Protein AF-A0A1H6X786-F1 (afdb_monomer_lite)

InterPro domains:
  IPR000014 PAS domain [PS50112] (255-327)
  IPR000014 PAS domain [SM00091] (257-325)
  IPR000014 PAS domain [TIGR00229] (253-382)
  IPR000014 PAS domain [cd00130] (269-372)
  IPR000700 PAS-associated, C-terminal [PS50113] (331-384)
  IPR001610 PAC motif [SM00086] (332-375)
  IPR003661 Signal transduction histidine kinase, dimerisation/phosphoacceptor domain [PF00512] (409-474)
  IPR003661 Signal transduction histidine kinase, dimerisation/phosphoacceptor domain [SM00388] (409-474)
  IPR003661 Signal transduction histidine kinase, dimerisation/phosphoacceptor domain [cd00082] (407-470)
  IPR005467 Histidine kinase domain [PS50109] (416-505)
  IPR006189 CHASE domain [PF03924] (2-168)
  IPR006189 CHASE domain [PS50839] (1-146)
  IPR006189 CHASE domain [SM01079] (3-171)
  IPR013655 PAS fold 3 [PF08447] (282-369)
  IPR035965 PAS domain superfamily [SSF55785] (262-378)
  IPR036097 Signal transduction histidine kinase, dimerisation/phosphoacceptor domain superfamily [SSF47384] (392-475)
  IPR042240 CHASE domain superfamily [G3DSA:3.30.450.350] (1-186)

Sequence (505 aa):
MPRIAAAEREEFERHQRLSGYAGFTIREYDGQGEPRLASTRAEYFPLMFIASQNGIDRLSGIDVASNPANLSALRQARLSGHNVWSPHQPLGERSDRHPHAWNLFVPIYDHDLDTATATLDARRQALRGYAVGVFHLDEMFAALNQRAALQGIAYRIASPAPDQAAVLFDNRPTSAALGQPAWSTSIDGLDGEQLSIETWPLPETTAGRSPSALIYLLAGVVVTFLVVALILIAAAQTVRAKRNELERRQELQESEARLQRVIDASQFGYWDRDLITNEVIFSPRWLQMLGYGPDELPNRHDTWNRLIHPEDQPRVLACMEEHLSGRSPVYRAEHRLRARNGEWRWILTSGHVSGYDAQGKPTQISGIHADIHEQKQAEADLLASQQELQRLNARLEQTLLEAEQANQAKSSFLATMSHEIRTPMNGVIGMLEVLAQTPLKPQQQDMVGLIRESALSLLGIIEDILDFSKIEAGKLELEEVEMCCAELLEHVCSMLDHLADRADI

pLDDT: mean 83.59, std 9.7, range [46.62, 96.12]

Secondary structure (DSSP, 8-state):
-B-EEGGGHHHHHHHHHHTT-TT---EEE-TTS-EEEPP--SEE-B--EEEETTEEEEP--BBGGGSHHHHHHHHHHHHHSS-EEEE----S-GGG--TTEEEEEEEEE-TT--TTT--HHHHHHSEEEEEEEEEEHHHHTHHHHHHHHHHTEEEEEEE--SSS-EEEEE---TT----S-SEEEEEE-TTS-EEEEEEEE-GGGSTT--HHHHHHHHHHHHHHHHHHHHHHHHHHHHHHHHHHHHHHHHHHHHHHHHHHHHHHHHT-EEEEEETTT-BEEEPHHHHHHTTPPTTSS-SBHHHHHHHB-TTTHHHHHHHHHHHHTTSSSSEEEEEEEE-TTS-EEEEEEEEEEEEE-TTS-EEEEEEEEEE-HHHHHHHHHHHHHHHHHHHHHHHHHHHHHHHHHHHHHHHHHHHHHHHHHHHHHHHHHHHHHHHHTS---HHHHHHHHHHHHHHHHHHHHHHHHHHHHHHHTT--PPPP----HHHHHHHHHHHHHHHHHHHT-

Organism: NCBI:txid915471

Foldseek 3Di:
DFKAFLVCQVVVQVVVCVVPQVPAAAWAADPVQDTDHDDRDGIFAFQQWDQDPVGIDGDRTYTLCNDVQSVVQLLCCLQQVDKGKTADDDNHDPPPPDPLKIKIKHWDFDPPDDSVPDHSVRSVVRTGHTDIDIDRVCVVCVVVVVVCVVQQKWKWKWWDDPPDIHTSDGPDPPPDPFDAFPDKDWDQDPPRTTIIMTMGGHPCNPPPNPPVVVVVVVVVVVVVVVVVVVVVVVVVVVVVVVVVVVVVVVVVVVVVVVVVVVCVVVLKWKKKAFPVVQFIDIHQSVCVVLPHHVPPFHRGPVRQLVQWDPVQNVVLVVLVVCQQVVVDQKRWDWTWGQGPVRDTWTKIKIKHQPDADPVRGGGMMMTIIDGCRVVVVVVVVVVVVVVVVVVVVVVVVVVVVVVVVVLVVVLVVLVVVLVVLVVVLVVLLVVLVVVCPDPDDPVVNVVSVVVNVVSVVVNVVSVVVNVVSCVVVVNDDDDDDDDDPVVVVVVVVVVVVVVCVVVVD

Radius of gyration: 83.52 Å; chains: 1; bounding box: 127×64×228 Å

Structure (mmCIF, N/CA/C/O backbone):
data_AF-A0A1H6X786-F1
#
_entry.id   AF-A0A1H6X786-F1
#
loop_
_atom_site.group_PDB
_atom_site.id
_atom_site.type_symbol
_atom_site.label_atom_id
_atom_site.label_alt_id
_atom_site.label_comp_id
_atom_site.label_asym_id
_atom_site.label_entity_id
_atom_site.label_seq_id
_atom_site.pdbx_PDB_ins_code
_atom_site.Cartn_x
_atom_site.Cartn_y
_atom_site.Cartn_z
_atom_site.occupancy
_atom_site.B_iso_or_equiv
_atom_site.auth_seq_id
_atom_site.auth_comp_id
_atom_site.auth_asym_id
_atom_site.auth_atom_id
_atom_site.pdbx_PDB_model_num
ATOM 1 N N . MET A 1 1 ? 60.252 16.322 -92.674 1.00 85.50 1 MET A N 1
ATOM 2 C CA . MET A 1 1 ? 61.462 17.142 -92.447 1.00 85.50 1 MET A CA 1
ATOM 3 C C . MET A 1 1 ? 62.628 16.529 -93.206 1.00 85.50 1 MET A C 1
ATOM 5 O O . MET A 1 1 ? 63.037 15.438 -92.832 1.00 85.50 1 MET A O 1
ATOM 9 N N . PRO A 1 2 ? 63.131 17.143 -94.286 1.00 87.56 2 PRO A N 1
ATOM 10 C CA . PRO A 1 2 ? 64.296 16.625 -95.002 1.00 87.56 2 PRO A CA 1
ATOM 11 C C . PRO A 1 2 ? 65.590 16.844 -94.204 1.00 87.56 2 PRO A C 1
ATOM 13 O O . PRO A 1 2 ? 65.675 17.775 -93.404 1.00 87.56 2 PRO A O 1
ATOM 16 N N . ARG A 1 3 ? 66.594 15.993 -94.431 1.00 88.94 3 ARG A N 1
ATOM 17 C CA . ARG A 1 3 ? 67.971 16.199 -93.964 1.00 88.94 3 ARG A CA 1
ATOM 18 C C . ARG A 1 3 ? 68.702 17.082 -94.971 1.00 88.94 3 ARG A C 1
ATOM 20 O O . ARG A 1 3 ? 68.823 16.686 -96.123 1.00 88.94 3 ARG A O 1
ATOM 27 N N . ILE A 1 4 ? 69.201 18.236 -94.537 1.00 87.75 4 ILE A N 1
ATOM 28 C CA . ILE A 1 4 ? 69.953 19.168 -95.390 1.00 87.75 4 ILE A CA 1
ATOM 29 C C . ILE A 1 4 ? 71.366 19.322 -94.833 1.00 87.75 4 ILE A C 1
ATOM 31 O O . ILE A 1 4 ? 71.528 19.733 -93.680 1.00 87.75 4 ILE A O 1
ATOM 35 N N . ALA A 1 5 ? 72.396 18.999 -95.617 1.00 87.00 5 ALA A N 1
ATOM 36 C CA . ALA A 1 5 ? 73.776 19.210 -95.188 1.00 87.00 5 ALA A CA 1
ATOM 37 C C . ALA A 1 5 ? 74.133 20.706 -95.193 1.00 87.00 5 ALA A C 1
ATOM 39 O O . ALA A 1 5 ? 73.574 21.495 -95.954 1.00 87.00 5 ALA A O 1
ATOM 40 N N . ALA A 1 6 ? 75.114 21.112 -94.381 1.00 85.75 6 ALA A N 1
ATOM 41 C CA . ALA A 1 6 ? 75.545 22.511 -94.311 1.00 85.75 6 ALA A CA 1
ATOM 42 C C . ALA A 1 6 ? 75.932 23.113 -95.673 1.00 85.75 6 ALA A C 1
ATOM 44 O O . ALA A 1 6 ? 75.611 24.268 -95.943 1.00 85.75 6 ALA A O 1
ATOM 45 N N . ALA A 1 7 ? 76.576 22.313 -96.528 1.00 85.69 7 ALA A N 1
ATOM 46 C CA . ALA A 1 7 ? 76.981 22.707 -97.876 1.00 85.69 7 ALA A CA 1
ATOM 47 C C . ALA A 1 7 ? 75.792 22.915 -98.836 1.00 85.69 7 ALA A C 1
ATOM 49 O O . ALA A 1 7 ? 75.899 23.681 -99.786 1.00 85.69 7 ALA A O 1
ATOM 50 N N . GLU A 1 8 ? 74.654 22.268 -98.574 1.00 86.88 8 GLU A N 1
ATOM 51 C CA . GLU A 1 8 ? 73.462 22.275 -99.435 1.00 86.88 8 GLU A CA 1
ATOM 52 C C . GLU A 1 8 ? 72.447 23.354 -99.019 1.00 86.88 8 GLU A C 1
ATOM 54 O O . GLU A 1 8 ? 71.457 23.591 -99.713 1.00 86.88 8 GLU A O 1
ATOM 59 N N . ARG A 1 9 ? 72.679 24.036 -97.887 1.00 85.56 9 ARG A N 1
ATOM 60 C CA . ARG A 1 9 ? 71.740 25.001 -97.293 1.00 85.56 9 ARG A CA 1
ATOM 61 C C . ARG A 1 9 ? 71.350 26.126 -98.253 1.00 85.56 9 ARG A C 1
ATOM 63 O O . ARG A 1 9 ? 70.164 26.408 -98.399 1.00 85.56 9 ARG A O 1
ATOM 70 N N . GLU A 1 10 ? 72.320 26.787 -98.884 1.00 84.06 10 GLU A N 1
ATOM 71 C CA . GLU A 1 10 ? 72.042 27.940 -99.754 1.00 84.06 10 GLU A CA 1
ATOM 72 C C . GLU A 1 10 ? 71.259 27.551 -101.011 1.00 84.06 10 GLU A C 1
ATOM 74 O O . GLU A 1 10 ? 70.360 28.279 -101.439 1.00 84.06 10 GLU A O 1
ATOM 79 N N . GLU A 1 11 ? 71.589 26.400 -101.601 1.00 86.88 11 GLU A N 1
ATOM 80 C CA . GLU A 1 11 ? 70.885 25.866 -102.764 1.00 86.88 11 GLU A CA 1
ATOM 81 C C . GLU A 1 11 ? 69.456 25.464 -102.398 1.00 86.88 11 GLU A C 1
ATOM 83 O O . GLU A 1 11 ? 68.513 25.845 -103.097 1.00 86.88 11 GLU A O 1
ATOM 88 N N . PHE A 1 12 ? 69.279 24.792 -101.258 1.00 86.00 12 PHE A N 1
ATOM 89 C CA . PHE A 1 12 ? 67.968 24.411 -100.751 1.00 86.00 12 PHE A CA 1
ATOM 90 C C . PHE A 1 12 ? 67.085 25.633 -100.461 1.00 86.00 12 PHE A C 1
ATOM 92 O O . PHE A 1 12 ? 65.955 25.701 -100.944 1.00 86.00 12 PHE A O 1
ATOM 99 N N . GLU A 1 13 ? 67.590 26.638 -99.735 1.00 85.81 13 GLU A N 1
ATOM 100 C CA . GLU A 1 13 ? 66.837 27.869 -99.460 1.00 85.81 13 GLU A CA 1
ATOM 101 C C . GLU A 1 13 ? 66.447 28.599 -100.758 1.00 85.81 13 GLU A C 1
ATOM 103 O O . GLU A 1 13 ? 65.321 29.086 -100.883 1.00 85.81 13 GLU A O 1
ATOM 108 N N . ARG A 1 14 ? 67.341 28.641 -101.757 1.00 84.25 14 ARG A N 1
ATOM 109 C CA . ARG A 1 14 ? 67.056 29.227 -103.077 1.00 84.25 14 ARG A CA 1
ATOM 110 C C . ARG A 1 14 ? 65.974 28.445 -103.821 1.00 84.25 14 ARG A C 1
ATOM 112 O O . ARG A 1 14 ? 65.062 29.059 -104.373 1.00 84.25 14 ARG A O 1
ATOM 119 N N . HIS A 1 15 ? 66.042 27.115 -103.808 1.00 85.69 15 HIS A N 1
ATOM 120 C CA . HIS A 1 15 ? 65.047 26.248 -104.437 1.00 85.69 15 HIS A CA 1
ATOM 121 C C . HIS A 1 15 ? 63.659 26.423 -103.805 1.00 85.69 15 HIS A C 1
ATOM 123 O O . HIS A 1 15 ? 62.664 26.541 -104.522 1.00 85.69 15 HIS A O 1
ATOM 129 N N . GLN A 1 16 ? 63.581 26.533 -102.475 1.00 85.06 16 GLN A N 1
ATOM 130 C CA . GLN A 1 16 ? 62.315 26.797 -101.784 1.00 85.06 16 GLN A CA 1
ATOM 131 C C . GLN A 1 16 ? 61.755 28.190 -102.107 1.00 85.06 16 GLN A C 1
ATOM 133 O O . GLN A 1 16 ? 60.553 28.326 -102.340 1.00 85.06 16 GLN A O 1
ATOM 138 N N . ARG A 1 17 ? 62.612 29.219 -102.219 1.00 82.56 17 ARG A N 1
ATOM 139 C CA . ARG A 1 17 ? 62.181 30.561 -102.657 1.00 82.56 17 ARG A CA 1
ATOM 140 C C . ARG A 1 17 ? 61.585 30.551 -104.064 1.00 82.56 17 ARG A C 1
ATOM 142 O O . ARG A 1 17 ? 60.558 31.186 -104.286 1.00 82.56 17 ARG A O 1
ATOM 149 N N . LEU A 1 18 ? 62.194 29.806 -104.988 1.00 80.88 18 LEU A N 1
ATOM 150 C CA . LEU A 1 18 ? 61.691 29.637 -106.358 1.00 80.88 18 LEU A CA 1
ATOM 151 C C . LEU A 1 18 ? 60.398 28.810 -106.417 1.00 80.88 18 LEU A C 1
ATOM 153 O O . LEU A 1 18 ? 59.567 29.037 -107.289 1.00 80.88 18 LEU A O 1
ATOM 157 N N . SER A 1 19 ? 60.199 27.902 -105.461 1.00 76.38 19 SER A N 1
ATOM 158 C CA . SER A 1 19 ? 59.023 27.025 -105.365 1.00 76.38 19 SER A CA 1
ATOM 159 C C . SER A 1 19 ? 57.798 27.688 -104.710 1.00 76.38 19 SER A C 1
ATOM 161 O O . SER A 1 19 ? 56.837 26.997 -104.373 1.00 76.38 19 SER A O 1
ATOM 163 N N . GLY A 1 20 ? 57.815 29.018 -104.535 1.00 71.50 20 GLY A N 1
ATOM 164 C CA . GLY A 1 20 ? 56.665 29.807 -104.074 1.00 71.50 20 GLY A CA 1
ATOM 165 C C . GLY A 1 20 ? 56.788 30.426 -102.677 1.00 71.50 20 GLY A C 1
ATOM 166 O O . GLY A 1 20 ? 55.832 31.051 -102.225 1.00 71.50 20 GLY A O 1
ATOM 167 N N . TYR A 1 21 ? 57.938 30.309 -101.998 1.00 74.19 21 TYR A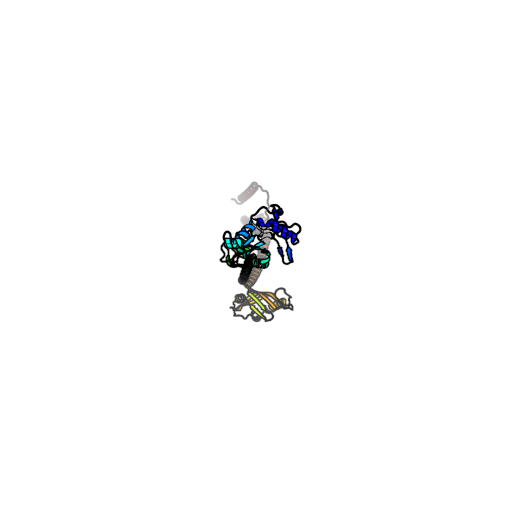 N 1
ATOM 168 C CA . TYR A 1 21 ? 58.147 30.847 -100.641 1.00 74.19 21 TYR A CA 1
ATOM 169 C C . TYR A 1 21 ? 59.085 32.054 -100.631 1.00 74.19 21 TYR A C 1
ATOM 171 O O . TYR A 1 21 ? 60.259 31.956 -100.259 1.00 74.19 21 TYR A O 1
ATOM 179 N N . ALA A 1 22 ? 58.566 33.215 -101.032 1.00 66.38 22 ALA A N 1
ATOM 180 C CA . ALA A 1 22 ? 59.312 34.469 -100.990 1.00 66.38 22 ALA A CA 1
ATOM 181 C C . ALA A 1 22 ? 59.773 34.769 -99.546 1.00 66.38 22 ALA A C 1
ATOM 183 O O . ALA A 1 22 ? 58.971 35.123 -98.687 1.00 66.38 22 ALA A O 1
ATOM 184 N N . GLY A 1 23 ? 61.071 34.589 -99.269 1.00 74.44 23 GLY A N 1
ATOM 185 C CA . GLY A 1 23 ? 61.671 34.821 -97.947 1.00 74.44 23 GLY A CA 1
ATOM 186 C C . GLY A 1 23 ? 61.974 33.576 -97.098 1.00 74.44 23 GLY A C 1
ATOM 187 O O . GLY A 1 23 ? 62.312 33.738 -95.924 1.00 74.44 23 GLY A O 1
ATOM 188 N N . PHE A 1 24 ? 61.901 32.359 -97.660 1.00 82.31 24 PHE A N 1
ATOM 189 C CA . PHE A 1 24 ? 62.303 31.137 -96.947 1.00 82.31 24 PHE A CA 1
ATOM 190 C C . PHE A 1 24 ? 63.775 31.198 -96.508 1.00 82.31 24 PHE A C 1
ATOM 192 O O . PHE A 1 24 ? 64.679 31.436 -97.323 1.00 82.31 24 PHE A O 1
ATOM 199 N N . THR A 1 25 ? 64.006 30.969 -95.218 1.00 83.31 25 THR A N 1
ATOM 200 C CA . THR A 1 25 ? 65.327 30.824 -94.599 1.00 83.31 25 THR A CA 1
ATOM 201 C C . THR A 1 25 ? 65.240 29.773 -93.504 1.00 83.31 25 THR A C 1
ATOM 203 O O . THR A 1 25 ? 64.220 29.687 -92.824 1.00 83.31 25 THR A O 1
ATOM 206 N N . ILE A 1 26 ? 66.304 28.992 -93.302 1.00 85.75 26 ILE A N 1
ATOM 207 C CA . ILE A 1 26 ? 66.345 28.066 -92.169 1.00 85.75 26 ILE A CA 1
ATOM 208 C C . ILE A 1 26 ? 66.540 28.880 -90.884 1.00 85.75 26 ILE A C 1
ATOM 210 O O . ILE A 1 26 ? 67.518 29.628 -90.741 1.00 85.75 26 ILE A O 1
ATOM 214 N N . ARG A 1 27 ? 65.583 28.755 -89.962 1.00 85.06 27 ARG A N 1
ATOM 215 C CA . ARG A 1 27 ? 65.494 29.553 -88.730 1.00 85.06 27 ARG A CA 1
ATOM 216 C C . ARG A 1 27 ? 65.534 28.667 -87.492 1.00 85.06 27 ARG A C 1
ATOM 218 O O . ARG A 1 27 ? 65.127 27.515 -87.537 1.00 85.06 27 ARG A O 1
ATOM 225 N N . GLU A 1 28 ? 65.994 29.220 -86.383 1.00 84.12 28 GLU A N 1
ATOM 226 C CA . GLU A 1 28 ? 65.905 28.624 -85.052 1.00 84.12 28 GLU A CA 1
ATOM 227 C C . GLU A 1 28 ? 65.277 29.626 -84.086 1.00 84.12 28 GLU A C 1
ATOM 229 O O . GLU A 1 28 ? 65.363 30.828 -84.313 1.00 84.12 28 GLU A O 1
ATOM 234 N N . TYR A 1 29 ? 64.677 29.157 -82.999 1.00 76.56 29 TYR A N 1
ATOM 235 C CA . TYR A 1 29 ? 64.185 30.051 -81.953 1.00 76.56 29 TYR A CA 1
ATOM 236 C C . TYR A 1 29 ? 65.307 30.448 -80.994 1.00 76.56 29 TYR A C 1
ATOM 238 O O . TYR A 1 29 ? 66.165 29.629 -80.654 1.00 76.56 29 TYR A O 1
ATOM 246 N N . ASP A 1 30 ? 65.312 31.708 -80.565 1.00 70.88 30 ASP A N 1
ATOM 247 C CA . ASP A 1 30 ? 66.161 32.154 -79.467 1.00 70.88 30 ASP A CA 1
ATOM 248 C C . ASP A 1 30 ? 65.585 31.748 -78.095 1.00 70.88 30 ASP A C 1
ATOM 250 O O . ASP A 1 30 ? 64.488 31.197 -77.986 1.00 70.88 30 ASP A O 1
ATOM 254 N N . GLY A 1 31 ? 66.330 32.009 -77.015 1.00 63.84 31 GLY A N 1
ATOM 255 C CA . GLY A 1 31 ? 65.888 31.697 -75.649 1.00 63.84 31 GLY A CA 1
ATOM 256 C C . GLY A 1 31 ? 64.645 32.473 -75.182 1.00 63.84 31 GLY A C 1
ATOM 257 O O . GLY A 1 31 ? 64.145 32.192 -74.094 1.00 63.84 31 GLY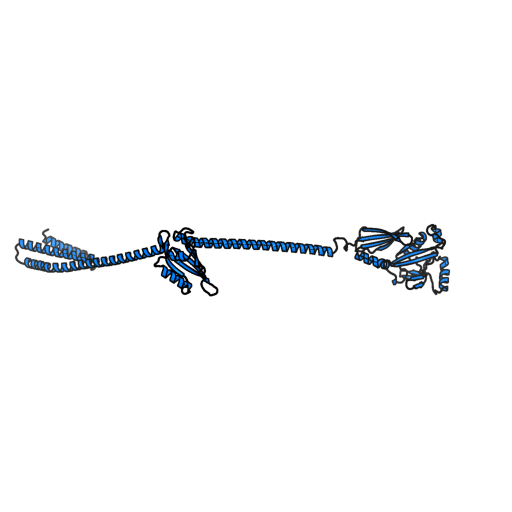 A O 1
ATOM 258 N N . GLN A 1 32 ? 64.157 33.436 -75.973 1.00 61.75 32 GLN A N 1
ATOM 259 C CA . GLN A 1 32 ? 62.944 34.219 -75.727 1.00 61.75 32 GLN A CA 1
ATOM 260 C C . GLN A 1 32 ? 61.762 33.770 -76.607 1.00 61.75 32 GLN A C 1
ATOM 262 O O . GLN A 1 32 ? 60.641 34.217 -76.371 1.00 61.75 32 GLN A O 1
ATOM 267 N N . GLY A 1 33 ? 61.972 32.826 -77.533 1.00 66.31 33 GLY A N 1
ATOM 268 C CA . GLY A 1 33 ? 60.929 32.272 -78.396 1.00 66.31 33 GLY A CA 1
ATOM 269 C C . GLY A 1 33 ? 60.714 33.039 -79.701 1.00 66.31 33 GLY A C 1
ATOM 270 O O . GLY A 1 33 ? 59.715 32.793 -80.372 1.00 66.31 33 GLY A O 1
ATOM 271 N N . GLU A 1 34 ? 61.647 33.910 -80.098 1.00 73.88 34 GLU A N 1
ATOM 272 C CA . GLU A 1 34 ? 61.598 34.635 -81.374 1.00 73.88 34 GLU A CA 1
ATOM 273 C C . GLU A 1 34 ? 62.447 33.934 -82.454 1.00 73.88 34 GLU A C 1
ATOM 275 O O . GLU A 1 34 ? 63.528 33.405 -82.158 1.00 73.88 34 GLU A O 1
ATOM 280 N N . PRO A 1 35 ? 61.989 33.879 -83.721 1.00 75.19 35 PRO A N 1
ATOM 281 C CA . PRO A 1 35 ? 62.705 33.188 -84.785 1.00 75.19 35 PRO A CA 1
ATOM 282 C C . PRO A 1 35 ? 63.912 34.009 -85.263 1.00 75.19 35 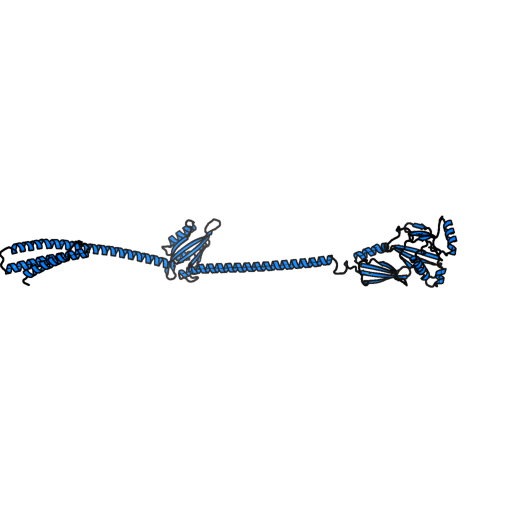PRO A C 1
ATOM 284 O O . PRO A 1 35 ? 63.771 35.079 -85.854 1.00 75.19 35 PRO A O 1
ATOM 287 N N . ARG A 1 36 ? 65.116 33.462 -85.099 1.00 83.12 36 ARG A N 1
ATOM 288 C CA . ARG A 1 36 ? 66.376 33.986 -85.643 1.00 83.12 36 ARG A CA 1
ATOM 289 C C . ARG A 1 36 ? 66.936 33.070 -86.731 1.00 83.12 36 ARG A C 1
ATOM 291 O O . ARG A 1 36 ? 66.487 31.943 -86.915 1.00 83.12 36 ARG A O 1
ATOM 298 N N . LEU A 1 37 ? 67.938 33.534 -87.474 1.00 83.06 37 LEU A N 1
ATOM 299 C CA . LEU A 1 37 ? 68.641 32.681 -88.439 1.00 83.06 37 LEU A CA 1
ATOM 300 C C . LEU A 1 37 ? 69.327 31.507 -87.726 1.00 83.06 37 LEU A C 1
ATOM 302 O O . LEU A 1 37 ? 69.972 31.702 -86.697 1.00 83.06 37 LEU A O 1
ATOM 306 N N . ALA A 1 38 ? 69.204 30.302 -88.292 1.00 81.75 38 ALA A N 1
ATOM 307 C CA . ALA A 1 38 ? 69.804 29.103 -87.715 1.00 81.75 38 ALA A CA 1
ATOM 308 C C . ALA A 1 38 ? 71.334 29.210 -87.637 1.00 81.75 38 ALA A C 1
ATOM 310 O O . ALA A 1 38 ? 71.991 29.549 -88.633 1.00 81.75 38 ALA A O 1
ATOM 311 N N . SER A 1 39 ? 71.876 28.894 -86.456 1.00 82.94 39 SER A N 1
ATOM 312 C CA . SER A 1 39 ? 73.313 28.827 -86.179 1.00 82.94 39 SER A CA 1
ATOM 313 C C . SER A 1 39 ? 74.011 27.785 -87.061 1.00 82.94 39 SER A C 1
ATOM 315 O O . SER A 1 39 ? 73.386 26.833 -87.527 1.00 82.94 39 SER A O 1
ATOM 317 N N . THR A 1 40 ? 75.312 27.954 -87.315 1.00 82.50 40 THR A N 1
ATOM 318 C CA . THR A 1 40 ? 76.062 27.049 -88.198 1.00 82.50 40 THR A CA 1
ATOM 319 C C . THR A 1 40 ? 76.144 25.639 -87.603 1.00 82.50 40 THR A C 1
ATOM 321 O O . THR A 1 40 ? 76.845 25.416 -86.616 1.00 82.50 40 THR A O 1
ATOM 324 N N . ARG A 1 41 ? 75.448 24.676 -88.220 1.00 83.06 41 ARG A N 1
ATOM 325 C CA . ARG A 1 41 ? 75.464 23.241 -87.881 1.00 83.06 41 ARG A CA 1
ATOM 326 C C . ARG A 1 41 ? 75.837 22.393 -89.094 1.00 83.06 41 ARG A C 1
ATOM 328 O O . ARG A 1 41 ? 75.705 22.847 -90.226 1.00 83.06 41 ARG A O 1
ATOM 335 N N . ALA A 1 42 ? 76.284 21.159 -88.845 1.00 84.62 42 ALA A N 1
ATOM 336 C CA . ALA A 1 42 ? 76.639 20.194 -89.892 1.00 84.62 42 ALA A CA 1
ATOM 337 C C . ALA A 1 42 ? 75.428 19.737 -90.727 1.00 84.62 42 ALA A C 1
ATOM 339 O O . ALA A 1 42 ? 75.557 19.507 -91.927 1.00 84.62 42 ALA A O 1
ATOM 340 N N . GLU A 1 43 ? 74.261 19.622 -90.092 1.00 87.94 43 GLU A N 1
ATOM 341 C CA . GLU A 1 43 ? 73.005 19.185 -90.704 1.00 87.94 43 GLU A CA 1
ATOM 342 C C . GLU A 1 43 ? 71.853 20.027 -90.143 1.00 87.94 43 GLU A C 1
ATOM 344 O O . GLU A 1 43 ? 71.867 20.377 -88.958 1.00 87.94 43 GLU A O 1
ATOM 349 N N . TYR A 1 44 ? 70.864 20.318 -90.986 1.00 88.12 44 TYR A N 1
ATOM 350 C CA . TYR A 1 44 ? 69.633 21.023 -90.636 1.00 88.12 44 TYR A CA 1
ATOM 351 C C . TYR A 1 44 ? 68.422 20.152 -90.967 1.00 88.12 44 TYR A C 1
ATOM 353 O O . TYR A 1 44 ? 68.417 19.435 -91.972 1.00 88.12 44 TYR A O 1
ATOM 361 N N . PHE A 1 45 ? 67.379 20.255 -90.146 1.00 88.56 45 PHE A N 1
ATOM 362 C CA . PHE A 1 45 ? 66.122 19.530 -90.304 1.00 88.56 45 PHE A CA 1
ATOM 363 C C . PHE A 1 45 ? 64.947 20.514 -90.320 1.00 88.56 45 PHE A C 1
ATOM 365 O O . PHE A 1 45 ? 64.186 20.594 -89.349 1.00 88.56 45 PHE A O 1
ATOM 372 N N . PRO A 1 46 ? 64.789 21.287 -91.414 1.00 87.06 46 PRO A N 1
ATOM 373 C CA . PRO A 1 46 ? 63.720 22.263 -91.516 1.00 87.06 46 PRO A CA 1
ATOM 374 C C . PRO A 1 46 ? 62.350 21.576 -91.573 1.00 87.06 46 PRO A C 1
ATOM 376 O O . PRO A 1 46 ? 62.114 20.608 -92.308 1.00 87.06 46 PRO A O 1
ATOM 379 N N . LEU A 1 47 ? 61.415 22.106 -90.797 1.00 83.12 47 LEU A N 1
ATOM 380 C CA . LEU A 1 47 ? 60.014 21.733 -90.839 1.00 83.12 47 LEU A CA 1
ATOM 381 C C . LEU A 1 47 ? 59.366 22.348 -92.084 1.00 83.12 47 LEU A C 1
ATOM 383 O O . LEU A 1 47 ? 59.180 23.560 -92.171 1.00 83.12 47 LEU A O 1
ATOM 387 N N . MET A 1 48 ? 59.060 21.494 -93.061 1.00 79.62 48 MET A N 1
ATOM 388 C CA . MET A 1 48 ? 58.509 21.912 -94.356 1.00 79.62 48 MET A CA 1
ATOM 389 C C . MET A 1 48 ? 56.983 21.975 -94.346 1.00 79.62 48 MET A C 1
ATOM 391 O O . MET A 1 48 ? 56.385 22.894 -94.899 1.00 79.62 48 MET A O 1
ATOM 395 N N . PHE A 1 49 ? 56.350 20.990 -93.713 1.00 76.56 49 PHE A N 1
ATOM 396 C CA . PHE A 1 49 ? 54.907 20.790 -93.729 1.00 76.56 49 PHE A CA 1
ATOM 397 C C . PHE A 1 49 ? 54.465 20.267 -92.363 1.00 76.56 49 PHE A C 1
ATOM 399 O O . PHE A 1 49 ? 55.122 19.374 -91.822 1.00 76.56 49 PHE A O 1
ATOM 406 N N . ILE A 1 50 ? 53.359 20.788 -91.840 1.00 74.44 50 ILE A N 1
ATOM 407 C CA . ILE A 1 50 ? 52.561 20.153 -90.793 1.00 74.44 50 ILE A CA 1
ATOM 408 C C . ILE A 1 50 ? 51.246 19.726 -91.434 1.00 74.44 50 ILE A C 1
ATOM 410 O O . ILE A 1 50 ? 50.565 20.522 -92.073 1.00 74.44 50 ILE A O 1
ATOM 414 N N . ALA A 1 51 ? 50.887 18.460 -91.263 1.00 75.56 51 ALA A N 1
ATOM 415 C CA . ALA A 1 51 ? 49.548 17.985 -91.568 1.00 75.56 51 ALA A CA 1
ATOM 416 C C . ALA A 1 51 ? 48.730 17.994 -90.273 1.00 75.56 51 ALA A C 1
ATOM 418 O O 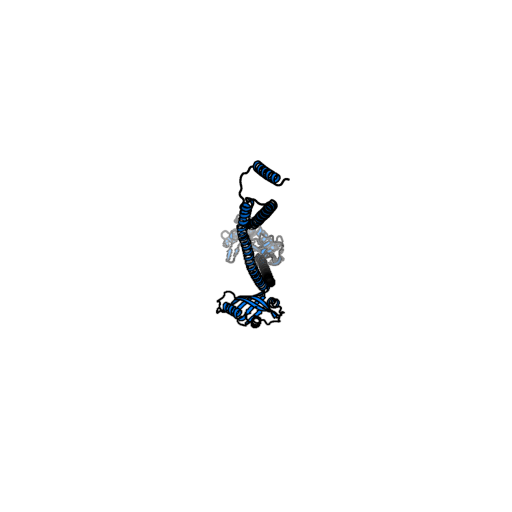. ALA A 1 51 ? 49.149 17.404 -89.278 1.00 75.56 51 ALA A O 1
ATOM 419 N N . SER A 1 52 ? 47.578 18.659 -90.289 1.00 72.81 52 SER A N 1
ATOM 420 C CA . SER A 1 52 ? 46.589 18.639 -89.212 1.00 72.81 52 SER A CA 1
ATOM 421 C C . SER A 1 52 ? 45.258 18.083 -89.732 1.00 72.81 52 SER A C 1
ATOM 423 O O . SER A 1 52 ? 45.090 17.860 -90.933 1.00 72.81 52 SER A O 1
ATOM 425 N N . GLN A 1 53 ? 44.280 17.878 -88.844 1.00 67.00 53 GLN A N 1
ATOM 426 C CA . GLN A 1 53 ? 42.930 17.457 -89.250 1.00 67.00 53 GLN A CA 1
ATOM 427 C C . GLN A 1 53 ? 42.236 18.479 -90.174 1.00 67.00 53 GLN A C 1
ATOM 429 O O . GLN A 1 53 ? 41.343 18.107 -90.930 1.00 67.00 53 GLN A O 1
ATOM 434 N N . ASN A 1 54 ? 42.669 19.745 -90.149 1.00 68.38 54 ASN A N 1
ATOM 435 C CA . ASN A 1 54 ? 42.056 20.849 -90.892 1.00 68.38 54 ASN A CA 1
ATOM 436 C C . ASN A 1 54 ? 42.759 21.160 -92.227 1.00 68.38 54 ASN A C 1
ATOM 438 O O . ASN A 1 54 ? 42.309 22.040 -92.959 1.00 68.38 54 ASN A O 1
ATOM 442 N N . GLY A 1 55 ? 43.844 20.451 -92.561 1.00 73.31 55 GLY A N 1
ATOM 443 C CA . GLY A 1 55 ? 44.603 20.658 -93.795 1.00 73.31 55 GLY A CA 1
ATOM 444 C C . GLY A 1 55 ? 46.112 20.485 -93.618 1.00 73.31 55 GLY A C 1
ATOM 445 O O . GLY A 1 55 ? 46.601 20.132 -92.546 1.00 73.31 55 GLY A O 1
ATOM 446 N N . ILE A 1 56 ? 46.860 20.719 -94.698 1.00 74.25 56 ILE A N 1
ATOM 447 C CA . ILE A 1 56 ? 48.327 20.708 -94.686 1.00 74.25 56 ILE A CA 1
ATOM 448 C C . ILE A 1 56 ? 48.818 22.153 -94.694 1.00 74.25 56 ILE A C 1
ATOM 450 O O . ILE A 1 56 ? 48.760 22.821 -95.729 1.00 74.25 56 ILE A O 1
ATOM 454 N N . ASP A 1 57 ? 49.355 22.598 -93.564 1.00 71.38 57 ASP A N 1
ATOM 455 C CA . ASP A 1 57 ? 49.996 23.898 -93.428 1.00 71.38 57 ASP A CA 1
ATOM 456 C C . ASP A 1 57 ? 51.474 23.773 -93.790 1.00 71.38 57 ASP A C 1
ATOM 458 O O . ASP A 1 57 ? 52.225 22.948 -93.261 1.00 71.38 57 ASP A O 1
ATOM 462 N N . ARG A 1 58 ? 51.920 24.589 -94.742 1.00 66.56 58 ARG A N 1
ATOM 463 C CA . ARG A 1 58 ? 53.325 24.620 -95.154 1.00 66.56 58 ARG A CA 1
ATOM 464 C C . ARG A 1 58 ? 54.063 25.679 -94.331 1.00 66.56 58 ARG A C 1
ATOM 466 O O . ARG A 1 58 ? 53.646 26.833 -94.316 1.00 66.56 58 ARG A O 1
ATOM 473 N N . LEU A 1 59 ? 55.142 25.294 -93.648 1.00 66.94 59 LEU A N 1
ATOM 474 C CA . LEU A 1 59 ? 55.852 26.146 -92.680 1.00 66.94 59 LEU A CA 1
ATOM 475 C C . LEU A 1 59 ? 57.165 26.715 -93.223 1.00 66.94 59 LEU A C 1
ATOM 477 O O . LEU A 1 59 ? 57.768 26.199 -94.159 1.00 66.94 59 LEU A O 1
ATOM 481 N N . SER A 1 60 ? 57.613 27.803 -92.593 1.00 64.19 60 SER A N 1
ATOM 482 C CA . SER A 1 60 ? 58.662 28.710 -93.084 1.00 64.19 60 SER A CA 1
ATOM 483 C C . SER A 1 60 ? 60.115 28.221 -92.889 1.00 64.19 60 SER A C 1
ATOM 485 O O . SER A 1 60 ? 61.046 28.994 -93.096 1.00 64.19 60 SER A O 1
ATOM 487 N N . GLY A 1 61 ? 60.342 26.952 -92.511 1.00 73.56 61 GLY A N 1
ATOM 488 C CA . GLY A 1 61 ? 61.697 26.377 -92.414 1.00 73.56 61 GLY A CA 1
ATOM 489 C C . GLY A 1 61 ? 62.349 26.407 -91.026 1.00 73.56 61 GLY A C 1
ATOM 490 O O . GLY A 1 61 ? 63.566 26.553 -90.918 1.00 73.56 61 GLY A O 1
ATOM 491 N N . ILE A 1 62 ? 61.561 26.258 -89.958 1.00 84.19 62 ILE A N 1
ATOM 492 C CA . ILE A 1 62 ? 62.070 26.131 -88.581 1.00 84.19 62 ILE A CA 1
ATOM 493 C C . ILE A 1 62 ? 62.891 24.840 -88.448 1.00 84.19 62 ILE A C 1
ATOM 495 O O . ILE A 1 62 ? 62.388 23.757 -88.743 1.00 84.19 62 ILE A O 1
ATOM 499 N N . ASP A 1 63 ? 64.138 24.943 -87.995 1.00 86.19 63 ASP A N 1
ATOM 500 C CA . ASP A 1 63 ? 65.020 23.802 -87.760 1.00 86.19 63 ASP A CA 1
ATOM 501 C C . ASP A 1 63 ? 64.705 23.131 -86.422 1.00 86.19 63 ASP A C 1
ATOM 503 O O . ASP A 1 63 ? 65.028 23.643 -85.353 1.00 86.19 63 ASP A O 1
ATOM 507 N N . VAL A 1 64 ? 64.117 21.939 -86.475 1.00 82.62 64 VAL A N 1
ATOM 508 C CA . VAL A 1 64 ? 63.728 21.181 -85.275 1.00 82.62 64 VAL A CA 1
ATOM 509 C C . VAL A 1 64 ? 64.941 20.727 -84.462 1.00 82.62 64 VAL A C 1
ATOM 511 O O . VAL A 1 64 ? 64.843 20.558 -83.244 1.00 82.62 64 VAL A O 1
ATOM 514 N N . ALA A 1 65 ? 66.104 20.594 -85.107 1.00 84.12 65 ALA A N 1
ATOM 515 C CA . ALA A 1 65 ? 67.366 20.278 -84.446 1.00 84.12 65 ALA A CA 1
ATOM 516 C C . ALA A 1 65 ? 67.953 21.445 -83.637 1.00 84.12 65 ALA A C 1
ATOM 518 O O . ALA A 1 65 ? 68.971 21.258 -82.966 1.00 84.12 65 ALA A O 1
ATOM 519 N N . SER A 1 66 ? 67.328 22.630 -83.644 1.00 80.81 66 SER A N 1
ATOM 520 C CA . SER A 1 66 ? 67.728 23.710 -82.739 1.00 80.81 66 SER A CA 1
ATOM 521 C C . SER A 1 66 ? 67.448 23.413 -81.280 1.00 80.81 66 SER A C 1
ATOM 523 O O . SER A 1 66 ? 68.103 23.970 -80.401 1.00 80.81 66 SER A O 1
ATOM 525 N N . ASN A 1 67 ? 66.489 22.533 -81.017 1.00 79.88 67 ASN A N 1
ATOM 526 C CA . ASN A 1 67 ? 66.185 22.082 -79.680 1.00 79.88 67 ASN A CA 1
ATOM 527 C C . ASN A 1 67 ? 67.101 20.904 -79.296 1.00 79.88 67 ASN A C 1
ATOM 529 O O . ASN A 1 67 ? 67.081 19.885 -79.990 1.00 79.88 67 ASN A O 1
ATOM 533 N N . PRO A 1 68 ? 67.866 20.984 -78.190 1.00 80.38 68 PRO A N 1
ATOM 534 C CA . PRO A 1 68 ? 68.748 19.898 -77.767 1.00 80.38 68 PRO A CA 1
ATOM 535 C C . PRO A 1 68 ? 68.034 18.557 -77.540 1.00 80.38 68 PRO A C 1
ATOM 537 O O . PRO A 1 68 ? 68.600 17.514 -77.865 1.00 80.38 68 PRO A O 1
ATOM 540 N N . ALA A 1 69 ? 66.795 18.566 -77.028 1.00 77.31 69 ALA A N 1
ATOM 541 C CA . ALA A 1 69 ? 66.019 17.348 -76.788 1.00 77.31 69 ALA A CA 1
ATOM 542 C C . ALA A 1 69 ? 65.594 16.686 -78.107 1.00 77.31 69 ALA A C 1
ATOM 544 O O . ALA A 1 69 ? 65.824 15.491 -78.300 1.00 77.31 69 ALA A O 1
ATOM 545 N N . ASN A 1 70 ? 65.078 17.477 -79.054 1.00 82.62 70 ASN A N 1
ATOM 546 C CA . ASN A 1 70 ? 64.738 16.975 -80.386 1.00 82.62 70 ASN A CA 1
ATOM 547 C C . ASN A 1 70 ? 65.991 16.520 -81.148 1.00 82.62 70 ASN A C 1
ATOM 549 O O . ASN A 1 70 ? 65.958 15.494 -81.814 1.00 82.62 70 ASN A O 1
ATOM 553 N N . LEU A 1 71 ? 67.119 17.232 -81.036 1.00 84.00 71 LEU A N 1
ATOM 554 C CA . LEU A 1 71 ? 68.379 16.840 -81.674 1.00 84.00 71 LEU A CA 1
ATOM 555 C C . LEU A 1 71 ? 68.887 15.489 -81.154 1.00 84.00 71 LEU A C 1
ATOM 557 O O . LEU A 1 71 ? 69.327 14.655 -81.949 1.00 84.00 71 LEU A O 1
ATOM 561 N N . SER A 1 72 ? 68.826 15.260 -79.841 1.00 83.44 72 SER A N 1
ATOM 562 C CA . SER A 1 72 ? 69.153 13.956 -79.256 1.00 83.44 72 SER A CA 1
ATOM 563 C C . SER A 1 72 ? 68.202 12.866 -79.747 1.00 83.44 72 SER A C 1
ATOM 565 O O . SER A 1 72 ? 68.677 11.812 -80.168 1.00 83.44 72 SER A O 1
ATOM 567 N N . ALA A 1 73 ? 66.893 13.135 -79.798 1.00 82.00 73 ALA A N 1
ATOM 568 C CA . ALA A 1 73 ? 65.901 12.181 -80.295 1.00 82.00 73 ALA A CA 1
ATOM 569 C C . ALA A 1 73 ? 66.107 11.834 -81.780 1.00 82.00 73 ALA A C 1
ATOM 571 O O . ALA A 1 73 ? 66.128 10.662 -82.141 1.00 82.00 73 ALA A O 1
ATOM 572 N N . LEU A 1 74 ? 66.364 12.831 -82.634 1.00 84.88 74 LEU A N 1
ATOM 573 C CA . LEU A 1 74 ? 66.697 12.639 -84.049 1.00 84.88 74 LEU A CA 1
ATOM 574 C C . LEU A 1 74 ? 67.961 11.781 -84.205 1.00 84.88 74 LEU A C 1
ATOM 576 O O . LEU A 1 74 ? 67.987 10.829 -84.981 1.00 84.88 74 LEU A O 1
ATOM 580 N N . ARG A 1 75 ? 69.017 12.065 -83.429 1.00 85.56 75 ARG A N 1
ATOM 581 C CA . ARG A 1 75 ? 70.245 11.251 -83.442 1.00 85.56 75 ARG A CA 1
ATOM 582 C C . ARG A 1 75 ? 69.976 9.814 -83.011 1.00 85.56 75 ARG A C 1
ATOM 584 O O . ARG A 1 75 ? 70.503 8.902 -83.643 1.00 85.56 75 ARG A O 1
ATOM 591 N N . GLN A 1 76 ? 69.173 9.614 -81.973 1.00 82.00 76 GLN A N 1
ATOM 592 C CA . GLN A 1 76 ? 68.817 8.288 -81.485 1.00 82.00 76 GLN A CA 1
ATOM 593 C C . GLN A 1 76 ? 67.981 7.519 -82.514 1.00 82.00 76 GLN A C 1
ATOM 595 O O . GLN A 1 76 ? 68.301 6.366 -82.795 1.00 82.00 76 GLN A O 1
ATOM 600 N N . ALA A 1 77 ? 66.993 8.160 -83.141 1.00 82.62 77 ALA A N 1
ATOM 601 C CA . ALA A 1 77 ? 66.174 7.569 -84.200 1.00 82.62 77 ALA A CA 1
ATOM 602 C C . ALA A 1 77 ? 67.033 7.154 -85.404 1.00 82.62 77 ALA A C 1
ATOM 604 O O . ALA A 1 77 ? 66.909 6.045 -85.921 1.00 82.62 77 ALA A O 1
ATOM 605 N N . ARG A 1 78 ? 68.006 7.992 -85.791 1.00 84.62 78 ARG A N 1
ATOM 606 C CA . ARG A 1 78 ? 68.972 7.664 -86.853 1.00 84.62 78 ARG A CA 1
ATOM 607 C C . ARG A 1 78 ? 69.845 6.456 -86.538 1.00 84.62 78 ARG A C 1
ATOM 609 O O . ARG A 1 78 ? 70.142 5.658 -87.418 1.00 84.62 78 ARG A O 1
ATOM 616 N N . LEU A 1 79 ? 70.370 6.385 -85.316 1.00 80.62 79 LEU A N 1
ATOM 617 C CA . LEU A 1 79 ? 71.324 5.339 -84.939 1.00 80.62 79 LEU A CA 1
ATOM 618 C C . LEU A 1 79 ? 70.608 4.006 -84.712 1.00 80.62 79 LEU A C 1
ATOM 620 O O . LEU A 1 79 ? 71.074 2.970 -85.186 1.00 80.62 79 LEU A O 1
ATOM 624 N N . SER A 1 80 ? 69.474 4.046 -84.013 1.00 76.94 80 SER A N 1
ATOM 625 C CA . SER A 1 80 ? 68.683 2.859 -83.688 1.00 76.94 80 SER A CA 1
ATOM 626 C C . SER A 1 80 ? 67.972 2.279 -84.909 1.00 76.94 80 SER A C 1
ATOM 628 O O . SER A 1 80 ? 67.875 1.064 -85.012 1.00 76.94 80 SER A O 1
ATOM 630 N N . GLY A 1 81 ? 67.540 3.120 -85.854 1.00 75.81 81 GLY A N 1
ATOM 631 C CA . GLY A 1 81 ? 66.661 2.693 -86.943 1.00 75.81 81 GLY A CA 1
ATOM 632 C C . GLY A 1 81 ? 65.191 2.585 -86.530 1.00 75.81 81 GLY A C 1
ATOM 633 O O . GLY A 1 81 ? 64.370 2.285 -87.388 1.00 75.81 81 GLY A O 1
ATOM 634 N N . HIS A 1 82 ? 64.873 2.866 -85.264 1.00 79.25 82 HIS A N 1
ATOM 635 C CA . HIS A 1 82 ? 63.532 2.797 -84.693 1.00 79.25 82 HIS A CA 1
ATOM 636 C C . HIS A 1 82 ? 62.934 4.190 -84.496 1.00 79.25 82 HIS A C 1
ATOM 638 O O . HIS A 1 82 ? 63.635 5.211 -84.505 1.00 79.25 82 HIS A O 1
ATOM 644 N N . ASN A 1 83 ? 61.622 4.216 -84.284 1.00 82.94 83 ASN A N 1
ATOM 645 C CA . ASN A 1 83 ? 60.918 5.420 -83.870 1.00 82.94 83 ASN A CA 1
ATOM 646 C C . ASN A 1 83 ? 61.379 5.846 -82.470 1.00 82.94 83 ASN A C 1
ATOM 648 O O . ASN A 1 83 ? 61.699 5.004 -81.638 1.00 82.94 83 ASN A O 1
ATOM 652 N N . VAL A 1 84 ? 61.435 7.152 -82.205 1.00 80.19 84 VAL A N 1
ATOM 653 C CA . VAL A 1 84 ? 61.848 7.671 -80.890 1.00 80.19 84 VAL A CA 1
ATOM 654 C C . VAL A 1 84 ? 60.858 8.709 -80.398 1.00 80.19 84 VAL A C 1
ATOM 656 O O . VAL A 1 84 ? 60.567 9.688 -81.092 1.00 80.19 84 VAL A O 1
ATOM 659 N N . TRP A 1 85 ? 60.387 8.511 -79.170 1.00 79.31 85 TRP A N 1
ATOM 660 C CA . TRP A 1 85 ? 59.559 9.463 -78.442 1.00 79.31 85 TRP A CA 1
ATOM 661 C C . TRP A 1 85 ? 60.409 10.538 -77.765 1.00 79.31 85 TRP A C 1
ATOM 663 O O . TRP A 1 85 ? 61.410 10.251 -77.110 1.00 79.31 85 TRP A O 1
ATOM 673 N N . SER A 1 86 ? 59.984 11.791 -77.875 1.00 79.88 86 SER A N 1
ATOM 674 C CA . SER A 1 86 ? 60.567 12.916 -77.145 1.00 79.88 86 SER A CA 1
ATOM 675 C C . SER A 1 86 ? 59.459 13.815 -76.605 1.00 79.88 86 SER A C 1
ATOM 677 O O . SER A 1 86 ? 58.449 13.980 -77.294 1.00 79.88 86 SER A O 1
ATOM 679 N N . PRO A 1 87 ? 59.610 14.423 -75.417 1.00 76.12 87 PRO A N 1
ATOM 680 C CA . PRO A 1 87 ? 58.657 15.418 -74.944 1.00 76.12 87 PRO A CA 1
ATOM 681 C C . PRO A 1 87 ? 58.479 16.515 -75.995 1.00 76.12 87 PRO A C 1
ATOM 683 O O . PRO A 1 87 ? 59.466 17.051 -76.509 1.00 76.12 87 PRO A O 1
ATOM 686 N N . HIS A 1 88 ? 57.233 16.850 -76.330 1.00 77.75 88 HIS A N 1
ATOM 687 C CA . HIS A 1 88 ? 56.966 17.915 -77.285 1.00 77.75 88 HIS A CA 1
ATOM 688 C C . HIS A 1 88 ? 57.417 19.239 -76.676 1.00 77.75 88 HIS A C 1
ATOM 690 O O . HIS A 1 88 ? 56.812 19.761 -75.740 1.00 77.75 88 HIS A O 1
ATOM 696 N N . GLN A 1 89 ? 58.515 19.773 -77.202 1.00 70.44 89 GLN A N 1
ATOM 697 C CA . GLN A 1 89 ? 58.893 21.149 -76.951 1.00 70.44 89 GLN A CA 1
ATOM 698 C C . GLN A 1 89 ? 58.448 21.980 -78.145 1.00 70.44 89 GLN A C 1
ATOM 700 O O . GLN A 1 89 ? 58.941 21.748 -79.255 1.00 70.44 89 GLN A O 1
ATOM 705 N N . PRO A 1 90 ? 57.528 22.924 -77.928 1.00 64.88 90 PRO A N 1
ATOM 706 C CA . PRO A 1 90 ? 57.009 23.729 -79.006 1.00 64.88 90 PRO A CA 1
ATOM 707 C C . PRO A 1 90 ? 58.107 24.586 -79.610 1.00 64.88 90 PRO A C 1
ATOM 709 O O . PRO A 1 90 ? 58.938 25.174 -78.910 1.00 64.88 90 PRO A O 1
ATOM 712 N N . LEU A 1 91 ? 58.114 24.636 -80.933 1.00 61.28 91 LEU A N 1
ATOM 713 C CA . LEU A 1 91 ? 59.028 25.459 -81.702 1.00 61.28 91 LEU A CA 1
ATOM 714 C C . LEU A 1 91 ? 58.225 26.663 -82.196 1.00 61.28 91 LEU A C 1
ATOM 716 O O . LEU A 1 91 ? 57.818 26.696 -83.354 1.00 61.28 91 LEU A O 1
ATOM 720 N N . GLY A 1 92 ? 57.976 27.622 -81.296 1.00 61.69 92 GLY A N 1
ATOM 721 C CA . GLY A 1 92 ? 57.323 28.894 -81.617 1.00 61.69 92 GLY A CA 1
ATOM 722 C C . GLY A 1 92 ? 56.137 29.280 -80.733 1.00 61.69 92 GLY A C 1
ATOM 723 O O . GLY A 1 92 ? 56.266 29.335 -79.508 1.00 61.69 92 GLY A O 1
ATOM 724 N N . GLU A 1 93 ? 55.030 29.673 -81.382 1.00 51.97 93 GLU A N 1
ATOM 725 C CA . GLU A 1 93 ? 53.870 30.346 -80.778 1.00 51.97 93 GLU A CA 1
ATOM 726 C C . GLU A 1 93 ? 53.314 29.610 -79.557 1.00 51.97 93 GLU A C 1
ATOM 728 O O . GLU A 1 93 ? 53.076 28.416 -79.588 1.00 51.97 93 GLU A O 1
ATOM 733 N N . ARG A 1 94 ? 53.001 30.362 -78.494 1.00 48.50 94 ARG A N 1
ATOM 734 C CA . ARG A 1 94 ? 52.536 29.885 -77.173 1.00 48.50 94 ARG A CA 1
ATOM 735 C C . ARG A 1 94 ? 51.330 28.917 -77.157 1.00 48.50 94 ARG A C 1
ATOM 737 O O . ARG A 1 94 ? 51.015 28.424 -76.075 1.00 48.50 94 ARG A O 1
ATOM 744 N N . SER A 1 95 ? 50.644 28.696 -78.278 1.00 46.62 95 SER A N 1
ATOM 745 C CA . SER A 1 95 ? 49.356 27.990 -78.379 1.00 46.62 95 SER A CA 1
ATOM 746 C C . SER A 1 95 ? 49.455 26.458 -78.442 1.00 46.62 95 SER A C 1
ATOM 748 O O . SER A 1 95 ? 48.430 25.792 -78.363 1.00 46.62 95 SER A O 1
ATOM 750 N N . ASP A 1 96 ? 50.650 25.893 -78.579 1.00 53.50 96 ASP A N 1
ATOM 751 C CA . ASP A 1 96 ? 50.926 24.451 -78.714 1.00 53.50 96 ASP A CA 1
ATOM 752 C C . ASP A 1 96 ? 51.507 23.821 -77.429 1.00 53.50 96 ASP A C 1
ATOM 754 O O . ASP A 1 96 ? 51.817 22.627 -77.374 1.00 53.50 96 ASP A O 1
ATOM 758 N N . ARG A 1 97 ? 51.611 24.608 -76.348 1.00 56.06 97 ARG A N 1
ATOM 759 C CA . ARG A 1 97 ? 52.008 24.144 -75.011 1.00 56.06 97 ARG A CA 1
ATOM 760 C C . ARG A 1 97 ? 50.897 23.324 -74.364 1.00 56.06 97 ARG A C 1
ATOM 762 O O . ARG A 1 97 ? 50.220 23.792 -73.451 1.00 56.06 97 ARG A O 1
ATOM 769 N N . HIS A 1 98 ? 50.754 22.082 -74.799 1.00 59.28 98 HIS A N 1
ATOM 770 C CA . HIS A 1 98 ? 49.951 21.098 -74.092 1.00 59.28 98 HIS A CA 1
ATOM 771 C C . HIS A 1 98 ? 50.821 20.329 -73.087 1.00 59.28 98 HIS A C 1
ATOM 773 O O . HIS A 1 98 ? 51.880 19.814 -73.466 1.00 59.28 98 HIS A O 1
ATOM 779 N N . PRO A 1 99 ? 50.412 20.232 -71.807 1.00 59.62 99 PRO A N 1
ATOM 780 C CA . PRO A 1 99 ? 51.007 19.257 -70.904 1.00 59.62 99 PRO A CA 1
ATOM 781 C C . PRO A 1 99 ? 50.857 17.854 -71.523 1.00 59.62 99 PRO A C 1
ATOM 783 O O . PRO A 1 99 ? 49.888 17.576 -72.222 1.00 59.62 99 PRO A O 1
ATOM 786 N N . HIS A 1 100 ? 51.877 17.008 -71.368 1.00 68.31 100 HIS A N 1
ATOM 787 C CA . HIS A 1 100 ? 51.911 15.640 -71.912 1.00 68.31 100 HIS A CA 1
ATOM 788 C C . HIS A 1 100 ? 51.771 15.503 -73.446 1.00 68.31 100 HIS A C 1
ATOM 790 O O . HIS A 1 100 ? 51.370 14.446 -73.942 1.00 68.31 100 HIS A O 1
ATOM 796 N N . ALA A 1 101 ? 52.140 16.529 -74.219 1.00 79.06 101 ALA A N 1
ATOM 797 C CA . ALA A 1 101 ? 52.358 16.372 -75.655 1.00 79.06 101 ALA A CA 1
ATOM 798 C C . ALA A 1 101 ? 53.714 15.698 -75.938 1.00 79.06 101 ALA A C 1
ATOM 800 O O . ALA A 1 101 ? 54.723 16.004 -75.296 1.00 79.06 101 ALA A O 1
ATOM 801 N N . TRP A 1 102 ? 53.749 14.801 -76.924 1.00 81.56 102 TRP A N 1
ATOM 802 C CA . TRP A 1 102 ? 54.946 14.054 -77.317 1.00 81.56 102 TRP A CA 1
ATOM 803 C C . TRP A 1 102 ? 55.183 14.093 -78.826 1.00 81.56 102 TRP A C 1
ATOM 805 O O . TRP A 1 102 ? 54.251 13.992 -79.619 1.00 81.56 102 TRP A O 1
ATOM 815 N N . ASN A 1 103 ? 56.453 14.201 -79.210 1.00 82.88 103 ASN A N 1
ATOM 816 C CA . ASN A 1 103 ? 56.932 14.048 -80.577 1.00 82.88 103 ASN A CA 1
ATOM 817 C C . ASN A 1 103 ? 57.352 12.598 -80.819 1.00 82.88 103 ASN A C 1
ATOM 819 O O . ASN A 1 103 ? 58.193 12.075 -80.088 1.00 82.88 103 ASN A O 1
ATOM 823 N N . LEU A 1 104 ? 56.831 11.985 -81.877 1.00 84.75 104 LEU A N 1
ATOM 824 C CA . LEU A 1 104 ? 57.303 10.712 -82.411 1.00 84.75 104 LEU A CA 1
ATOM 825 C C . LEU A 1 104 ? 58.149 10.975 -83.655 1.00 84.75 104 LEU A C 1
ATOM 827 O O . LEU A 1 104 ? 57.615 11.371 -84.692 1.00 84.75 104 LEU A O 1
ATOM 831 N N . PHE A 1 105 ? 59.459 10.762 -83.555 1.00 85.12 105 PHE A N 1
ATOM 832 C CA . PHE A 1 105 ? 60.387 10.899 -84.674 1.00 85.12 105 PHE A CA 1
ATOM 833 C C . PHE A 1 105 ? 60.510 9.576 -85.424 1.00 85.12 105 PHE A C 1
ATOM 835 O O . PHE A 1 105 ? 61.013 8.600 -84.875 1.00 85.12 105 PHE A O 1
ATOM 842 N N . VAL A 1 106 ? 60.090 9.572 -86.687 1.00 86.56 106 VAL A N 1
ATOM 843 C CA . VAL A 1 106 ? 60.152 8.420 -87.593 1.00 86.56 106 VAL A CA 1
ATOM 844 C C . VAL A 1 106 ? 61.253 8.676 -88.625 1.00 86.56 106 VAL A C 1
ATOM 846 O O . VAL A 1 106 ? 61.095 9.577 -89.459 1.00 86.56 106 VAL A O 1
ATOM 849 N N . PRO A 1 107 ? 62.389 7.958 -88.582 1.00 87.25 107 PRO A N 1
ATOM 850 C CA . PRO A 1 107 ? 63.458 8.130 -89.558 1.00 87.25 107 PRO A CA 1
ATOM 851 C C . PRO A 1 107 ? 63.039 7.564 -90.922 1.00 87.25 107 PRO A C 1
ATOM 853 O O . PRO A 1 107 ? 62.550 6.444 -91.022 1.00 87.25 107 PRO A O 1
ATOM 856 N N . ILE A 1 108 ? 63.238 8.341 -91.988 1.00 85.44 108 ILE A N 1
ATOM 857 C CA . ILE A 1 108 ? 62.930 7.936 -93.365 1.00 85.44 108 ILE A CA 1
ATOM 858 C C . ILE A 1 108 ? 64.247 7.723 -94.111 1.00 85.44 108 ILE A C 1
ATOM 860 O O . ILE A 1 108 ? 65.002 8.675 -94.340 1.00 85.44 108 ILE A O 1
ATOM 864 N N . TYR A 1 109 ? 64.498 6.478 -94.509 1.00 86.38 109 TYR A N 1
ATOM 865 C CA . TYR A 1 109 ? 65.680 6.072 -95.269 1.00 86.38 109 TYR A CA 1
ATOM 866 C C . TYR A 1 109 ? 65.374 5.921 -96.770 1.00 86.38 109 TYR A C 1
ATOM 868 O O . TYR A 1 109 ? 64.216 5.961 -97.191 1.00 86.38 109 TYR A O 1
ATOM 876 N N . ASP A 1 110 ? 66.416 5.777 -97.589 1.00 82.00 110 ASP A N 1
ATOM 877 C CA . ASP A 1 110 ? 66.298 5.314 -98.975 1.00 82.00 110 ASP A CA 1
ATOM 878 C C . ASP A 1 110 ? 65.569 3.957 -99.057 1.00 82.00 110 ASP A C 1
ATOM 880 O O . ASP A 1 110 ? 65.721 3.112 -98.177 1.00 82.00 110 ASP A O 1
ATOM 884 N N . HIS A 1 111 ? 64.789 3.743 -100.126 1.00 69.00 111 HIS A N 1
ATOM 885 C CA . HIS A 1 111 ? 63.881 2.590 -100.264 1.00 69.00 111 HIS A CA 1
ATOM 886 C C . HIS A 1 111 ? 64.599 1.223 -100.201 1.00 69.00 111 HIS A C 1
ATOM 888 O O . HIS A 1 111 ? 63.980 0.227 -99.833 1.00 69.00 111 HIS A O 1
ATOM 894 N N . ASP A 1 112 ? 65.898 1.183 -100.502 1.00 72.31 112 ASP A N 1
ATOM 895 C CA . ASP A 1 112 ? 66.687 -0.048 -100.616 1.00 72.31 112 ASP A CA 1
ATOM 896 C C . ASP A 1 112 ? 67.385 -0.468 -99.303 1.00 72.31 112 ASP A C 1
ATOM 898 O O . ASP A 1 112 ? 68.120 -1.457 -99.282 1.00 72.31 112 ASP A O 1
ATOM 902 N N . LEU A 1 113 ? 67.196 0.274 -98.201 1.00 77.75 113 LEU A N 1
ATOM 903 C CA . LEU A 1 113 ? 67.850 -0.006 -96.919 1.00 77.75 113 LEU A CA 1
ATOM 904 C C . LEU A 1 113 ? 66.963 -0.853 -95.991 1.00 77.75 113 LEU A C 1
ATOM 906 O O . LEU A 1 113 ? 65.940 -0.376 -95.503 1.00 77.75 113 LEU A O 1
ATOM 910 N N . ASP A 1 114 ? 67.414 -2.063 -95.646 1.00 78.19 114 ASP A N 1
ATOM 911 C CA . ASP A 1 114 ? 66.858 -2.808 -94.510 1.00 78.19 114 ASP A CA 1
ATOM 912 C C . ASP A 1 114 ? 67.368 -2.200 -93.194 1.00 78.19 114 ASP A C 1
ATOM 914 O O . ASP A 1 114 ? 68.540 -2.338 -92.814 1.00 78.19 114 ASP A O 1
ATOM 918 N N . THR A 1 115 ? 66.480 -1.490 -92.499 1.00 72.31 115 THR A N 1
ATOM 919 C CA . THR A 1 115 ? 66.802 -0.784 -91.260 1.00 72.31 115 THR A CA 1
ATOM 920 C C . THR A 1 115 ? 67.195 -1.732 -90.139 1.00 72.31 115 THR A C 1
ATOM 922 O O . THR A 1 115 ? 68.010 -1.326 -89.314 1.00 72.31 115 THR A O 1
ATOM 925 N N . ALA A 1 116 ? 66.726 -2.982 -90.119 1.00 69.50 116 ALA A N 1
ATOM 926 C CA . ALA A 1 116 ? 67.018 -3.928 -89.045 1.00 69.50 116 ALA A CA 1
ATOM 927 C C . ALA A 1 116 ? 68.468 -4.440 -89.100 1.00 69.50 116 ALA A C 1
ATOM 929 O O . ALA A 1 116 ? 69.114 -4.580 -88.060 1.00 69.50 116 ALA A O 1
ATOM 930 N N . THR A 1 117 ? 69.016 -4.646 -90.302 1.00 74.25 117 THR A N 1
ATOM 931 C CA . THR A 1 117 ? 70.350 -5.250 -90.500 1.00 74.25 117 THR A CA 1
ATOM 932 C C . THR A 1 117 ? 71.446 -4.265 -90.915 1.00 74.25 117 THR A C 1
ATOM 934 O O . THR A 1 117 ? 72.621 -4.632 -90.944 1.00 74.25 117 THR A O 1
ATOM 937 N N . ALA A 1 118 ? 71.097 -3.023 -91.259 1.00 78.31 118 ALA A N 1
ATOM 938 C CA . ALA A 1 118 ? 72.061 -2.015 -91.699 1.00 78.31 118 ALA A CA 1
ATOM 939 C C . ALA A 1 118 ? 73.070 -1.610 -90.605 1.00 78.31 118 ALA A C 1
ATOM 941 O O . ALA A 1 118 ? 72.725 -1.428 -89.436 1.00 78.31 118 ALA A O 1
ATOM 942 N N . THR A 1 119 ? 74.329 -1.390 -90.999 1.00 81.44 119 THR A N 1
ATOM 943 C CA . THR A 1 119 ? 75.358 -0.822 -90.114 1.00 81.44 119 THR A CA 1
ATOM 944 C C . THR A 1 119 ? 75.060 0.646 -89.788 1.00 81.44 119 THR A C 1
ATOM 946 O O . THR A 1 119 ? 74.383 1.350 -90.541 1.00 81.44 119 THR A O 1
ATOM 949 N N . LEU A 1 120 ? 75.605 1.143 -88.670 1.00 78.69 120 LEU A N 1
ATOM 950 C CA . LEU A 1 120 ? 75.399 2.529 -88.223 1.00 78.69 120 LEU A CA 1
ATOM 951 C C . LEU A 1 120 ? 75.773 3.567 -89.292 1.00 78.69 120 LEU A C 1
ATOM 953 O O . LEU A 1 120 ? 75.070 4.564 -89.453 1.00 78.69 120 LEU A O 1
ATOM 957 N N . ASP A 1 121 ? 76.856 3.338 -90.035 1.00 79.19 121 ASP A N 1
ATOM 958 C CA . ASP A 1 121 ? 77.291 4.264 -91.083 1.00 79.19 121 ASP A CA 1
ATOM 959 C C . ASP A 1 121 ? 76.423 4.172 -92.347 1.00 79.19 121 ASP A C 1
ATOM 961 O O . ASP A 1 121 ? 76.145 5.207 -92.956 1.00 79.19 121 ASP A O 1
ATOM 965 N N . ALA A 1 122 ? 75.894 2.988 -92.683 1.00 81.62 122 ALA A N 1
ATOM 966 C CA . ALA A 1 122 ? 74.922 2.834 -93.767 1.00 81.62 122 ALA A CA 1
ATOM 967 C C . ALA A 1 122 ? 73.617 3.590 -93.462 1.00 81.62 122 ALA A C 1
ATOM 969 O O . ALA A 1 122 ? 73.129 4.346 -94.302 1.00 81.62 122 ALA A O 1
ATOM 970 N N . ARG A 1 123 ? 73.103 3.484 -92.225 1.00 81.44 123 ARG A N 1
ATOM 971 C CA . ARG A 1 123 ? 71.928 4.254 -91.771 1.00 81.44 123 ARG A CA 1
ATOM 972 C C . ARG A 1 123 ? 72.179 5.764 -91.809 1.00 81.44 123 ARG A C 1
ATOM 974 O O . ARG A 1 123 ? 71.297 6.530 -92.185 1.00 81.44 123 ARG A O 1
ATOM 981 N N . ARG A 1 124 ? 73.387 6.221 -91.455 1.00 79.00 124 ARG A N 1
ATOM 982 C CA . ARG A 1 124 ? 73.743 7.652 -91.512 1.00 79.00 124 ARG A CA 1
ATOM 983 C C . ARG A 1 124 ? 73.717 8.213 -92.931 1.00 79.00 124 ARG A C 1
ATOM 985 O O . ARG A 1 124 ? 73.259 9.339 -93.102 1.00 79.00 124 ARG A O 1
ATOM 992 N N . GLN A 1 125 ? 74.214 7.461 -93.912 1.00 80.62 125 GLN A N 1
ATOM 993 C CA . GLN A 1 125 ? 74.287 7.910 -95.305 1.00 80.62 125 GLN A CA 1
ATOM 994 C C . GLN A 1 125 ? 72.928 7.855 -96.013 1.00 80.62 125 GLN A C 1
ATOM 996 O O . GLN A 1 125 ? 72.592 8.786 -96.737 1.00 80.62 125 GLN A O 1
ATOM 1001 N N . ALA A 1 126 ? 72.133 6.815 -95.750 1.00 84.56 126 ALA A N 1
ATOM 1002 C CA . ALA A 1 126 ? 70.840 6.585 -96.399 1.00 84.56 126 ALA A CA 1
ATOM 1003 C C . ALA A 1 126 ? 69.672 7.396 -95.801 1.00 84.56 126 ALA A C 1
ATOM 1005 O O . ALA A 1 126 ? 68.530 7.261 -96.239 1.00 84.56 126 ALA A O 1
ATOM 1006 N N . LEU A 1 127 ? 69.903 8.211 -94.764 1.00 86.44 127 LEU A N 1
ATOM 1007 C CA . LEU A 1 127 ? 68.847 9.006 -94.136 1.00 86.44 127 LEU A CA 1
ATOM 1008 C C . LEU A 1 127 ? 68.435 10.183 -95.038 1.00 86.44 127 LEU A C 1
ATOM 1010 O O . LEU A 1 127 ? 69.193 11.144 -95.215 1.00 86.44 127 LEU A O 1
ATOM 1014 N N . ARG A 1 128 ? 67.184 10.162 -95.512 1.00 86.81 128 ARG A N 1
ATOM 1015 C CA . ARG A 1 128 ? 66.568 11.259 -96.279 1.00 86.81 128 ARG A CA 1
ATOM 1016 C C . ARG A 1 128 ? 65.988 12.352 -95.389 1.00 86.81 128 ARG A C 1
ATOM 1018 O O . ARG A 1 128 ? 65.943 13.520 -95.774 1.00 86.81 128 ARG A O 1
ATOM 1025 N N . GLY A 1 129 ? 65.518 11.988 -94.202 1.00 87.44 129 GLY A N 1
ATOM 1026 C CA . GLY A 1 129 ? 64.866 12.913 -93.284 1.00 87.44 129 GLY A CA 1
ATOM 1027 C C . GLY A 1 129 ? 64.025 12.191 -92.241 1.00 87.44 129 GLY A C 1
ATOM 1028 O O . GLY A 1 129 ? 64.216 11.006 -91.998 1.00 87.44 129 GLY A O 1
ATOM 1029 N N . TYR A 1 130 ? 63.081 12.910 -91.640 1.00 88.19 130 TYR A N 1
ATOM 1030 C CA . TYR A 1 130 ? 62.174 12.389 -90.620 1.00 88.19 130 TYR A CA 1
ATOM 1031 C C . TYR A 1 130 ? 60.728 12.786 -90.898 1.00 88.19 130 TYR A C 1
ATOM 1033 O O . TYR A 1 130 ? 60.453 13.908 -91.348 1.00 88.19 130 TYR A O 1
ATOM 1041 N N . ALA A 1 131 ? 59.805 11.888 -90.570 1.00 85.44 131 ALA A N 1
ATOM 1042 C CA . ALA A 1 131 ? 58.426 12.236 -90.254 1.00 85.44 131 ALA A CA 1
ATOM 1043 C C . ALA A 1 131 ? 58.335 12.515 -88.749 1.00 85.44 131 ALA A C 1
ATOM 1045 O O . ALA A 1 131 ? 58.997 11.846 -87.958 1.00 85.44 131 ALA A O 1
ATOM 1046 N N . VAL A 1 132 ? 57.537 13.505 -88.352 1.00 83.62 132 VAL A N 1
ATOM 1047 C CA . VAL A 1 132 ? 57.291 13.796 -86.935 1.00 83.62 132 VAL A CA 1
ATOM 1048 C C . VAL A 1 132 ? 55.795 13.842 -86.708 1.00 83.62 132 VAL A C 1
ATOM 1050 O O . VAL A 1 132 ? 55.105 14.629 -87.354 1.00 83.62 132 VAL A O 1
ATOM 1053 N N . GLY A 1 133 ? 55.307 12.981 -85.820 1.00 82.69 133 GLY A N 1
ATOM 1054 C CA . GLY A 1 133 ? 53.937 13.029 -85.316 1.00 82.69 133 GLY A CA 1
ATOM 1055 C C . GLY A 1 133 ? 53.905 13.717 -83.957 1.00 82.69 133 GLY A C 1
ATOM 1056 O O . GLY A 1 133 ? 54.726 13.394 -83.102 1.00 82.69 133 GLY A O 1
ATOM 1057 N N . VAL A 1 134 ? 52.975 14.650 -83.756 1.00 81.44 134 VAL A N 1
ATOM 1058 C CA . VAL A 1 134 ? 52.713 15.256 -82.443 1.00 81.44 134 VAL A CA 1
ATOM 1059 C C . VAL A 1 134 ? 51.472 14.591 -81.859 1.00 81.44 134 VAL A C 1
ATOM 1061 O O . VAL A 1 134 ? 50.415 14.600 -82.487 1.00 81.44 134 VAL A O 1
ATOM 1064 N N . PHE A 1 135 ? 51.606 13.995 -80.677 1.00 82.25 135 PHE A N 1
ATOM 1065 C CA . PHE A 1 135 ? 50.535 13.273 -79.995 1.00 82.25 135 PHE A CA 1
ATOM 1066 C C . PHE A 1 135 ? 50.201 13.935 -78.659 1.00 82.25 135 PHE A C 1
ATOM 1068 O O . PHE A 1 135 ? 51.082 14.136 -77.823 1.00 82.25 135 PHE A O 1
ATOM 1075 N N . HIS A 1 136 ? 48.917 14.222 -78.443 1.00 81.56 136 HIS A N 1
ATOM 1076 C CA . HIS A 1 136 ? 48.382 14.715 -77.173 1.00 81.56 136 HIS A CA 1
ATOM 1077 C C . HIS A 1 136 ? 47.882 13.525 -76.348 1.00 81.56 136 HIS A C 1
ATOM 1079 O O . HIS A 1 136 ? 46.748 13.070 -76.516 1.00 81.56 136 HIS A O 1
ATOM 1085 N N . LEU A 1 137 ? 48.741 12.981 -75.480 1.00 80.31 137 LEU A N 1
ATOM 1086 C CA . LEU A 1 137 ? 48.411 11.760 -74.737 1.00 80.31 137 LEU A CA 1
ATOM 1087 C C . LEU A 1 137 ? 47.256 11.968 -73.742 1.00 80.31 137 LEU A C 1
ATOM 1089 O O . LEU A 1 137 ? 46.471 11.044 -73.535 1.00 80.31 137 LEU A O 1
ATOM 1093 N N . ASP A 1 138 ? 47.090 13.180 -73.201 1.00 74.88 138 ASP A N 1
ATOM 1094 C CA . ASP A 1 138 ? 45.963 13.547 -72.328 1.00 74.88 138 ASP A CA 1
ATOM 1095 C C . ASP A 1 138 ? 44.605 13.326 -73.004 1.00 74.88 138 ASP A C 1
ATOM 1097 O O . ASP A 1 138 ? 43.686 12.764 -72.405 1.00 74.88 138 ASP A O 1
ATOM 1101 N N . GLU A 1 139 ? 44.487 13.746 -74.266 1.00 80.12 139 GLU A N 1
ATOM 1102 C CA . GLU A 1 139 ? 43.260 13.616 -75.050 1.00 80.12 139 GLU A CA 1
ATOM 1103 C C . GLU A 1 139 ? 43.045 12.173 -75.501 1.00 80.12 139 GLU A C 1
ATOM 1105 O O . GLU A 1 139 ? 41.945 11.636 -75.359 1.00 80.12 139 GLU A O 1
ATOM 1110 N N . MET A 1 140 ? 44.108 11.510 -75.974 1.00 81.62 140 MET A N 1
ATOM 1111 C CA . MET A 1 140 ? 44.046 10.102 -76.380 1.00 81.62 140 MET A CA 1
ATOM 1112 C C . MET A 1 140 ? 43.578 9.198 -75.238 1.00 81.62 140 MET A C 1
ATOM 1114 O O . MET A 1 140 ? 42.794 8.273 -75.453 1.00 81.62 140 MET A O 1
ATOM 1118 N N . PHE A 1 141 ? 44.032 9.477 -74.016 1.00 83.81 141 PHE A N 1
ATOM 1119 C CA . PHE A 1 141 ? 43.684 8.696 -72.838 1.00 83.81 141 PHE A CA 1
ATOM 1120 C C . PHE A 1 141 ? 42.566 9.315 -71.993 1.00 83.81 141 PHE A C 1
ATOM 1122 O O . PHE A 1 141 ? 42.290 8.803 -70.911 1.00 83.81 141 PHE A O 1
ATOM 1129 N N . ALA A 1 142 ? 41.853 10.343 -72.465 1.00 81.94 142 ALA A N 1
ATOM 1130 C CA . ALA A 1 142 ? 40.805 11.016 -71.690 1.00 81.94 142 ALA A CA 1
ATOM 1131 C C . ALA A 1 142 ? 39.719 10.048 -71.176 1.00 81.94 142 ALA A C 1
ATOM 1133 O O . ALA A 1 142 ? 39.349 10.076 -70.000 1.00 81.94 142 ALA A O 1
ATOM 1134 N N . ALA A 1 143 ? 39.256 9.127 -72.029 1.00 83.69 143 ALA A N 1
ATOM 1135 C CA . ALA A 1 143 ? 38.269 8.114 -71.648 1.00 83.69 143 ALA A CA 1
ATOM 1136 C C . ALA A 1 143 ? 38.817 7.111 -70.616 1.00 83.69 143 ALA A C 1
ATOM 1138 O O . ALA A 1 143 ? 38.086 6.661 -69.728 1.00 83.69 143 ALA A O 1
ATOM 1139 N N . LEU A 1 144 ? 40.105 6.767 -70.719 1.00 83.56 144 LEU A N 1
ATOM 1140 C CA . LEU A 1 144 ? 40.776 5.888 -69.765 1.00 83.56 144 LEU A CA 1
ATOM 1141 C C . LEU A 1 144 ? 40.980 6.599 -68.425 1.00 83.56 144 LEU A C 1
ATOM 1143 O O . LEU A 1 144 ? 40.656 6.018 -67.397 1.00 83.56 144 LEU A O 1
ATOM 1147 N N . ASN A 1 145 ? 41.403 7.865 -68.431 1.00 82.50 145 ASN A N 1
ATOM 1148 C CA . ASN A 1 145 ? 41.515 8.714 -67.246 1.00 82.50 145 ASN A CA 1
ATOM 1149 C C . ASN A 1 145 ? 40.181 8.826 -66.501 1.00 82.50 145 ASN A C 1
ATOM 1151 O O . ASN A 1 145 ? 40.139 8.642 -65.287 1.00 82.50 145 ASN A O 1
ATOM 1155 N N . GLN A 1 146 ? 39.076 9.054 -67.216 1.00 81.94 146 GLN A N 1
ATOM 1156 C CA . GLN A 1 146 ? 37.750 9.133 -66.601 1.00 81.94 146 GLN A CA 1
ATOM 1157 C C . GLN A 1 146 ? 37.337 7.803 -65.954 1.00 81.94 146 GLN A C 1
ATOM 1159 O O . GLN A 1 146 ? 36.837 7.784 -64.828 1.00 81.94 146 GLN A O 1
ATOM 1164 N N . ARG A 1 147 ? 37.560 6.675 -66.641 1.00 83.44 147 ARG A N 1
ATOM 1165 C CA . ARG A 1 147 ? 37.260 5.342 -66.094 1.00 83.44 147 ARG A CA 1
ATOM 1166 C C . ARG A 1 147 ? 38.160 4.985 -64.914 1.00 83.44 147 ARG A C 1
ATOM 1168 O O . ARG A 1 147 ? 37.663 4.462 -63.922 1.00 83.44 147 ARG A O 1
ATOM 1175 N N . ALA A 1 148 ? 39.449 5.292 -65.007 1.00 82.12 148 ALA A N 1
ATOM 1176 C CA . ALA A 1 148 ? 40.424 5.063 -63.951 1.00 82.12 148 ALA A CA 1
ATOM 1177 C C . ALA A 1 148 ? 40.075 5.886 -62.700 1.00 82.12 148 ALA A C 1
ATOM 1179 O O . ALA A 1 148 ? 40.053 5.334 -61.605 1.00 82.12 148 ALA A O 1
ATOM 1180 N N . ALA A 1 149 ? 39.657 7.147 -62.857 1.00 76.31 149 ALA A N 1
ATOM 1181 C CA . ALA A 1 149 ? 39.170 7.979 -61.756 1.00 76.31 149 ALA A CA 1
ATOM 1182 C C . ALA A 1 149 ? 37.910 7.399 -61.085 1.00 76.31 149 ALA A C 1
ATOM 1184 O O . ALA A 1 149 ? 37.858 7.312 -59.861 1.00 76.31 149 ALA A O 1
ATOM 1185 N N . LEU A 1 150 ? 36.923 6.934 -61.865 1.00 78.31 150 LEU A N 1
ATOM 1186 C CA . LEU A 1 150 ? 35.712 6.287 -61.330 1.00 78.31 150 LEU A CA 1
ATOM 1187 C C . LEU A 1 150 ? 36.014 4.992 -60.566 1.00 78.31 150 LEU A C 1
ATOM 1189 O O . LEU A 1 150 ? 35.311 4.657 -59.615 1.00 78.31 150 LEU A O 1
ATOM 1193 N N . GLN A 1 151 ? 37.044 4.260 -60.986 1.00 80.25 151 GLN A N 1
ATOM 1194 C CA . GLN A 1 151 ? 37.486 3.032 -60.323 1.00 80.25 151 GLN A CA 1
ATOM 1195 C C . GLN A 1 151 ? 38.530 3.283 -59.227 1.00 80.25 151 GLN A C 1
ATOM 1197 O O . GLN A 1 151 ? 38.931 2.349 -58.536 1.00 80.25 151 GLN A O 1
ATOM 1202 N N . GLY A 1 152 ? 38.957 4.535 -59.040 1.00 81.88 152 GLY A N 1
ATOM 1203 C CA . GLY A 1 152 ? 40.000 4.907 -58.094 1.00 81.88 152 GLY A CA 1
ATOM 1204 C C . GLY A 1 152 ? 41.335 4.227 -58.384 1.00 81.88 152 GLY A C 1
ATOM 1205 O O . GLY A 1 152 ? 41.967 3.702 -57.472 1.00 81.88 152 GLY A O 1
ATOM 1206 N N . ILE A 1 153 ? 41.747 4.200 -59.647 1.00 85.25 153 ILE A N 1
ATOM 1207 C CA . ILE A 1 153 ? 43.022 3.652 -60.105 1.00 85.25 153 ILE A CA 1
ATOM 1208 C C . ILE A 1 153 ? 43.832 4.798 -60.709 1.00 85.25 153 ILE A C 1
ATOM 1210 O O . ILE A 1 153 ? 43.340 5.533 -61.560 1.00 85.25 153 ILE A O 1
ATOM 1214 N N . ALA A 1 154 ? 45.082 4.934 -60.286 1.00 85.81 154 ALA A N 1
ATOM 1215 C CA . ALA A 1 154 ? 46.083 5.726 -60.985 1.00 85.81 154 ALA A CA 1
ATOM 1216 C C . ALA A 1 154 ? 46.962 4.796 -61.831 1.00 85.81 154 ALA A C 1
ATOM 1218 O O . ALA A 1 154 ? 47.192 3.645 -61.459 1.00 85.81 154 ALA A O 1
ATOM 1219 N N . TYR A 1 155 ? 47.465 5.275 -62.961 1.00 87.38 155 TYR A N 1
ATOM 1220 C CA . TYR A 1 155 ? 48.325 4.523 -63.856 1.00 87.38 155 TYR A CA 1
ATOM 1221 C C . TYR A 1 155 ? 49.433 5.384 -64.466 1.00 87.38 155 TYR A C 1
ATOM 1223 O O . TYR A 1 155 ? 49.323 6.603 -64.608 1.00 87.38 155 TYR A O 1
ATOM 1231 N N . ARG A 1 156 ? 50.517 4.708 -64.837 1.00 87.25 156 ARG A N 1
ATOM 1232 C CA . ARG A 1 156 ? 51.690 5.280 -65.487 1.00 87.25 156 ARG A CA 1
ATOM 1233 C C . ARG A 1 156 ? 52.028 4.460 -66.722 1.00 87.25 156 ARG A C 1
ATOM 1235 O O . ARG A 1 156 ? 52.042 3.235 -66.650 1.00 87.25 156 ARG A O 1
ATOM 1242 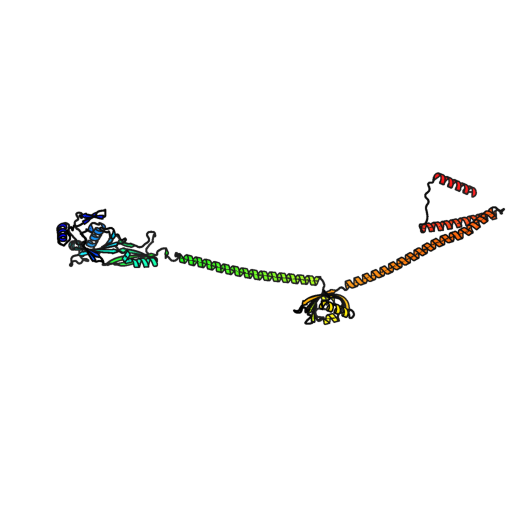N N . ILE A 1 157 ? 52.311 5.142 -67.826 1.00 85.38 157 ILE A N 1
ATOM 1243 C CA . ILE A 1 157 ? 52.768 4.558 -69.086 1.00 85.38 157 ILE A CA 1
ATOM 1244 C C . ILE A 1 157 ? 54.177 5.080 -69.359 1.00 85.38 157 ILE A C 1
ATOM 1246 O O . ILE A 1 157 ? 54.388 6.295 -69.388 1.00 85.38 157 ILE A O 1
ATOM 1250 N N . ALA A 1 158 ? 55.142 4.188 -69.562 1.00 81.81 158 ALA A N 1
ATOM 1251 C CA . ALA A 1 158 ? 56.520 4.550 -69.879 1.00 81.81 158 ALA A CA 1
ATOM 1252 C C . ALA A 1 158 ? 57.064 3.737 -71.062 1.00 81.81 158 ALA A C 1
ATOM 1254 O O . ALA A 1 158 ? 56.671 2.593 -71.272 1.00 81.81 158 ALA A O 1
ATOM 1255 N N . SER A 1 159 ? 57.978 4.334 -71.829 1.00 74.25 159 SER A N 1
ATOM 1256 C CA . SER A 1 159 ? 58.745 3.638 -72.866 1.00 74.25 159 SER A CA 1
ATOM 1257 C C . SER A 1 159 ? 60.156 3.306 -72.350 1.00 74.25 159 SER A C 1
ATOM 1259 O O . SER A 1 159 ? 60.806 4.172 -71.747 1.00 74.25 159 SER A O 1
ATOM 1261 N N . PRO A 1 160 ? 60.657 2.077 -72.557 1.00 64.81 160 PRO A N 1
ATOM 1262 C CA . PRO A 1 160 ? 62.016 1.688 -72.226 1.00 64.81 160 PRO A CA 1
ATOM 1263 C C . PRO A 1 160 ? 62.965 2.217 -73.305 1.00 64.81 160 PRO A C 1
ATOM 1265 O O . PRO A 1 160 ? 63.254 1.537 -74.285 1.00 64.81 160 PRO A O 1
ATOM 1268 N N . ALA A 1 161 ? 63.482 3.435 -73.133 1.00 57.28 161 ALA A N 1
ATOM 1269 C CA . ALA A 1 161 ? 64.631 3.856 -73.927 1.00 57.28 161 ALA A CA 1
ATOM 1270 C C . ALA A 1 161 ? 65.925 3.249 -73.337 1.00 57.28 161 ALA A C 1
ATOM 1272 O O . ALA A 1 161 ? 65.997 3.054 -72.120 1.00 57.28 161 ALA A O 1
ATOM 1273 N N . PRO A 1 162 ? 66.970 2.993 -74.151 1.00 52.91 162 PRO A N 1
ATOM 1274 C CA . PRO A 1 162 ? 68.180 2.287 -73.709 1.00 52.91 162 PRO A CA 1
ATOM 1275 C C . PRO A 1 162 ? 68.961 2.968 -72.574 1.00 52.91 162 PRO A C 1
ATOM 1277 O O . PRO A 1 162 ? 69.677 2.281 -71.855 1.00 52.91 162 PRO A O 1
ATOM 1280 N N . ASP A 1 163 ? 68.824 4.289 -72.412 1.00 54.00 163 ASP A N 1
ATOM 1281 C CA . ASP A 1 163 ? 69.599 5.084 -71.441 1.00 54.00 163 ASP A CA 1
ATOM 1282 C C . ASP A 1 163 ? 68.730 5.790 -70.377 1.00 54.00 163 ASP A C 1
ATOM 1284 O O . ASP A 1 163 ? 69.242 6.253 -69.360 1.00 54.00 163 ASP A O 1
ATOM 1288 N N . GLN A 1 164 ? 67.406 5.873 -70.571 1.00 57.06 164 GLN A N 1
ATOM 1289 C CA . GLN A 1 164 ? 66.470 6.453 -69.596 1.00 57.06 164 GLN A CA 1
ATOM 1290 C C . GLN A 1 164 ? 65.019 6.104 -69.952 1.00 57.06 164 GLN A C 1
ATOM 1292 O O . GLN A 1 164 ? 64.564 6.397 -71.053 1.00 57.06 164 GLN A O 1
ATOM 1297 N N . ALA A 1 165 ? 64.261 5.525 -69.016 1.00 61.28 165 ALA A N 1
ATOM 1298 C CA . ALA A 1 165 ? 62.834 5.284 -69.223 1.00 61.28 165 ALA A CA 1
ATOM 1299 C C . ALA A 1 165 ? 62.091 6.623 -69.379 1.00 61.28 165 ALA A C 1
ATOM 1301 O O . ALA A 1 165 ? 62.045 7.432 -68.449 1.00 61.28 165 ALA A O 1
ATOM 1302 N N . ALA A 1 166 ? 61.511 6.858 -70.554 1.00 70.31 166 ALA A N 1
ATOM 1303 C CA . ALA A 1 166 ? 60.717 8.047 -70.817 1.00 70.31 166 ALA A CA 1
ATOM 1304 C C . ALA A 1 166 ? 59.295 7.805 -70.300 1.00 70.31 166 ALA A C 1
ATOM 1306 O O . ALA A 1 166 ? 58.573 6.956 -70.821 1.00 70.31 166 ALA A O 1
ATOM 1307 N N . VAL A 1 167 ? 58.888 8.525 -69.252 1.00 76.31 167 VAL A N 1
ATOM 1308 C CA . VAL A 1 167 ? 57.513 8.461 -68.737 1.00 76.31 167 VAL A CA 1
ATOM 1309 C C . VAL A 1 167 ? 56.607 9.210 -69.703 1.00 76.31 167 VAL A C 1
ATOM 1311 O O . VAL A 1 167 ? 56.597 10.435 -69.692 1.00 76.31 167 VAL A O 1
ATOM 1314 N N . LEU A 1 168 ? 55.862 8.477 -70.527 1.00 76.38 168 LEU A N 1
ATOM 1315 C CA . LEU A 1 168 ? 54.971 9.037 -71.541 1.00 76.38 168 LEU A CA 1
ATOM 1316 C C . LEU A 1 168 ? 53.756 9.705 -70.894 1.00 76.38 168 LEU A C 1
ATOM 1318 O O . LEU A 1 168 ? 53.396 10.832 -71.232 1.00 76.38 168 LEU A O 1
ATOM 1322 N N . PHE A 1 169 ? 53.145 9.027 -69.925 1.00 81.25 169 PHE A N 1
ATOM 1323 C CA . PHE A 1 169 ? 51.957 9.519 -69.243 1.00 81.25 169 PHE A CA 1
ATOM 1324 C C . PHE A 1 169 ? 51.935 9.058 -67.785 1.00 81.25 169 PHE A C 1
ATOM 1326 O O . PHE A 1 169 ? 52.271 7.913 -67.486 1.00 81.25 169 PHE A O 1
ATOM 1333 N N . ASP A 1 170 ? 51.539 9.938 -66.872 1.00 83.19 170 ASP A N 1
ATOM 1334 C CA . ASP A 1 170 ? 51.442 9.640 -65.443 1.00 83.19 170 ASP A CA 1
ATOM 1335 C C . ASP A 1 170 ? 50.303 10.463 -64.841 1.00 83.19 170 ASP A C 1
ATOM 1337 O O . ASP A 1 170 ? 50.405 11.686 -64.757 1.00 83.19 170 ASP A O 1
ATOM 1341 N N . ASN A 1 171 ? 49.213 9.802 -64.445 1.00 82.44 171 ASN A N 1
ATOM 1342 C CA . ASN A 1 171 ? 48.071 10.469 -63.809 1.00 82.44 171 ASN A CA 1
ATOM 1343 C C . ASN A 1 171 ? 48.046 10.303 -62.285 1.00 82.44 171 ASN A C 1
ATOM 1345 O O . ASN A 1 171 ? 47.015 10.532 -61.645 1.00 82.44 171 ASN A O 1
ATOM 1349 N N . ARG A 1 172 ? 49.162 9.884 -61.681 1.00 82.19 172 ARG A N 1
ATOM 1350 C CA . ARG A 1 172 ? 49.262 9.777 -60.227 1.00 82.19 172 ARG A CA 1
ATOM 1351 C C . ARG A 1 172 ? 49.145 11.167 -59.581 1.00 82.19 172 ARG A C 1
ATOM 1353 O O . ARG A 1 172 ? 49.781 12.112 -60.049 1.00 82.19 172 ARG A O 1
ATOM 1360 N N . PRO A 1 173 ? 48.381 11.317 -58.482 1.00 74.25 173 PRO A N 1
ATOM 1361 C CA . PRO A 1 173 ? 48.277 12.591 -57.788 1.00 74.25 173 PRO A CA 1
ATOM 1362 C C . PRO A 1 173 ? 49.631 13.000 -57.204 1.00 74.25 173 PRO A C 1
ATOM 1364 O O . PRO A 1 173 ? 50.248 12.242 -56.457 1.00 74.25 173 PRO A O 1
ATOM 1367 N N . THR A 1 174 ? 50.061 14.231 -57.485 1.00 66.31 174 THR A N 1
ATOM 1368 C CA . THR A 1 174 ? 51.363 14.788 -57.068 1.00 66.31 174 THR A CA 1
ATOM 1369 C C . THR A 1 174 ? 51.567 14.794 -55.547 1.00 66.31 174 THR A C 1
ATOM 1371 O O . THR A 1 174 ? 52.696 14.837 -55.069 1.00 66.31 174 THR A O 1
ATOM 1374 N N . SER A 1 175 ? 50.479 14.755 -54.774 1.00 57.44 175 SER A N 1
ATOM 1375 C CA . SER A 1 175 ? 50.476 14.768 -53.307 1.00 57.44 175 SER A CA 1
ATOM 1376 C C . SER A 1 175 ? 50.589 13.384 -52.661 1.00 57.44 175 SER A C 1
ATOM 1378 O O . SER A 1 175 ? 50.799 13.298 -51.450 1.00 57.44 175 SER A O 1
ATOM 1380 N N . ALA A 1 176 ? 50.438 12.298 -53.425 1.00 58.53 176 ALA A N 1
ATOM 1381 C CA . ALA A 1 176 ? 50.378 10.950 -52.880 1.00 58.53 176 ALA A CA 1
ATOM 1382 C C . ALA A 1 176 ? 51.699 10.206 -53.112 1.00 58.53 176 ALA A C 1
ATOM 1384 O O . ALA A 1 176 ? 52.063 9.890 -54.243 1.00 58.53 176 ALA A O 1
ATOM 1385 N N . ALA A 1 177 ? 52.393 9.857 -52.025 1.00 58.59 177 ALA A N 1
ATOM 1386 C CA . ALA A 1 177 ? 53.484 8.885 -52.053 1.00 58.59 177 ALA A CA 1
ATOM 1387 C C . ALA A 1 177 ? 52.905 7.482 -52.306 1.00 58.59 177 ALA A C 1
ATOM 1389 O O . ALA A 1 177 ? 52.713 6.684 -51.388 1.00 58.59 177 ALA A O 1
ATOM 1390 N N . LEU A 1 178 ? 52.544 7.206 -53.558 1.00 65.94 178 LEU A N 1
ATOM 1391 C CA . LEU A 1 178 ? 52.114 5.884 -53.991 1.00 65.94 178 LEU A CA 1
ATOM 1392 C C . LEU A 1 178 ? 53.333 4.950 -53.953 1.00 65.94 178 LEU A C 1
ATOM 1394 O O . LEU A 1 178 ? 54.387 5.286 -54.491 1.00 65.94 178 LEU A O 1
ATOM 1398 N N . GLY A 1 179 ? 53.196 3.814 -53.261 1.00 70.62 179 GLY A N 1
ATOM 1399 C CA . GLY A 1 179 ? 54.254 2.814 -53.074 1.00 70.62 179 GLY A CA 1
ATOM 1400 C C . GLY A 1 179 ? 54.600 2.046 -54.357 1.00 70.62 179 GLY A C 1
ATOM 1401 O O . GLY A 1 179 ? 54.592 2.599 -55.453 1.00 70.62 179 GLY A O 1
ATOM 1402 N N . GLN A 1 180 ? 54.906 0.751 -54.252 1.00 76.31 180 GLN A N 1
ATOM 1403 C CA . GLN A 1 180 ? 55.097 -0.086 -55.445 1.00 76.31 180 GLN A CA 1
ATOM 1404 C C . GLN A 1 180 ? 53.784 -0.237 -56.238 1.00 76.31 180 GLN A C 1
ATOM 1406 O O . GLN A 1 180 ? 52.710 -0.197 -55.628 1.00 76.31 180 GLN A O 1
ATOM 1411 N N . PRO A 1 181 ? 53.848 -0.376 -57.577 1.00 81.69 181 PRO A N 1
ATOM 1412 C CA . PRO A 1 181 ? 52.660 -0.598 -58.393 1.00 81.69 181 PRO A CA 1
ATOM 1413 C C . PRO A 1 181 ? 51.951 -1.880 -57.963 1.00 81.69 181 PRO A C 1
ATOM 1415 O O . PRO A 1 181 ? 52.588 -2.899 -57.706 1.00 81.69 181 PRO A O 1
ATOM 1418 N N . ALA A 1 182 ? 50.623 -1.829 -57.893 1.00 84.25 182 ALA A N 1
ATOM 1419 C CA . ALA A 1 182 ? 49.799 -2.992 -57.581 1.00 84.25 182 ALA A CA 1
ATOM 1420 C C . ALA A 1 182 ? 49.781 -4.004 -58.734 1.00 84.25 182 ALA A C 1
ATOM 1422 O O . ALA A 1 182 ? 49.604 -5.199 -58.508 1.00 84.25 182 ALA A O 1
ATOM 1423 N N . TRP A 1 183 ? 49.972 -3.527 -59.965 1.00 86.94 183 TRP A N 1
ATOM 1424 C CA . TRP A 1 183 ? 50.075 -4.359 -61.156 1.00 86.94 183 TRP A CA 1
ATOM 1425 C C . TRP A 1 183 ? 50.896 -3.650 -62.234 1.00 86.94 183 TRP A C 1
ATOM 1427 O O . TRP A 1 183 ? 50.770 -2.432 -62.393 1.00 86.94 183 TRP A O 1
ATOM 1437 N N . SER A 1 184 ? 51.709 -4.408 -62.972 1.00 86.25 184 SER A N 1
ATOM 1438 C CA . SER A 1 184 ? 52.437 -3.928 -64.145 1.00 86.25 184 SER A CA 1
ATOM 1439 C C . SER A 1 184 ? 52.355 -4.918 -65.306 1.00 86.25 184 SER A C 1
ATOM 1441 O O . SER A 1 184 ? 52.260 -6.131 -65.109 1.00 86.25 184 SER A O 1
ATOM 1443 N N . THR A 1 185 ? 52.388 -4.399 -66.529 1.00 85.12 185 THR A N 1
ATOM 1444 C CA . THR A 1 185 ? 52.480 -5.192 -67.757 1.00 85.12 185 THR A CA 1
ATOM 1445 C C . THR A 1 185 ? 53.296 -4.457 -68.815 1.00 85.12 185 THR A C 1
ATOM 1447 O O . THR A 1 185 ? 53.509 -3.249 -68.702 1.00 85.12 185 THR A O 1
ATOM 1450 N N . SER A 1 186 ? 53.714 -5.179 -69.852 1.00 82.06 186 SER A N 1
ATOM 1451 C CA . SER A 1 186 ? 54.331 -4.614 -71.050 1.00 82.06 186 SER A CA 1
ATOM 1452 C C . SER A 1 186 ? 53.434 -4.884 -72.252 1.00 82.06 186 SER A C 1
ATOM 1454 O O . SER A 1 186 ? 52.927 -5.995 -72.404 1.00 82.06 186 SER A O 1
ATOM 1456 N N . ILE A 1 187 ? 53.210 -3.861 -73.073 1.00 81.44 187 ILE A N 1
ATOM 1457 C CA . ILE A 1 187 ? 52.431 -3.950 -74.308 1.00 81.44 187 ILE A CA 1
ATOM 1458 C C . ILE A 1 187 ? 53.300 -3.581 -75.507 1.00 81.44 187 ILE A C 1
ATOM 1460 O O . ILE A 1 187 ? 54.168 -2.712 -75.411 1.00 81.44 187 ILE A O 1
ATOM 1464 N N . ASP A 1 188 ? 53.021 -4.206 -76.647 1.00 76.44 188 ASP A N 1
ATOM 1465 C CA . ASP A 1 188 ? 53.665 -3.854 -77.908 1.00 76.44 188 ASP A CA 1
ATOM 1466 C C . ASP A 1 188 ? 53.197 -2.461 -78.365 1.00 76.44 188 ASP A C 1
ATOM 1468 O O . ASP A 1 188 ? 52.001 -2.184 -78.495 1.00 76.44 188 ASP A O 1
ATOM 1472 N N . GLY A 1 189 ? 54.158 -1.570 -78.578 1.00 69.38 189 GLY A N 1
ATOM 1473 C CA . GLY A 1 189 ? 53.998 -0.228 -79.116 1.00 69.38 189 GLY A CA 1
ATOM 1474 C C . GLY A 1 189 ? 54.144 -0.182 -80.639 1.00 69.38 189 GLY A C 1
ATOM 1475 O O . GLY A 1 189 ? 54.105 -1.195 -81.339 1.00 69.38 189 GLY A O 1
ATOM 1476 N N . LEU A 1 190 ? 54.318 1.028 -81.172 1.00 64.19 190 LEU A N 1
ATOM 1477 C CA . LEU A 1 190 ? 54.534 1.244 -82.603 1.00 64.19 190 LEU A CA 1
ATOM 1478 C C . LEU A 1 190 ? 55.957 0.805 -82.978 1.00 64.19 190 LEU A C 1
ATOM 1480 O O . LEU A 1 190 ? 56.918 1.374 -82.472 1.00 64.19 190 LEU A O 1
ATOM 1484 N N . ASP A 1 191 ? 56.077 -0.159 -83.894 1.00 61.12 191 ASP A N 1
ATOM 1485 C CA . ASP A 1 191 ? 57.356 -0.675 -84.422 1.00 61.12 191 ASP A CA 1
ATOM 1486 C C . ASP A 1 191 ? 58.189 -1.520 -83.427 1.00 61.12 191 ASP A C 1
ATOM 1488 O O . ASP A 1 191 ? 59.417 -1.474 -83.408 1.00 61.12 191 ASP A O 1
ATOM 1492 N N . GLY A 1 192 ? 57.510 -2.314 -82.584 1.00 62.03 192 GLY A N 1
ATOM 1493 C CA . GLY A 1 192 ? 58.145 -3.311 -81.707 1.00 62.03 192 GLY A CA 1
ATOM 1494 C C . GLY A 1 192 ? 58.679 -2.777 -80.371 1.00 62.03 192 GLY A C 1
ATOM 1495 O O . GLY A 1 192 ? 59.290 -3.534 -79.616 1.00 62.03 192 GLY A O 1
ATOM 1496 N N . GLU A 1 193 ? 58.441 -1.500 -80.051 1.00 67.94 193 GLU A N 1
ATOM 1497 C CA . GLU A 1 193 ? 58.712 -0.947 -78.717 1.00 67.94 193 GLU A CA 1
ATOM 1498 C C . GLU A 1 193 ? 57.880 -1.663 -77.636 1.00 67.94 193 GLU A C 1
ATOM 1500 O O . GLU A 1 193 ? 56.732 -2.014 -77.871 1.00 67.94 193 GLU A O 1
ATOM 1505 N N . GLN A 1 194 ? 58.420 -1.855 -76.431 1.00 72.94 194 GLN A N 1
ATOM 1506 C CA . GLN A 1 194 ? 57.704 -2.486 -75.309 1.00 72.94 194 GLN A CA 1
ATOM 1507 C C . GLN A 1 194 ? 57.263 -1.431 -74.293 1.00 72.94 194 GLN A C 1
ATOM 1509 O O . GLN A 1 194 ? 58.032 -1.094 -73.404 1.00 72.94 194 GLN A O 1
ATOM 1514 N N . LEU A 1 195 ? 56.047 -0.894 -74.369 1.00 80.44 195 LEU A N 1
ATOM 1515 C CA . LEU A 1 195 ? 55.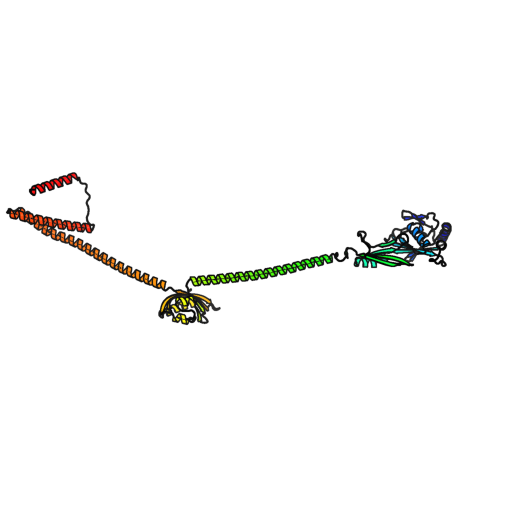582 0.105 -73.398 1.00 80.44 195 LEU A CA 1
ATOM 1516 C C . LEU A 1 195 ? 55.208 -0.561 -72.071 1.00 80.44 195 LEU A C 1
ATOM 1518 O O . LEU A 1 195 ? 54.438 -1.518 -72.063 1.00 80.44 195 LEU A O 1
ATOM 1522 N N . SER A 1 196 ? 55.691 -0.043 -70.941 1.00 83.38 196 SER A N 1
ATOM 1523 C CA . SER A 1 196 ? 55.265 -0.508 -69.620 1.00 83.38 196 SER A CA 1
ATOM 1524 C C . SER A 1 196 ? 54.051 0.275 -69.127 1.00 83.38 196 SER A C 1
ATOM 1526 O O . SER A 1 196 ? 54.029 1.506 -69.159 1.00 83.38 196 SER A O 1
ATOM 1528 N N . ILE A 1 197 ? 53.037 -0.449 -68.655 1.00 86.25 197 ILE A N 1
ATOM 1529 C CA . ILE A 1 197 ? 51.867 0.104 -67.973 1.00 86.25 197 ILE A CA 1
ATOM 1530 C C . ILE A 1 197 ? 51.898 -0.379 -66.532 1.00 86.25 197 ILE A C 1
ATOM 1532 O O . ILE A 1 197 ? 51.920 -1.578 -66.271 1.00 86.25 197 ILE A O 1
ATOM 1536 N N . GLU A 1 198 ? 51.863 0.557 -65.596 1.00 88.06 198 GLU A N 1
ATOM 1537 C CA . GLU A 1 198 ? 51.856 0.298 -64.160 1.00 88.06 198 GLU A CA 1
ATOM 1538 C C . GLU A 1 198 ? 50.632 0.954 -63.527 1.00 88.06 198 GLU A C 1
ATOM 1540 O O . GLU A 1 198 ? 50.248 2.053 -63.921 1.00 88.06 198 GLU A O 1
ATOM 1545 N N . THR A 1 199 ? 50.012 0.301 -62.544 1.00 87.62 199 THR A N 1
ATOM 1546 C CA . THR A 1 199 ? 48.778 0.784 -61.901 1.00 87.62 199 THR A CA 1
ATOM 1547 C C . THR A 1 199 ? 48.876 0.773 -60.375 1.00 87.62 199 THR A C 1
ATOM 1549 O O . THR A 1 199 ? 49.540 -0.082 -59.786 1.00 87.62 199 THR A O 1
ATOM 1552 N N . TRP A 1 200 ? 48.192 1.717 -59.726 1.00 86.88 200 TRP A N 1
ATOM 1553 C CA . TRP A 1 200 ? 48.098 1.877 -58.274 1.00 86.88 200 TRP A CA 1
ATOM 1554 C C . TRP A 1 200 ? 46.648 2.139 -57.854 1.00 86.88 200 TRP A C 1
ATOM 1556 O O . TRP A 1 200 ? 45.969 2.939 -58.497 1.00 86.88 200 TRP A O 1
ATOM 1566 N N . PRO A 1 201 ? 46.169 1.552 -56.747 1.00 80.69 201 PRO A N 1
ATOM 1567 C CA . PRO A 1 201 ? 44.905 1.954 -56.148 1.00 80.69 201 PRO A CA 1
ATOM 1568 C C . PRO A 1 201 ? 45.051 3.331 -55.487 1.00 80.69 201 PRO A C 1
ATOM 1570 O O . PRO A 1 201 ? 46.020 3.593 -54.769 1.00 80.69 201 PRO A O 1
ATOM 1573 N N . LEU A 1 202 ? 44.078 4.213 -55.703 1.00 74.44 202 LEU A N 1
ATOM 1574 C CA . LEU A 1 202 ? 43.993 5.490 -55.004 1.00 74.44 202 LEU A CA 1
ATOM 1575 C C . LEU A 1 202 ? 43.534 5.262 -53.547 1.00 74.44 202 LEU A C 1
ATOM 1577 O O . LEU A 1 202 ? 42.701 4.391 -53.288 1.00 74.44 202 LEU A O 1
ATOM 1581 N N . PRO A 1 203 ? 44.044 6.031 -52.564 1.00 62.31 203 PRO A N 1
ATOM 1582 C CA . PRO A 1 203 ? 43.761 5.796 -51.143 1.00 62.31 203 PRO A CA 1
ATOM 1583 C C . PRO A 1 203 ? 42.269 5.811 -50.778 1.00 62.31 203 PRO A C 1
ATOM 1585 O O . PRO A 1 203 ? 41.855 5.084 -49.877 1.00 62.31 203 PRO A O 1
ATOM 1588 N N . GLU A 1 204 ? 41.462 6.606 -51.482 1.00 58.44 204 GLU A N 1
ATOM 1589 C CA . GLU A 1 204 ? 40.029 6.787 -51.208 1.00 58.44 204 GLU A CA 1
ATOM 1590 C C . GLU A 1 204 ? 39.171 5.559 -51.559 1.00 58.44 204 GLU A C 1
ATOM 1592 O O . GLU A 1 204 ? 38.100 5.372 -50.984 1.00 58.44 204 GLU A O 1
ATOM 1597 N N . THR A 1 205 ? 39.647 4.683 -52.450 1.00 54.12 205 THR A N 1
ATOM 1598 C CA . THR A 1 205 ? 38.926 3.475 -52.892 1.00 54.12 205 THR A CA 1
ATOM 1599 C C . THR A 1 205 ? 39.462 2.184 -52.277 1.00 54.12 205 THR A C 1
ATOM 1601 O O . THR A 1 205 ? 38.924 1.105 -52.529 1.00 54.12 205 THR A O 1
ATOM 1604 N N . THR A 1 206 ? 40.480 2.267 -51.415 1.00 56.69 206 THR A N 1
ATOM 1605 C CA . THR A 1 206 ? 40.936 1.107 -50.640 1.00 56.69 206 THR A CA 1
ATOM 1606 C C . THR A 1 206 ? 39.841 0.637 -49.674 1.00 56.69 206 THR A C 1
ATOM 1608 O O . THR A 1 206 ? 39.243 1.424 -48.932 1.00 56.69 206 THR A O 1
ATOM 1611 N N . ALA A 1 207 ? 39.542 -0.667 -49.706 1.00 50.88 207 ALA A N 1
ATOM 1612 C CA . ALA A 1 207 ? 38.496 -1.280 -48.892 1.00 50.88 207 ALA A CA 1
ATOM 1613 C C . ALA A 1 207 ? 38.679 -0.919 -47.404 1.00 50.88 207 ALA A C 1
ATOM 1615 O O . ALA A 1 207 ? 39.719 -1.199 -46.811 1.00 50.88 207 ALA A O 1
ATOM 1616 N N . GLY A 1 208 ? 37.668 -0.268 -46.816 1.00 54.56 208 GLY A N 1
ATOM 1617 C CA . GLY A 1 208 ? 37.674 0.186 -45.419 1.00 54.56 208 GLY A CA 1
ATOM 1618 C C . GLY A 1 208 ? 37.915 1.686 -45.195 1.00 54.56 208 GLY A C 1
ATOM 1619 O O . GLY A 1 208 ? 37.822 2.129 -44.053 1.00 54.56 208 GLY A O 1
ATOM 1620 N N . ARG A 1 209 ? 38.178 2.485 -46.242 1.00 54.62 209 ARG A N 1
ATOM 1621 C CA . ARG A 1 209 ? 38.375 3.949 -46.132 1.00 54.62 209 ARG A CA 1
ATOM 1622 C C . ARG A 1 209 ? 37.414 4.806 -46.964 1.00 54.62 209 ARG A C 1
ATOM 1624 O O . ARG A 1 209 ? 37.634 6.004 -47.101 1.00 54.62 209 ARG A O 1
ATOM 1631 N N . SER A 1 210 ? 36.320 4.230 -47.463 1.00 62.03 210 SER A N 1
ATOM 1632 C CA . SER A 1 210 ? 35.255 5.026 -48.084 1.00 62.03 210 SER A CA 1
ATOM 1633 C C . SER A 1 210 ? 34.424 5.760 -47.013 1.00 62.03 210 SER A C 1
ATOM 1635 O O . SER A 1 210 ? 33.986 5.118 -46.049 1.00 62.03 210 SER A O 1
ATOM 1637 N N . PRO A 1 211 ? 34.118 7.062 -47.184 1.00 66.31 211 PRO A N 1
ATOM 1638 C CA . PRO A 1 211 ? 33.231 7.812 -46.290 1.00 66.31 211 PRO A CA 1
ATOM 1639 C C . PRO A 1 211 ? 31.859 7.150 -46.103 1.00 66.31 211 PRO A C 1
ATOM 1641 O O . PRO A 1 211 ? 31.292 7.188 -45.012 1.00 66.31 211 PRO A O 1
ATOM 1644 N N . SER A 1 212 ? 31.336 6.485 -47.139 1.00 69.56 212 SER A N 1
ATOM 1645 C CA . SER A 1 212 ? 30.049 5.788 -47.056 1.00 69.56 212 SER A CA 1
ATOM 1646 C C . SER A 1 212 ? 30.112 4.568 -46.137 1.00 69.56 212 SER A C 1
ATOM 1648 O O . SER A 1 212 ? 29.164 4.306 -45.402 1.00 69.56 212 SER A O 1
ATOM 1650 N N . ALA A 1 213 ? 31.238 3.849 -46.119 1.00 71.94 213 ALA A N 1
ATOM 1651 C CA . ALA A 1 213 ? 31.428 2.693 -45.249 1.00 71.94 213 ALA A CA 1
ATOM 1652 C C . ALA A 1 213 ? 31.431 3.102 -43.768 1.00 71.94 213 ALA A C 1
ATOM 1654 O O . ALA A 1 213 ? 30.811 2.425 -42.951 1.00 71.94 213 ALA A O 1
ATOM 1655 N N . LEU A 1 214 ? 32.048 4.242 -43.433 1.00 74.62 214 LEU A N 1
ATOM 1656 C CA . LEU A 1 214 ? 32.019 4.796 -42.076 1.00 74.62 214 LEU A CA 1
ATOM 1657 C C . LEU A 1 214 ? 30.590 5.166 -41.649 1.00 74.62 214 LEU A C 1
ATOM 1659 O O . LEU A 1 214 ? 30.191 4.863 -40.526 1.00 74.62 214 LEU A O 1
ATOM 1663 N N . ILE A 1 215 ? 29.804 5.766 -42.550 1.00 81.88 215 ILE A N 1
ATOM 1664 C CA . ILE A 1 215 ? 28.398 6.114 -42.295 1.00 81.88 215 ILE A CA 1
ATOM 1665 C C . ILE A 1 215 ? 27.560 4.856 -42.049 1.00 81.88 215 ILE A C 1
ATOM 1667 O O . ILE A 1 215 ? 26.807 4.817 -41.078 1.00 81.88 215 ILE A O 1
ATOM 1671 N N . TYR A 1 216 ? 27.708 3.811 -42.871 1.00 84.31 216 TYR A N 1
ATOM 1672 C CA . TYR A 1 216 ? 26.984 2.551 -42.668 1.00 84.31 216 TYR A CA 1
ATOM 1673 C C . TYR A 1 216 ? 27.360 1.869 -41.349 1.00 84.31 216 TYR A C 1
ATOM 1675 O O . TYR A 1 216 ? 26.484 1.356 -40.653 1.00 84.31 216 TYR A O 1
ATOM 1683 N N . LEU A 1 217 ? 28.640 1.901 -40.971 1.00 85.69 217 LEU A N 1
ATOM 1684 C CA . LEU A 1 217 ? 29.120 1.316 -39.719 1.00 85.69 217 LEU A CA 1
ATOM 1685 C C . LEU A 1 217 ? 28.571 2.090 -38.508 1.00 85.69 217 LEU A C 1
ATOM 1687 O O . LEU A 1 217 ? 28.027 1.483 -37.587 1.00 85.69 217 LEU A O 1
ATOM 1691 N N . LEU A 1 218 ? 28.613 3.426 -38.546 1.00 87.25 218 LEU A N 1
ATOM 1692 C CA . LEU A 1 218 ? 28.023 4.282 -37.511 1.00 87.25 218 LEU A CA 1
ATOM 1693 C C . LEU A 1 218 ? 26.506 4.093 -37.405 1.00 87.25 218 LEU A C 1
ATOM 1695 O O . LEU A 1 218 ? 25.989 3.943 -36.299 1.00 87.25 218 LEU A O 1
ATOM 1699 N N . ALA A 1 219 ? 25.794 4.038 -38.532 1.00 88.25 219 ALA A N 1
ATOM 1700 C CA . ALA A 1 219 ? 24.357 3.784 -38.550 1.00 88.25 219 ALA A CA 1
ATOM 1701 C C . ALA A 1 219 ? 24.021 2.414 -37.941 1.00 88.25 219 ALA A C 1
ATOM 1703 O O . ALA A 1 219 ? 23.110 2.318 -37.120 1.00 88.25 219 ALA A O 1
ATOM 1704 N N . GLY A 1 220 ? 24.790 1.370 -38.268 1.00 92.06 220 GLY A N 1
ATOM 1705 C CA . GLY A 1 220 ? 24.631 0.039 -37.680 1.00 92.06 220 GLY A CA 1
ATOM 1706 C C . GLY A 1 220 ? 24.837 0.032 -36.163 1.00 92.06 220 GLY A C 1
ATOM 1707 O O . GLY A 1 220 ? 24.042 -0.565 -35.433 1.00 92.06 220 GLY A O 1
ATOM 1708 N N . VAL A 1 221 ? 25.852 0.750 -35.670 1.00 94.06 221 VAL A N 1
ATOM 1709 C CA . VAL A 1 221 ? 26.095 0.911 -34.227 1.00 94.06 221 VAL A CA 1
ATOM 1710 C C . VAL A 1 221 ? 24.917 1.622 -33.560 1.00 94.06 221 VAL A C 1
ATOM 1712 O O . VAL A 1 221 ? 24.394 1.118 -32.568 1.00 94.06 221 VAL A O 1
ATOM 1715 N N . VAL A 1 222 ? 24.435 2.735 -34.122 1.00 94.50 222 VAL A N 1
ATOM 1716 C CA . VAL A 1 222 ? 23.292 3.489 -33.577 1.00 94.50 222 VAL A CA 1
ATOM 1717 C C . VAL A 1 222 ? 22.021 2.637 -33.535 1.00 94.50 222 VAL A C 1
ATOM 1719 O O . VAL A 1 222 ? 21.342 2.609 -32.509 1.00 94.50 222 VAL A O 1
ATOM 1722 N N . VAL A 1 223 ? 21.717 1.899 -34.607 1.00 95.50 223 VAL A N 1
ATOM 1723 C CA . VAL A 1 223 ? 20.560 0.988 -34.653 1.00 95.50 223 VAL A CA 1
ATOM 1724 C C . VAL A 1 223 ? 20.688 -0.106 -33.593 1.00 95.50 223 VAL A C 1
ATOM 1726 O O . VAL A 1 223 ? 19.725 -0.383 -32.881 1.00 95.50 223 VAL A O 1
ATOM 1729 N N . THR A 1 224 ? 21.879 -0.681 -33.424 1.00 95.12 224 THR A N 1
ATOM 1730 C CA . THR A 1 224 ? 22.123 -1.711 -32.404 1.00 95.12 224 THR A CA 1
ATOM 1731 C C . THR A 1 224 ? 21.916 -1.152 -30.994 1.00 95.12 224 THR A C 1
ATOM 1733 O O . THR A 1 224 ? 21.227 -1.772 -30.184 1.00 95.12 224 THR A O 1
ATOM 1736 N N . PHE A 1 225 ? 22.428 0.049 -30.708 1.00 96.12 225 PHE A N 1
ATOM 1737 C CA . PHE A 1 225 ? 22.201 0.726 -29.429 1.00 96.12 225 PHE A CA 1
ATOM 1738 C C . PHE A 1 225 ? 20.717 1.023 -29.177 1.00 96.12 225 PHE A C 1
ATOM 1740 O O . PHE A 1 225 ? 20.240 0.803 -28.064 1.00 96.12 225 PHE A O 1
ATOM 1747 N N . LEU A 1 226 ? 19.969 1.465 -30.194 1.00 95.19 226 LEU A N 1
ATOM 1748 C CA . LEU A 1 226 ? 18.527 1.713 -30.085 1.00 95.19 226 LEU A CA 1
ATOM 1749 C C . LEU A 1 226 ? 17.739 0.435 -29.778 1.00 95.19 226 LEU A C 1
ATOM 1751 O O . LEU A 1 226 ? 16.865 0.453 -28.911 1.00 95.19 226 LEU A O 1
ATOM 1755 N N . VAL A 1 227 ? 18.064 -0.679 -30.443 1.00 96.00 227 VAL A N 1
ATOM 1756 C CA . VAL A 1 227 ? 17.417 -1.977 -30.193 1.00 96.00 227 VAL A CA 1
ATOM 1757 C C . VAL A 1 227 ? 17.705 -2.462 -28.772 1.00 96.00 227 VAL A C 1
ATOM 1759 O O . VAL A 1 227 ? 16.779 -2.851 -28.061 1.00 96.00 227 VAL A O 1
ATOM 1762 N N . VAL A 1 228 ? 18.959 -2.381 -28.315 1.00 95.81 228 VAL A N 1
ATOM 1763 C CA . VAL A 1 228 ? 19.328 -2.754 -26.939 1.00 95.81 228 VAL A CA 1
ATOM 1764 C C . VAL A 1 228 ? 18.611 -1.867 -25.917 1.00 95.81 228 VAL A C 1
ATOM 1766 O O . VAL A 1 228 ? 18.062 -2.382 -24.943 1.00 95.81 228 VAL A O 1
ATOM 1769 N N . ALA A 1 229 ? 18.545 -0.553 -26.148 1.00 94.25 229 ALA A N 1
ATOM 1770 C CA . ALA A 1 229 ? 17.834 0.372 -25.268 1.00 94.25 229 ALA A CA 1
ATOM 1771 C C . ALA A 1 229 ? 16.331 0.051 -25.182 1.00 94.25 229 ALA A C 1
ATOM 1773 O O . ALA A 1 229 ? 15.779 0.011 -24.083 1.00 94.25 229 ALA A O 1
ATOM 1774 N N . LEU A 1 230 ? 15.678 -0.244 -26.312 1.00 95.69 230 LEU A N 1
ATOM 1775 C CA . LEU A 1 230 ? 14.272 -0.663 -26.351 1.00 95.69 230 LEU A CA 1
ATOM 1776 C C . LEU A 1 230 ? 14.030 -1.954 -25.561 1.00 95.69 230 LEU A C 1
ATOM 1778 O O . LEU A 1 230 ? 13.080 -2.017 -24.778 1.00 95.69 230 LEU A O 1
ATOM 1782 N N . ILE A 1 231 ? 14.904 -2.955 -25.710 1.00 94.31 231 ILE A N 1
ATOM 1783 C CA . ILE A 1 231 ? 14.817 -4.217 -24.959 1.00 94.31 231 ILE A CA 1
ATOM 1784 C C . ILE A 1 231 ? 14.961 -3.961 -23.452 1.00 94.31 231 ILE A C 1
ATOM 1786 O O . ILE A 1 231 ? 14.176 -4.492 -22.665 1.00 94.31 231 ILE A O 1
ATOM 1790 N N . LEU A 1 232 ? 15.914 -3.119 -23.036 1.00 94.56 232 LEU A N 1
ATOM 1791 C CA . LEU A 1 232 ? 16.113 -2.771 -21.625 1.00 94.56 232 LEU A CA 1
ATOM 1792 C C . LEU A 1 232 ? 14.913 -2.017 -21.035 1.00 94.56 232 LEU A C 1
ATOM 1794 O O . LEU A 1 232 ? 14.504 -2.309 -19.911 1.00 94.56 232 LEU A O 1
ATOM 1798 N N . ILE A 1 233 ? 14.318 -1.086 -21.788 1.00 93.88 233 ILE A N 1
ATOM 1799 C CA . ILE A 1 233 ? 13.114 -0.356 -21.363 1.00 93.88 233 ILE A CA 1
ATOM 1800 C C . ILE A 1 233 ? 11.934 -1.320 -21.202 1.00 93.88 233 ILE A C 1
ATOM 1802 O O . ILE A 1 233 ? 11.265 -1.291 -20.167 1.00 93.88 233 ILE A O 1
ATOM 1806 N N . ALA A 1 234 ? 11.700 -2.204 -22.177 1.00 92.12 234 ALA A N 1
ATOM 1807 C CA . ALA A 1 234 ? 10.633 -3.200 -22.106 1.00 92.12 234 ALA A CA 1
ATOM 1808 C C . ALA A 1 234 ? 10.829 -4.156 -20.915 1.00 92.12 234 ALA A C 1
ATOM 1810 O O . ALA A 1 234 ? 9.902 -4.381 -20.133 1.00 92.12 234 ALA A O 1
ATOM 1811 N N . ALA A 1 235 ? 12.053 -4.653 -20.704 1.00 91.88 235 ALA A N 1
ATOM 1812 C CA . ALA A 1 235 ? 12.383 -5.488 -19.551 1.00 91.88 235 ALA A CA 1
ATOM 1813 C C . ALA A 1 235 ? 12.118 -4.749 -18.227 1.00 91.88 235 ALA A C 1
ATOM 1815 O O . ALA A 1 235 ? 11.433 -5.280 -17.350 1.00 91.88 235 ALA A O 1
ATOM 1816 N N . ALA A 1 236 ? 12.559 -3.494 -18.099 1.00 91.94 236 ALA A N 1
ATOM 1817 C CA . ALA A 1 236 ? 12.312 -2.684 -16.908 1.00 91.94 236 ALA A CA 1
ATOM 1818 C C . ALA A 1 236 ? 10.811 -2.456 -16.646 1.00 91.94 236 ALA A C 1
ATOM 1820 O O . ALA A 1 236 ? 10.378 -2.501 -15.492 1.00 91.94 236 ALA A O 1
ATOM 1821 N N . GLN A 1 237 ? 10.004 -2.254 -17.693 1.00 89.81 237 GLN A N 1
ATOM 1822 C CA . GLN A 1 237 ? 8.549 -2.116 -17.568 1.00 89.81 237 GLN A CA 1
ATOM 1823 C C . GLN A 1 237 ? 7.891 -3.400 -17.049 1.00 89.81 237 GLN A C 1
ATOM 1825 O O . GLN A 1 237 ? 7.076 -3.327 -16.130 1.00 89.81 237 GLN A O 1
ATOM 1830 N N . THR A 1 238 ? 8.272 -4.574 -17.565 1.00 91.38 238 THR A N 1
ATOM 1831 C CA . THR A 1 238 ? 7.700 -5.854 -17.100 1.00 91.38 238 THR A CA 1
ATOM 1832 C C . THR A 1 238 ? 8.013 -6.139 -15.630 1.00 91.38 238 THR A C 1
ATOM 1834 O O . THR A 1 238 ? 7.143 -6.601 -14.889 1.00 91.38 238 THR A O 1
ATOM 1837 N N . VAL A 1 239 ? 9.227 -5.808 -15.178 1.00 91.62 239 VAL A N 1
ATOM 1838 C CA . VAL A 1 239 ? 9.632 -5.958 -13.773 1.00 91.62 239 VAL A CA 1
ATOM 1839 C C . VAL A 1 239 ? 8.843 -5.008 -12.871 1.00 91.62 239 VAL A C 1
ATOM 1841 O O . VAL A 1 239 ? 8.341 -5.436 -11.833 1.00 91.62 239 VAL A O 1
ATOM 1844 N N . ARG A 1 240 ? 8.672 -3.740 -13.276 1.00 89.44 240 ARG A N 1
ATOM 1845 C CA . ARG A 1 240 ? 7.850 -2.766 -12.534 1.00 89.44 240 ARG A CA 1
ATOM 1846 C C . ARG A 1 240 ? 6.392 -3.213 -12.432 1.00 89.44 240 ARG A C 1
ATOM 1848 O O . ARG A 1 240 ? 5.819 -3.139 -11.353 1.00 89.44 240 ARG A O 1
ATOM 1855 N N . ALA A 1 241 ? 5.813 -3.716 -13.523 1.00 88.12 241 ALA A N 1
ATOM 1856 C CA . ALA A 1 241 ? 4.436 -4.203 -13.533 1.00 88.12 241 ALA A CA 1
ATOM 1857 C C . ALA A 1 241 ? 4.234 -5.373 -12.556 1.00 88.12 241 ALA A C 1
ATOM 1859 O O . ALA A 1 241 ? 3.325 -5.322 -11.729 1.00 88.12 241 ALA A O 1
ATOM 1860 N N . LYS A 1 242 ? 5.124 -6.377 -12.583 1.00 90.00 242 LYS A N 1
ATOM 1861 C CA . LYS A 1 242 ? 5.081 -7.501 -11.632 1.00 90.00 242 LYS A CA 1
ATOM 1862 C C . LYS A 1 242 ? 5.252 -7.050 -10.185 1.00 90.00 242 LYS A C 1
ATOM 1864 O O . LYS A 1 242 ? 4.546 -7.543 -9.313 1.00 90.00 242 LYS A O 1
ATOM 1869 N N . ARG A 1 243 ? 6.172 -6.120 -9.923 1.00 88.69 243 ARG A N 1
ATOM 1870 C CA . ARG A 1 243 ? 6.403 -5.598 -8.573 1.00 88.69 243 ARG A CA 1
ATOM 1871 C C . ARG A 1 243 ? 5.161 -4.897 -8.020 1.00 88.69 243 ARG A C 1
ATOM 1873 O O . ARG A 1 243 ? 4.744 -5.219 -6.917 1.00 88.69 243 ARG A O 1
ATOM 1880 N N . ASN A 1 244 ? 4.530 -4.036 -8.817 1.00 89.56 244 ASN A N 1
ATOM 1881 C CA . ASN A 1 244 ? 3.297 -3.353 -8.422 1.00 89.56 244 ASN A CA 1
ATOM 1882 C C . ASN A 1 244 ? 2.140 -4.337 -8.176 1.00 89.56 244 ASN A C 1
ATOM 1884 O O . ASN A 1 244 ? 1.306 -4.103 -7.306 1.00 89.56 244 ASN A O 1
ATOM 1888 N N . GLU A 1 245 ? 2.061 -5.429 -8.943 1.00 91.44 245 GLU A N 1
ATOM 1889 C CA . GLU A 1 245 ? 1.059 -6.478 -8.720 1.00 91.44 245 GLU A CA 1
ATOM 1890 C C . GLU A 1 245 ? 1.292 -7.214 -7.393 1.00 91.44 245 GLU A C 1
ATOM 1892 O O . GLU A 1 245 ? 0.343 -7.432 -6.641 1.00 91.44 245 GLU A O 1
ATOM 1897 N N . LEU A 1 246 ? 2.545 -7.562 -7.086 1.00 91.38 246 LEU A N 1
ATOM 1898 C CA . LEU A 1 246 ? 2.926 -8.180 -5.814 1.00 91.38 246 LEU A CA 1
ATOM 1899 C C . LEU A 1 246 ? 2.636 -7.263 -4.622 1.00 91.38 246 LEU A C 1
ATOM 1901 O O . LEU A 1 246 ? 2.027 -7.719 -3.659 1.00 91.38 246 LEU A O 1
ATOM 1905 N N . GLU A 1 247 ? 3.011 -5.985 -4.712 1.00 90.44 247 GLU A N 1
ATOM 1906 C CA . GLU A 1 247 ? 2.756 -4.988 -3.666 1.00 90.44 247 GLU A CA 1
ATOM 1907 C C . GLU A 1 247 ? 1.245 -4.827 -3.424 1.00 90.44 247 GLU A C 1
ATOM 1909 O O . GLU A 1 247 ? 0.799 -4.962 -2.290 1.00 90.44 247 GLU A O 1
ATOM 1914 N N . ARG A 1 248 ? 0.421 -4.697 -4.477 1.00 88.88 248 ARG A N 1
ATOM 1915 C CA . ARG A 1 248 ? -1.050 -4.635 -4.334 1.00 88.88 248 ARG A CA 1
ATOM 1916 C C . ARG A 1 248 ? -1.658 -5.900 -3.738 1.00 88.88 248 ARG A C 1
ATOM 1918 O O . ARG A 1 248 ? -2.601 -5.808 -2.960 1.00 88.88 248 ARG A O 1
ATOM 1925 N N . ARG A 1 249 ? -1.161 -7.085 -4.113 1.00 89.75 249 ARG A N 1
ATOM 1926 C CA . ARG A 1 249 ? -1.632 -8.351 -3.526 1.00 89.75 249 ARG A CA 1
ATOM 1927 C C . ARG A 1 249 ? -1.278 -8.432 -2.045 1.00 89.75 249 ARG A C 1
ATOM 1929 O O . ARG A 1 249 ? -2.117 -8.873 -1.269 1.00 89.75 249 ARG A O 1
ATOM 1936 N N . GLN A 1 250 ? -0.079 -7.998 -1.658 1.00 92.62 250 GLN A N 1
ATOM 1937 C CA . GLN A 1 250 ? 0.317 -7.923 -0.252 1.00 92.62 250 GLN A CA 1
ATOM 1938 C C . GLN A 1 250 ? -0.527 -6.914 0.521 1.00 92.62 250 GLN A C 1
ATOM 1940 O O . GLN A 1 250 ? -1.047 -7.264 1.571 1.00 92.62 250 GLN A O 1
ATOM 1945 N N . GLU A 1 251 ? -0.720 -5.704 -0.003 1.00 91.94 251 GLU A N 1
ATOM 1946 C CA . GLU A 1 251 ? -1.572 -4.687 0.624 1.00 91.94 251 GLU A CA 1
ATOM 1947 C C . GLU A 1 251 ? -3.009 -5.185 0.796 1.00 91.94 251 GLU A C 1
ATOM 1949 O O . GLU A 1 251 ? -3.605 -5.001 1.858 1.00 91.94 251 GLU A O 1
ATOM 1954 N N . LEU A 1 252 ? -3.557 -5.862 -0.220 1.00 91.81 252 LEU A N 1
ATOM 1955 C CA . LEU A 1 252 ? -4.884 -6.464 -0.143 1.00 91.81 252 LEU A CA 1
ATOM 1956 C C . LEU A 1 252 ? -4.930 -7.556 0.929 1.00 91.81 252 LEU A C 1
ATOM 1958 O O . LEU A 1 252 ? -5.802 -7.508 1.788 1.00 91.81 252 LEU A O 1
ATOM 1962 N N . GLN A 1 253 ? -3.964 -8.479 0.940 1.00 90.44 253 GLN A N 1
ATOM 1963 C CA . GLN A 1 253 ? -3.879 -9.537 1.952 1.00 90.44 253 GLN A CA 1
ATOM 1964 C C . GLN A 1 253 ? -3.703 -8.982 3.369 1.00 90.44 253 GLN A C 1
ATOM 1966 O O . GLN A 1 253 ? -4.315 -9.485 4.308 1.00 90.44 253 GLN A O 1
ATOM 1971 N N . GLU A 1 254 ? -2.887 -7.945 3.554 1.00 91.81 254 GLU A N 1
ATOM 1972 C CA . GLU A 1 254 ? -2.708 -7.298 4.853 1.00 91.81 254 GLU A CA 1
ATOM 1973 C C . GLU A 1 254 ? -3.963 -6.554 5.298 1.00 91.81 254 GLU A C 1
ATOM 1975 O O . GLU A 1 254 ? -4.296 -6.579 6.485 1.00 91.81 254 GLU A O 1
ATOM 1980 N N . SER A 1 255 ? -4.660 -5.904 4.365 1.00 88.56 255 SER A N 1
ATOM 1981 C CA . SER A 1 255 ? -5.940 -5.246 4.616 1.00 88.56 255 SER A CA 1
ATOM 1982 C C . SER A 1 255 ? -7.012 -6.265 5.002 1.00 88.56 255 SER A C 1
ATOM 1984 O O . SER A 1 255 ? -7.634 -6.119 6.051 1.00 88.56 255 SER A O 1
ATOM 1986 N N . GLU A 1 256 ? -7.165 -7.348 4.237 1.00 89.56 256 GLU A N 1
ATOM 1987 C CA . GLU A 1 256 ? -8.090 -8.449 4.529 1.00 89.56 256 GLU A CA 1
ATOM 1988 C C . GLU A 1 256 ? -7.770 -9.102 5.877 1.00 89.56 256 GLU A C 1
ATOM 1990 O O . GLU A 1 256 ? -8.647 -9.222 6.730 1.00 89.56 256 GLU A O 1
ATOM 1995 N N . ALA A 1 257 ? -6.502 -9.439 6.136 1.00 87.12 257 ALA A N 1
ATOM 1996 C CA . ALA A 1 257 ? -6.083 -10.008 7.414 1.00 87.12 257 ALA A CA 1
ATOM 1997 C C . ALA A 1 257 ? -6.306 -9.035 8.582 1.00 87.12 257 ALA A C 1
ATOM 1999 O O . ALA A 1 257 ? -6.641 -9.449 9.693 1.00 87.12 257 ALA A O 1
ATOM 2000 N N . ARG A 1 258 ? -6.123 -7.728 8.361 1.00 87.25 258 ARG A N 1
ATOM 2001 C CA . ARG A 1 258 ? -6.416 -6.696 9.361 1.00 87.25 258 ARG A CA 1
ATOM 2002 C C . ARG A 1 258 ? -7.912 -6.614 9.639 1.00 87.25 258 ARG A C 1
ATOM 2004 O O . ARG A 1 258 ? -8.277 -6.610 10.811 1.00 87.25 258 ARG A O 1
ATOM 2011 N N . LEU A 1 259 ? -8.749 -6.571 8.606 1.00 83.94 259 LEU A N 1
ATOM 2012 C CA . LEU A 1 259 ? -10.205 -6.557 8.743 1.00 83.94 259 LEU A CA 1
ATOM 2013 C C . LEU A 1 259 ? -10.696 -7.812 9.466 1.00 83.94 259 LEU A C 1
ATOM 2015 O O . LEU A 1 259 ? -11.452 -7.689 10.425 1.00 83.94 259 LEU A O 1
ATOM 2019 N N . GLN A 1 260 ? -10.188 -8.991 9.098 1.00 79.81 260 GLN A N 1
ATOM 2020 C CA . GLN A 1 260 ? -10.531 -10.245 9.763 1.00 79.81 260 GLN A CA 1
ATOM 2021 C C . GLN A 1 260 ? -10.164 -10.212 11.252 1.00 79.81 260 GLN A C 1
ATOM 2023 O O . GLN A 1 260 ? -11.005 -10.514 12.092 1.00 79.81 260 GLN A O 1
ATOM 2028 N N . ARG A 1 261 ? -8.957 -9.742 11.607 1.00 82.50 261 ARG A N 1
ATOM 2029 C CA . ARG A 1 261 ? -8.556 -9.579 13.017 1.00 82.50 261 ARG A CA 1
ATOM 2030 C C . ARG A 1 261 ? -9.449 -8.604 13.783 1.00 82.50 261 ARG A C 1
ATOM 2032 O O . ARG A 1 261 ? -9.739 -8.851 14.948 1.00 82.50 261 ARG A O 1
ATOM 2039 N N . VAL A 1 262 ? -9.858 -7.497 13.162 1.00 82.38 262 VAL A N 1
ATOM 2040 C CA . VAL A 1 262 ? -10.760 -6.516 13.792 1.00 82.38 262 VAL A CA 1
ATOM 2041 C C . VAL A 1 262 ? -12.141 -7.128 14.024 1.00 82.38 262 VAL A C 1
ATOM 2043 O O . VAL A 1 262 ? -12.692 -6.977 15.113 1.00 82.38 262 VAL A O 1
ATOM 2046 N N . ILE A 1 263 ? -12.675 -7.853 13.039 1.00 77.88 263 ILE A N 1
ATOM 2047 C CA . ILE A 1 263 ? -13.952 -8.566 13.151 1.00 77.88 263 ILE A CA 1
ATOM 2048 C C . ILE A 1 263 ? -13.874 -9.607 14.274 1.00 77.88 263 ILE A C 1
ATOM 2050 O O . ILE A 1 263 ? -14.711 -9.580 15.177 1.00 77.88 263 ILE A O 1
ATOM 2054 N N . ASP A 1 264 ? -12.833 -10.441 14.289 1.00 76.19 264 ASP A N 1
ATOM 2055 C CA . ASP A 1 264 ? -12.637 -11.474 15.310 1.00 76.19 264 ASP A CA 1
ATOM 2056 C C . ASP A 1 264 ? -12.489 -10.869 16.721 1.00 76.19 264 ASP A C 1
ATOM 2058 O O . ASP A 1 264 ? -13.076 -11.374 17.681 1.00 76.19 264 ASP A O 1
ATOM 2062 N N . ALA A 1 265 ? -11.763 -9.750 16.852 1.00 78.44 265 ALA A N 1
ATOM 2063 C CA . ALA A 1 265 ? -11.568 -9.050 18.123 1.00 78.44 265 ALA A CA 1
ATOM 2064 C C . ALA A 1 265 ? -12.835 -8.346 18.635 1.00 78.44 265 ALA A C 1
ATOM 2066 O O . ALA A 1 265 ? -13.047 -8.287 19.844 1.00 78.44 265 ALA A O 1
ATOM 2067 N N . SER A 1 266 ? -13.689 -7.835 17.737 1.00 77.44 266 SER A N 1
ATOM 2068 C CA . SER A 1 266 ? -14.950 -7.162 18.096 1.00 77.44 266 SER A CA 1
ATOM 2069 C C . SER A 1 266 ? -15.984 -8.095 18.729 1.00 77.44 266 SER A C 1
ATOM 2071 O O . SER A 1 266 ? -16.979 -7.639 19.282 1.00 77.44 266 SER A O 1
ATOM 2073 N N . GLN A 1 267 ? -15.747 -9.406 18.641 1.00 79.75 267 GLN A N 1
ATOM 2074 C CA . GLN A 1 267 ? -16.631 -10.462 19.115 1.00 79.75 267 GLN A CA 1
ATOM 2075 C C . GLN A 1 267 ? -18.017 -10.505 18.449 1.00 79.75 267 GLN A C 1
ATOM 2077 O O . GLN A 1 267 ? -18.833 -11.345 18.833 1.00 79.75 267 GLN A O 1
ATOM 2082 N N . PHE A 1 268 ? -18.269 -9.686 17.425 1.00 88.50 268 PHE A N 1
ATOM 2083 C CA . PHE A 1 268 ? -19.549 -9.621 16.732 1.00 88.50 268 PHE A CA 1
ATOM 2084 C C . PHE A 1 268 ? -19.720 -10.725 15.689 1.00 88.50 268 PHE A C 1
ATOM 2086 O O . PHE A 1 268 ? -18.802 -11.095 14.957 1.00 88.50 268 PHE A O 1
ATOM 2093 N N . GLY A 1 269 ? -20.945 -11.229 15.587 1.00 89.69 269 GLY A N 1
ATOM 2094 C CA . GLY A 1 269 ? -21.389 -11.982 14.425 1.00 89.69 269 GLY A CA 1
ATOM 2095 C C . GLY A 1 269 ? -21.701 -11.006 13.299 1.00 89.69 269 GLY A C 1
ATOM 2096 O O . GLY A 1 269 ? -22.249 -9.947 13.577 1.00 89.69 269 GLY A O 1
ATOM 2097 N N . TYR A 1 270 ? -21.388 -11.332 12.049 1.00 90.00 270 TYR A N 1
ATOM 2098 C CA . TYR A 1 270 ? -21.906 -10.575 10.909 1.00 90.00 270 TYR A CA 1
ATOM 2099 C C . TYR A 1 270 ? -22.968 -11.403 10.202 1.00 90.00 270 TYR A C 1
ATOM 2101 O O . TYR A 1 270 ? -22.973 -12.636 10.281 1.00 90.00 270 TYR A O 1
ATOM 2109 N N . TRP A 1 271 ? -23.865 -10.713 9.523 1.00 91.88 271 TRP A N 1
ATOM 2110 C CA . TRP A 1 271 ? -24.851 -11.325 8.659 1.00 91.88 271 TRP A CA 1
ATOM 2111 C C . TRP A 1 271 ? -24.993 -10.492 7.395 1.00 91.88 271 TRP A C 1
ATOM 2113 O O . TRP A 1 271 ? -24.900 -9.264 7.433 1.00 91.88 271 TRP A O 1
ATOM 2123 N N . ASP A 1 272 ? -25.196 -11.167 6.276 1.00 92.69 272 ASP A N 1
ATOM 2124 C CA . ASP A 1 272 ? -25.396 -10.528 4.985 1.00 92.69 272 ASP A CA 1
ATOM 2125 C C . ASP A 1 272 ? -26.542 -11.219 4.263 1.00 92.69 272 ASP A C 1
ATOM 2127 O O . ASP A 1 272 ? -26.508 -12.432 4.054 1.00 92.69 272 ASP A O 1
ATOM 2131 N N . ARG A 1 273 ? -27.593 -10.461 3.961 1.00 93.00 273 ARG A N 1
ATOM 2132 C CA . ARG A 1 273 ? -28.826 -10.971 3.376 1.00 93.00 273 ARG A CA 1
ATOM 2133 C C . ARG A 1 273 ? -29.028 -10.384 1.996 1.00 93.00 273 ARG A C 1
ATOM 2135 O O . ARG A 1 273 ? -29.177 -9.171 1.840 1.00 93.00 273 ARG A O 1
ATOM 2142 N N . ASP A 1 274 ? -29.167 -11.279 1.034 1.00 90.88 274 ASP A N 1
ATOM 2143 C CA . ASP A 1 274 ? -29.690 -10.966 -0.284 1.00 90.88 274 ASP A CA 1
ATOM 2144 C C . ASP A 1 274 ? -31.225 -10.941 -0.206 1.00 90.88 274 ASP A C 1
ATOM 2146 O O . ASP A 1 274 ? -31.876 -11.916 0.179 1.00 90.88 274 ASP A O 1
ATOM 2150 N N . LEU A 1 275 ? -31.822 -9.795 -0.525 1.00 87.94 275 LEU A N 1
ATOM 2151 C CA . LEU A 1 275 ? -33.269 -9.579 -0.463 1.00 87.94 275 LEU A CA 1
ATOM 2152 C C . LEU A 1 275 ? -34.007 -10.138 -1.691 1.00 87.94 275 LEU A C 1
ATOM 2154 O O . LEU A 1 275 ? -35.231 -10.260 -1.652 1.00 87.94 275 LEU A O 1
ATOM 2158 N N . ILE A 1 276 ? -33.288 -10.490 -2.760 1.00 86.31 276 ILE A N 1
ATOM 2159 C CA . ILE A 1 276 ? -33.832 -11.087 -3.984 1.00 86.31 276 ILE A CA 1
ATOM 2160 C C . ILE A 1 276 ? -33.960 -12.601 -3.806 1.00 86.31 276 ILE A C 1
ATOM 2162 O O . ILE A 1 276 ? -35.033 -13.164 -4.022 1.00 86.31 276 ILE A O 1
ATOM 2166 N N . THR A 1 277 ? -32.874 -13.263 -3.398 1.00 87.38 277 THR A N 1
ATOM 2167 C CA . THR A 1 277 ? -32.839 -14.726 -3.198 1.00 87.38 277 THR A CA 1
ATOM 2168 C C . THR A 1 277 ? -33.329 -15.149 -1.811 1.00 87.38 277 THR A C 1
ATOM 2170 O O . THR A 1 277 ? -33.704 -16.306 -1.608 1.00 87.38 277 THR A O 1
ATOM 2173 N N . ASN A 1 278 ? -33.384 -14.205 -0.865 1.00 84.50 278 ASN A N 1
ATOM 2174 C CA . ASN A 1 278 ? -33.694 -14.424 0.549 1.00 84.50 278 ASN A CA 1
ATOM 2175 C C . ASN A 1 278 ? -32.689 -15.345 1.276 1.00 84.50 278 ASN A C 1
ATOM 2177 O O . ASN A 1 278 ? -32.998 -15.912 2.333 1.00 84.50 278 ASN A O 1
ATOM 2181 N N . GLU A 1 279 ? -31.487 -15.497 0.721 1.00 88.56 279 GLU A N 1
ATOM 2182 C CA . GLU A 1 279 ? -30.376 -16.200 1.358 1.00 88.56 279 GLU A CA 1
ATOM 2183 C C . GLU A 1 279 ? -29.649 -15.277 2.338 1.00 88.56 279 GLU A C 1
ATOM 2185 O O . GLU A 1 279 ? -29.578 -14.061 2.143 1.00 88.56 279 GLU A O 1
ATOM 2190 N N . VAL A 1 280 ? -29.151 -15.853 3.436 1.00 91.06 280 VAL A N 1
ATOM 2191 C CA . VAL A 1 280 ? -28.438 -15.098 4.472 1.00 91.06 280 VAL A CA 1
ATOM 2192 C C . VAL A 1 280 ? -27.160 -15.816 4.826 1.00 91.06 280 VAL A C 1
ATOM 2194 O O . VAL A 1 280 ? -27.201 -16.950 5.290 1.00 91.06 280 VAL A O 1
ATOM 2197 N N . ILE A 1 281 ? -26.034 -15.139 4.675 1.00 90.75 281 ILE A N 1
ATOM 2198 C CA . ILE A 1 281 ? -24.749 -15.620 5.158 1.00 90.75 281 ILE A CA 1
ATOM 2199 C C . ILE A 1 281 ? -24.615 -15.166 6.603 1.00 90.75 281 ILE A C 1
ATOM 2201 O O . ILE A 1 281 ? -24.585 -13.967 6.865 1.00 90.75 281 ILE A O 1
ATOM 2205 N N . PHE A 1 282 ? -24.515 -16.110 7.535 1.00 90.38 282 PHE A N 1
ATOM 2206 C CA . PHE A 1 282 ? -24.145 -15.816 8.915 1.00 90.38 282 PHE A CA 1
ATOM 2207 C C . PHE A 1 282 ? -22.674 -16.135 9.151 1.00 90.38 282 PHE A C 1
ATOM 2209 O O . PHE A 1 282 ? -22.147 -17.129 8.648 1.00 90.38 282 PHE A O 1
ATOM 2216 N N . SER A 1 283 ? -22.002 -15.309 9.948 1.00 90.25 283 SER A N 1
ATOM 2217 C CA . SER A 1 283 ? -20.614 -15.568 10.305 1.00 90.25 283 SER A CA 1
ATOM 2218 C C . SER A 1 283 ? -20.484 -16.765 11.259 1.00 90.25 283 SER A C 1
ATOM 2220 O O . SER A 1 283 ? -21.369 -16.999 12.088 1.00 90.25 283 SER A O 1
ATOM 2222 N N . PRO A 1 284 ? -19.346 -17.484 11.250 1.00 87.75 284 PRO A N 1
ATOM 2223 C CA . PRO A 1 284 ? -19.094 -18.564 12.210 1.00 87.75 284 PRO A CA 1
ATOM 2224 C C . PRO A 1 284 ? -19.208 -18.109 13.674 1.00 87.75 284 PRO A C 1
ATOM 2226 O O . PRO A 1 284 ? -19.652 -18.860 14.539 1.00 87.75 284 PRO A O 1
ATOM 2229 N N . ARG A 1 285 ? -18.856 -16.846 13.949 1.00 87.56 285 ARG A N 1
ATOM 2230 C CA . ARG A 1 285 ? -18.975 -16.217 15.271 1.00 87.56 285 ARG A CA 1
ATOM 2231 C C . ARG A 1 285 ? -20.430 -16.146 15.751 1.00 87.56 285 ARG A C 1
ATOM 2233 O O . ARG A 1 285 ? -20.677 -16.346 16.936 1.00 87.56 285 ARG A O 1
ATOM 2240 N N . TRP A 1 286 ? -21.389 -15.889 14.855 1.00 89.56 286 TRP A N 1
ATOM 2241 C CA . TRP A 1 286 ? -22.818 -15.871 15.195 1.00 89.56 286 TRP A CA 1
ATOM 2242 C C . TRP A 1 286 ? -23.330 -17.244 15.658 1.00 89.56 286 TRP A C 1
ATOM 2244 O O . TRP A 1 286 ? -24.098 -17.336 16.614 1.00 89.56 286 TRP A O 1
ATOM 2254 N N . LEU A 1 287 ? -22.851 -18.326 15.042 1.00 89.00 287 LEU A N 1
ATOM 2255 C CA . LEU A 1 287 ? -23.160 -19.683 15.501 1.00 89.00 287 LEU A CA 1
ATOM 2256 C C . LEU A 1 287 ? -22.544 -19.941 16.884 1.00 89.00 287 LEU A C 1
ATOM 2258 O O . LEU A 1 287 ? -23.242 -20.381 17.797 1.00 89.00 287 LEU A O 1
ATOM 2262 N N . GLN A 1 288 ? -21.270 -19.575 17.066 1.00 88.44 288 GLN A N 1
ATOM 2263 C CA . GLN A 1 288 ? -20.546 -19.758 18.328 1.00 88.44 288 GLN A CA 1
ATOM 2264 C C . GLN A 1 288 ? -21.180 -19.009 19.509 1.00 88.44 288 GLN A C 1
ATOM 2266 O O . GLN A 1 288 ? -21.297 -19.594 20.583 1.00 88.44 288 GLN A O 1
ATOM 2271 N N . MET A 1 289 ? -21.627 -17.756 19.336 1.00 88.50 289 MET A N 1
ATOM 2272 C CA . MET A 1 289 ? -22.269 -16.989 20.425 1.00 88.50 289 MET A CA 1
ATOM 2273 C C . MET A 1 289 ? -23.583 -17.620 20.909 1.00 88.50 289 MET A C 1
ATOM 2275 O O . MET A 1 289 ? -23.959 -17.470 22.067 1.00 88.50 289 MET A O 1
ATOM 2279 N N . LEU A 1 290 ? -24.274 -18.358 20.038 1.00 89.12 290 LEU A N 1
ATOM 2280 C CA . LEU A 1 290 ? -25.485 -19.107 20.376 1.00 89.12 290 LEU A CA 1
ATOM 2281 C C . LEU A 1 290 ? -25.187 -20.566 20.775 1.00 89.12 290 LEU A C 1
ATOM 2283 O O . LEU A 1 290 ? -26.106 -21.316 21.114 1.00 89.12 290 LEU A O 1
ATOM 2287 N N . GLY A 1 291 ? -23.914 -20.972 20.748 1.00 88.81 291 GLY A N 1
ATOM 2288 C CA . GLY A 1 291 ? -23.449 -22.312 21.100 1.00 88.81 291 GLY A CA 1
ATOM 2289 C C . GLY A 1 291 ? -23.677 -23.380 20.027 1.00 88.81 291 GLY A C 1
ATOM 2290 O O . GLY A 1 291 ? -23.621 -24.563 20.358 1.00 88.81 291 GLY A O 1
ATOM 2291 N N . TYR A 1 292 ? -23.950 -22.995 18.777 1.00 89.38 292 TYR A N 1
ATOM 2292 C CA . TYR A 1 292 ? -24.095 -23.919 17.646 1.00 89.38 292 TYR A CA 1
ATOM 2293 C C . TYR A 1 292 ? -22.749 -24.190 16.959 1.00 89.38 292 TYR A C 1
ATOM 2295 O O . TYR A 1 292 ? -21.862 -23.332 16.917 1.00 89.38 292 TYR A O 1
ATOM 2303 N N . GLY A 1 293 ? -22.603 -25.395 16.409 1.00 86.88 293 GLY A N 1
ATOM 2304 C CA . GLY A 1 293 ? -21.448 -25.782 15.596 1.00 86.88 293 GLY A CA 1
ATOM 2305 C C . GLY A 1 293 ? -21.475 -25.178 14.183 1.00 86.88 293 GLY A C 1
ATOM 2306 O O . GLY A 1 293 ? -22.539 -24.762 13.714 1.00 86.88 293 GLY A O 1
ATOM 2307 N N . PRO A 1 294 ? -20.324 -25.142 13.478 1.00 75.81 294 PRO A N 1
ATOM 2308 C CA . PRO A 1 294 ? -20.307 -24.825 12.053 1.00 75.81 294 PRO A CA 1
ATOM 2309 C C . PRO A 1 294 ? -21.197 -25.838 11.315 1.00 75.81 294 PRO A C 1
ATOM 2311 O O . PRO A 1 294 ? -21.103 -27.036 11.566 1.00 75.81 294 PRO A O 1
ATOM 2314 N N . ASP A 1 295 ? -22.097 -25.340 10.468 1.00 80.06 295 ASP A N 1
ATOM 2315 C CA . ASP A 1 295 ? -23.062 -26.112 9.667 1.00 80.06 295 ASP A CA 1
ATOM 2316 C C . ASP A 1 295 ? -24.250 -26.767 10.413 1.00 80.06 295 ASP A C 1
ATOM 2318 O O . ASP A 1 295 ? -25.059 -27.450 9.785 1.00 80.06 295 ASP A O 1
ATOM 2322 N N . GLU A 1 296 ? -24.446 -26.531 11.721 1.00 84.56 296 GLU A N 1
ATOM 2323 C CA . GLU A 1 296 ? -25.645 -27.034 12.434 1.00 84.56 296 GLU A CA 1
ATOM 2324 C C . GLU A 1 296 ? -26.941 -26.304 12.028 1.00 84.56 296 GLU A C 1
ATOM 2326 O O . GLU A 1 296 ? -28.041 -26.848 12.167 1.00 84.56 296 GLU A O 1
ATOM 2331 N N . LEU A 1 297 ? -26.829 -25.068 11.535 1.00 83.75 297 LEU A N 1
ATOM 2332 C CA . LEU A 1 297 ? -27.959 -24.225 11.154 1.00 83.75 297 LEU A CA 1
ATOM 2333 C C . LEU A 1 297 ? -27.847 -23.796 9.685 1.00 83.75 297 LEU A C 1
ATOM 2335 O O . LEU A 1 297 ? -26.792 -23.317 9.269 1.00 83.75 297 LEU A O 1
ATOM 2339 N N . PRO A 1 298 ? -28.928 -23.906 8.891 1.00 84.69 298 PRO A N 1
ATOM 2340 C CA . PRO A 1 298 ? -28.903 -23.459 7.508 1.00 84.69 298 PRO A CA 1
ATOM 2341 C C . PRO A 1 298 ? -28.894 -21.929 7.415 1.00 84.69 298 PRO A C 1
ATOM 2343 O O . PRO A 1 298 ? -29.662 -21.248 8.102 1.00 84.69 298 PRO A O 1
ATOM 2346 N N . ASN A 1 299 ? -28.082 -21.423 6.485 1.00 84.69 299 ASN A N 1
ATOM 2347 C CA . ASN A 1 299 ? -27.902 -20.015 6.110 1.00 84.69 299 ASN A CA 1
ATOM 2348 C C . ASN A 1 299 ? -29.140 -19.430 5.397 1.00 84.69 299 ASN A C 1
ATOM 2350 O O . ASN A 1 299 ? -29.148 -19.122 4.206 1.00 84.69 299 ASN A O 1
ATOM 2354 N N . ARG A 1 300 ? -30.251 -19.345 6.136 1.00 86.38 300 ARG A N 1
ATOM 2355 C CA . ARG A 1 300 ? -31.549 -18.852 5.662 1.00 86.38 300 ARG A CA 1
ATOM 2356 C C . ARG A 1 300 ? -32.145 -17.885 6.669 1.00 86.38 300 ARG A C 1
ATOM 2358 O O . ARG A 1 300 ? -32.081 -18.117 7.876 1.00 86.38 300 ARG A O 1
ATOM 2365 N N . HIS A 1 301 ? -32.822 -16.856 6.169 1.00 85.75 301 HIS A N 1
ATOM 2366 C CA . HIS A 1 301 ? -33.513 -15.887 7.020 1.00 85.75 301 HIS A CA 1
ATOM 2367 C C . HIS A 1 301 ? -34.567 -16.546 7.933 1.00 85.75 301 HIS A C 1
ATOM 2369 O O . HIS A 1 301 ? -34.705 -16.179 9.099 1.00 85.75 301 HIS A O 1
ATOM 2375 N N . ASP A 1 302 ? -35.255 -17.578 7.435 1.00 86.94 302 ASP A N 1
ATOM 2376 C CA . ASP A 1 302 ? -36.263 -18.327 8.197 1.00 86.94 302 ASP A CA 1
ATOM 2377 C C . ASP A 1 302 ? -35.681 -19.009 9.441 1.00 86.94 302 ASP A C 1
ATOM 2379 O O . ASP A 1 302 ? -36.365 -19.131 10.457 1.00 86.94 302 ASP A O 1
ATOM 2383 N N . THR A 1 303 ? -34.420 -19.451 9.376 1.00 86.62 303 THR A N 1
ATOM 2384 C CA . THR A 1 303 ? -33.721 -20.069 10.509 1.00 86.62 303 THR A CA 1
ATOM 2385 C C . THR A 1 303 ? -33.581 -19.071 11.648 1.00 86.62 303 THR A C 1
ATOM 2387 O O . THR A 1 303 ? -33.950 -19.376 12.779 1.00 86.62 303 THR A O 1
ATOM 2390 N N . TRP A 1 304 ? -33.115 -17.860 11.337 1.00 88.94 304 TRP A N 1
ATOM 2391 C CA . TRP A 1 304 ? -32.993 -16.783 12.314 1.00 88.94 304 TRP A CA 1
ATOM 2392 C C . TRP A 1 304 ? -34.360 -16.402 12.892 1.00 88.94 304 TRP A C 1
ATOM 2394 O O . TRP A 1 304 ? -34.516 -16.403 14.110 1.00 88.94 304 TRP A O 1
ATOM 2404 N N . ASN A 1 305 ? -35.383 -16.222 12.048 1.00 89.25 305 ASN A N 1
ATOM 2405 C CA . ASN A 1 305 ? -36.741 -15.889 12.498 1.00 89.25 305 ASN A CA 1
ATOM 2406 C C . ASN A 1 305 ? -37.333 -16.904 13.489 1.00 89.25 305 ASN A C 1
ATOM 2408 O O . ASN A 1 305 ? -38.093 -16.510 14.370 1.00 89.25 305 ASN A O 1
ATOM 2412 N N . ARG A 1 306 ? -37.002 -18.197 13.361 1.00 89.81 306 ARG A N 1
ATOM 2413 C CA . ARG A 1 306 ? -37.458 -19.263 14.278 1.00 89.81 306 ARG A CA 1
ATOM 2414 C C . ARG A 1 306 ? -36.731 -19.273 15.620 1.00 89.81 306 ARG A C 1
ATOM 2416 O O . ARG A 1 306 ? -37.245 -19.852 16.574 1.00 89.81 306 ARG A O 1
ATOM 2423 N N . LEU A 1 307 ? -35.526 -18.710 15.679 1.00 91.44 307 LEU A N 1
ATOM 2424 C CA . LEU A 1 307 ? -34.740 -18.624 16.908 1.00 91.44 307 LEU A CA 1
ATOM 2425 C C . LEU A 1 307 ? -35.121 -17.406 17.750 1.00 91.44 307 LEU A C 1
ATOM 2427 O O . LEU A 1 307 ? -34.791 -17.394 18.932 1.00 91.44 307 LEU A O 1
ATOM 2431 N N . ILE A 1 308 ? -35.812 -16.416 17.179 1.00 93.81 308 ILE A N 1
ATOM 2432 C CA . ILE A 1 308 ? -36.317 -15.254 17.917 1.00 93.81 308 ILE A CA 1
ATOM 2433 C C . ILE A 1 308 ? -37.410 -15.689 18.893 1.00 93.81 308 ILE A C 1
ATOM 2435 O O . ILE A 1 308 ? -38.290 -16.485 18.558 1.00 93.81 308 ILE A O 1
ATOM 2439 N N . HIS A 1 309 ? -37.370 -15.141 20.105 1.00 94.25 309 HIS A N 1
ATOM 2440 C CA . HIS A 1 309 ? -38.417 -15.344 21.096 1.00 94.25 309 HIS A CA 1
ATOM 2441 C C . HIS A 1 309 ? -39.794 -14.912 20.546 1.00 94.25 309 HIS A C 1
ATOM 2443 O O . HIS A 1 309 ? -39.895 -13.817 19.984 1.00 94.25 309 HIS A O 1
ATOM 2449 N N . PRO A 1 310 ? -40.872 -15.702 20.736 1.00 93.25 310 PRO A N 1
ATOM 2450 C CA . PRO A 1 310 ? -42.187 -15.417 20.147 1.00 93.25 310 PRO A CA 1
ATOM 2451 C C . PRO A 1 310 ? -42.746 -14.020 20.456 1.00 93.25 310 PRO A C 1
ATOM 2453 O O . PRO A 1 310 ? -43.389 -13.412 19.608 1.00 93.25 310 PRO A O 1
ATOM 2456 N N . GLU A 1 311 ? -42.473 -13.488 21.650 1.00 94.19 311 GLU A N 1
ATOM 2457 C CA . GLU A 1 311 ? -42.892 -12.131 22.048 1.00 94.19 311 GLU A CA 1
ATOM 2458 C C . GLU A 1 311 ? -42.120 -11.016 21.327 1.00 94.19 311 GLU A C 1
ATOM 2460 O O . GLU A 1 311 ? -42.654 -9.930 21.112 1.00 94.19 311 GLU A O 1
ATOM 2465 N N . ASP A 1 312 ? -40.863 -11.267 20.953 1.00 93.81 312 ASP A N 1
ATOM 2466 C CA . ASP A 1 312 ? -39.996 -10.251 20.351 1.00 93.81 312 ASP A CA 1
ATOM 2467 C C . ASP A 1 312 ? -40.164 -10.209 18.824 1.00 93.81 312 ASP A C 1
ATOM 2469 O O . ASP A 1 312 ? -39.948 -9.169 18.199 1.00 93.81 312 ASP A O 1
ATOM 2473 N N . GLN A 1 313 ? -40.588 -11.326 18.222 1.00 91.62 313 GLN A N 1
ATOM 2474 C CA . GLN A 1 313 ? -40.678 -11.515 16.774 1.00 91.62 313 GLN A CA 1
ATOM 2475 C C . GLN A 1 313 ? -41.502 -10.429 16.049 1.00 91.62 313 GLN A C 1
ATOM 2477 O O . GLN A 1 313 ? -40.983 -9.874 15.076 1.00 91.62 313 GLN A O 1
ATOM 2482 N N . PRO A 1 314 ? -42.716 -10.033 16.500 1.00 93.00 314 PRO A N 1
ATOM 2483 C CA . PRO A 1 314 ? -43.494 -9.001 15.810 1.00 93.00 314 PRO A CA 1
ATOM 2484 C C . PRO A 1 314 ? -42.779 -7.646 15.768 1.00 93.00 314 PRO A C 1
ATOM 2486 O O . PRO A 1 314 ? -42.786 -6.968 14.742 1.00 93.00 314 PRO A O 1
ATOM 2489 N N . ARG A 1 315 ? -42.117 -7.265 16.868 1.00 93.88 315 ARG A N 1
ATOM 2490 C CA . ARG A 1 315 ? -41.386 -5.995 16.972 1.00 93.88 315 ARG A CA 1
ATOM 2491 C C . ARG A 1 315 ? -40.143 -5.994 16.090 1.00 93.88 315 ARG A C 1
ATOM 2493 O O . ARG A 1 315 ? -39.892 -5.017 15.393 1.00 93.88 315 ARG A O 1
ATOM 2500 N N . VAL A 1 316 ? -39.376 -7.082 16.106 1.00 93.06 316 VAL A N 1
ATOM 2501 C CA . VAL A 1 316 ? -38.145 -7.206 15.314 1.00 93.06 316 VAL A CA 1
ATOM 2502 C C . VAL A 1 316 ? -38.445 -7.124 13.813 1.00 93.06 316 VAL A C 1
ATOM 2504 O O . VAL A 1 316 ? -37.771 -6.387 13.092 1.00 93.06 316 VAL A O 1
ATOM 2507 N N . LEU A 1 317 ? -39.486 -7.825 13.352 1.00 90.81 317 LEU A N 1
ATOM 2508 C CA . LEU A 1 317 ? -39.917 -7.787 11.953 1.00 90.81 317 LEU A CA 1
ATOM 2509 C C . LEU A 1 317 ? -40.428 -6.398 11.546 1.00 90.81 317 LEU A C 1
ATOM 2511 O O . LEU A 1 317 ? -40.090 -5.926 10.462 1.00 90.81 317 LEU A O 1
ATOM 2515 N N . ALA A 1 318 ? -41.176 -5.717 12.420 1.00 91.38 318 ALA A N 1
ATOM 2516 C CA . ALA A 1 318 ? -41.630 -4.352 12.166 1.00 91.38 318 ALA A CA 1
ATOM 2517 C C . ALA A 1 318 ? -40.456 -3.369 12.011 1.00 91.38 318 ALA A C 1
ATOM 2519 O O . ALA A 1 318 ? -40.446 -2.583 11.067 1.00 91.38 318 ALA A O 1
ATOM 2520 N N . CYS A 1 319 ? -39.434 -3.452 12.874 1.00 92.12 319 CYS A N 1
ATOM 2521 C CA . CYS A 1 319 ? -38.233 -2.616 12.762 1.00 92.12 319 CYS A CA 1
ATOM 2522 C C . CYS A 1 319 ? -37.450 -2.874 11.464 1.00 92.12 319 CYS A C 1
ATOM 2524 O O . CYS A 1 319 ? -36.905 -1.940 10.876 1.00 92.12 319 CYS A O 1
ATOM 2526 N N . MET A 1 320 ? -37.382 -4.130 11.008 1.00 90.56 320 MET A N 1
ATOM 2527 C CA . MET A 1 320 ? -36.756 -4.472 9.727 1.00 90.56 320 MET A CA 1
ATOM 2528 C C . MET A 1 320 ? -37.527 -3.846 8.558 1.00 90.56 320 MET A C 1
ATOM 2530 O O . MET A 1 320 ? -36.930 -3.199 7.701 1.00 90.56 320 MET A O 1
ATOM 2534 N N . GLU A 1 321 ? -38.852 -3.993 8.543 1.00 89.88 321 GLU A N 1
ATOM 2535 C CA . GLU A 1 321 ? -39.715 -3.423 7.503 1.00 89.88 321 GLU A CA 1
ATOM 2536 C C . GLU A 1 321 ? -39.639 -1.889 7.476 1.00 89.88 321 GLU A C 1
ATOM 2538 O O . GLU A 1 321 ? -39.591 -1.268 6.414 1.00 89.88 321 GLU A O 1
ATOM 2543 N N . GLU A 1 322 ? -39.582 -1.247 8.642 1.00 90.38 322 GLU A N 1
ATOM 2544 C CA . GLU A 1 322 ? -39.413 0.201 8.762 1.00 90.38 322 GLU A CA 1
ATOM 2545 C C . GLU A 1 322 ? -38.086 0.681 8.155 1.00 90.38 322 GLU A C 1
ATOM 2547 O O . GLU A 1 322 ? -38.055 1.692 7.450 1.00 90.38 322 GLU A O 1
ATOM 2552 N N . HIS A 1 323 ? -37.002 -0.070 8.355 1.00 90.19 323 HIS A N 1
ATOM 2553 C CA . HIS A 1 323 ? -35.715 0.242 7.740 1.00 90.19 323 HIS A CA 1
ATOM 2554 C C . HIS A 1 323 ? -35.720 0.010 6.222 1.00 90.19 323 HIS A C 1
ATOM 2556 O O . HIS A 1 323 ? -35.307 0.890 5.469 1.00 90.19 323 HIS A O 1
ATOM 2562 N N . LEU A 1 324 ? -36.246 -1.126 5.753 1.00 87.31 324 LEU A N 1
ATOM 2563 C CA . LEU A 1 324 ? -36.315 -1.447 4.320 1.00 87.31 324 LEU A CA 1
ATOM 2564 C C . LEU A 1 324 ? -37.224 -0.489 3.536 1.00 87.31 324 LEU A C 1
ATOM 2566 O O . LEU A 1 324 ? -36.972 -0.219 2.364 1.00 87.31 324 LEU A O 1
ATOM 2570 N N . SER A 1 325 ? -38.253 0.061 4.184 1.00 87.19 325 SER A N 1
ATOM 2571 C CA . SER A 1 325 ? -39.124 1.098 3.611 1.00 87.19 325 SER A CA 1
ATOM 2572 C C . SER A 1 325 ? -38.530 2.514 3.675 1.00 87.19 325 SER A C 1
ATOM 2574 O O . SER A 1 325 ? -39.191 3.468 3.267 1.00 87.19 325 SER A O 1
ATOM 2576 N N . GLY A 1 326 ? -37.304 2.672 4.187 1.00 83.69 326 GLY A N 1
ATOM 2577 C CA . GLY A 1 326 ? -36.606 3.957 4.282 1.00 83.69 326 GLY A CA 1
ATOM 2578 C C . GLY A 1 326 ? -37.119 4.884 5.388 1.00 83.69 326 GLY A C 1
ATOM 2579 O O . GLY A 1 326 ? -36.709 6.041 5.451 1.00 83.69 326 GLY A O 1
ATOM 2580 N N . ARG A 1 327 ? -38.005 4.402 6.271 1.00 83.94 327 ARG A N 1
ATOM 2581 C CA . ARG A 1 327 ? -38.545 5.179 7.402 1.00 83.94 327 ARG A CA 1
ATOM 2582 C C . ARG A 1 327 ? -37.571 5.270 8.575 1.00 83.94 327 ARG A C 1
ATOM 2584 O O . ARG A 1 327 ? -37.617 6.245 9.318 1.00 83.94 327 ARG A O 1
ATOM 2591 N N . SER A 1 328 ? -36.666 4.299 8.701 1.00 84.94 328 SER A N 1
ATOM 2592 C CA . SER A 1 328 ? -35.542 4.346 9.640 1.00 84.94 328 SER A CA 1
ATOM 2593 C C . SER A 1 328 ? -34.202 4.331 8.893 1.00 84.94 328 SER A C 1
ATOM 2595 O O . SER A 1 328 ? -34.025 3.497 8.003 1.00 84.94 328 SER A O 1
ATOM 2597 N N . PRO A 1 329 ? -33.222 5.178 9.266 1.00 82.44 329 PRO A N 1
ATOM 2598 C CA . PRO A 1 329 ? -31.904 5.203 8.629 1.00 82.44 329 PRO A CA 1
ATOM 2599 C C . PRO A 1 329 ? -31.041 3.972 8.949 1.00 82.44 329 PRO A C 1
ATOM 2601 O O . PRO A 1 329 ? -30.119 3.671 8.197 1.00 82.44 329 PRO A O 1
ATOM 2604 N N . VAL A 1 330 ? -31.319 3.258 10.046 1.00 86.44 330 VAL A N 1
ATOM 2605 C CA . VAL A 1 330 ? -30.571 2.063 10.474 1.00 86.44 330 VAL A CA 1
ATOM 2606 C C . VAL A 1 330 ? -31.547 1.038 11.044 1.00 86.44 330 VAL A C 1
ATOM 2608 O O . VAL A 1 330 ? -32.426 1.382 11.838 1.00 86.44 330 VAL A O 1
ATOM 2611 N N . TYR A 1 331 ? -31.386 -0.232 10.683 1.00 92.00 331 TYR A N 1
ATOM 2612 C CA . TYR A 1 331 ? -32.087 -1.317 11.358 1.00 92.00 331 TYR A CA 1
ATOM 2613 C C . TYR A 1 331 ? -31.386 -1.603 12.684 1.00 92.00 331 TYR A C 1
ATOM 2615 O O . TYR A 1 331 ? -30.214 -1.963 12.685 1.00 92.00 331 TYR A O 1
ATOM 2623 N N . ARG A 1 332 ? -32.085 -1.453 13.813 1.00 93.69 332 ARG A N 1
ATOM 2624 C CA . ARG A 1 332 ? -31.559 -1.783 15.142 1.00 93.69 332 ARG A CA 1
ATOM 2625 C C . ARG A 1 332 ? -32.642 -2.433 15.996 1.00 93.69 332 ARG A C 1
ATOM 2627 O O . ARG A 1 332 ? -33.692 -1.836 16.209 1.00 93.69 332 ARG A O 1
ATOM 2634 N N . ALA A 1 333 ? -32.381 -3.632 16.508 1.00 94.31 333 ALA A N 1
ATOM 2635 C CA . ALA A 1 333 ? -33.319 -4.362 17.354 1.00 94.31 333 ALA A CA 1
ATOM 2636 C C . ALA A 1 333 ? -32.599 -5.223 18.404 1.00 94.31 333 ALA A C 1
ATOM 2638 O O . ALA A 1 333 ? -31.842 -6.131 18.064 1.00 94.31 333 ALA A O 1
ATOM 2639 N N . GLU A 1 334 ? -32.892 -4.980 19.681 1.00 95.38 334 GLU A N 1
ATOM 2640 C CA . GLU A 1 334 ? -32.536 -5.868 20.798 1.00 95.38 334 GLU A CA 1
ATOM 2641 C C . GLU A 1 334 ? -33.622 -6.928 20.958 1.00 95.38 334 GLU A C 1
ATOM 2643 O O . GLU A 1 334 ? -34.796 -6.570 21.056 1.00 95.38 334 GLU A O 1
ATOM 2648 N N . HIS A 1 335 ? -33.271 -8.209 20.955 1.00 95.06 335 HIS A N 1
ATOM 2649 C CA . HIS A 1 335 ? -34.230 -9.307 21.092 1.00 95.06 335 HIS A CA 1
ATOM 2650 C C . HIS A 1 335 ? -33.568 -10.573 21.622 1.00 95.06 335 HIS A C 1
ATOM 2652 O O . HIS A 1 335 ? -32.346 -10.709 21.607 1.00 95.06 335 HIS A O 1
ATOM 2658 N N . ARG A 1 336 ? -34.384 -11.513 22.087 1.00 95.44 336 ARG A N 1
ATOM 2659 C CA . ARG A 1 336 ? -33.912 -12.793 22.609 1.00 95.44 336 ARG A CA 1
ATOM 2660 C C . ARG A 1 336 ? -33.814 -13.829 21.491 1.00 95.44 336 ARG A C 1
ATOM 2662 O O . ARG A 1 336 ? -34.787 -14.044 20.768 1.00 95.44 336 ARG A O 1
ATOM 2669 N N . LEU A 1 337 ? -32.659 -14.486 21.375 1.00 94.31 337 LEU A N 1
ATOM 2670 C CA . LEU A 1 337 ? -32.446 -15.656 20.518 1.00 94.31 337 LEU A CA 1
ATOM 2671 C C . LEU A 1 337 ? -32.277 -16.925 21.358 1.00 94.31 337 LEU A C 1
ATOM 2673 O O . LEU A 1 337 ? -31.687 -16.893 22.439 1.00 94.31 337 LEU A O 1
ATOM 2677 N N . ARG A 1 338 ? -32.777 -18.051 20.844 1.00 94.19 338 ARG A N 1
ATOM 2678 C CA . ARG A 1 338 ? -32.648 -19.362 21.487 1.00 94.19 338 ARG A CA 1
ATOM 2679 C C . ARG A 1 338 ? -31.280 -19.984 21.210 1.00 94.19 338 ARG A C 1
ATOM 2681 O O . ARG A 1 338 ? -30.990 -20.389 20.080 1.00 94.19 338 ARG A O 1
ATOM 2688 N N . ALA A 1 339 ? -30.465 -20.106 22.249 1.00 92.75 339 ALA A N 1
ATOM 2689 C CA . ALA A 1 339 ? -29.196 -20.818 22.205 1.00 92.75 339 ALA A CA 1
ATOM 2690 C C . ALA A 1 339 ? -29.401 -22.342 22.124 1.00 92.75 339 ALA A C 1
ATOM 2692 O O . ALA A 1 339 ? -30.487 -22.863 22.400 1.00 92.75 339 ALA A O 1
ATOM 2693 N N . ARG A 1 340 ? -28.346 -23.079 21.754 1.00 91.25 340 ARG A N 1
ATOM 2694 C CA . ARG A 1 340 ? -28.380 -24.546 21.599 1.00 91.25 340 ARG A CA 1
ATOM 2695 C C . ARG A 1 340 ? -28.776 -25.280 22.886 1.00 91.25 340 ARG A C 1
ATOM 2697 O O . ARG A 1 340 ? -29.416 -26.326 22.829 1.00 91.25 340 ARG A O 1
ATOM 2704 N N . ASN A 1 341 ? -28.408 -24.734 24.044 1.00 89.31 341 ASN A N 1
ATOM 2705 C CA . ASN A 1 341 ? -28.767 -25.256 25.368 1.00 89.31 341 ASN A CA 1
ATOM 2706 C C . ASN A 1 341 ? -30.239 -24.985 25.759 1.00 89.31 341 ASN A C 1
ATOM 2708 O O . ASN A 1 341 ? -30.670 -25.430 26.818 1.00 89.31 341 ASN A O 1
ATOM 2712 N N . GLY A 1 342 ? -31.008 -24.276 24.922 1.00 88.81 342 GLY A N 1
ATOM 2713 C CA . GLY A 1 342 ? -32.397 -23.890 25.184 1.00 88.81 342 GLY A CA 1
ATOM 2714 C C . GLY A 1 342 ? -32.559 -22.569 25.941 1.00 88.81 342 GLY A C 1
ATOM 2715 O O . GLY A 1 342 ? -33.689 -22.121 26.125 1.00 88.81 342 GLY A O 1
ATOM 2716 N N . GLU A 1 343 ? -31.462 -21.933 26.349 1.00 93.06 343 GLU A N 1
ATOM 2717 C CA . GLU A 1 343 ? -31.463 -20.640 27.031 1.00 93.06 343 GLU A CA 1
ATOM 2718 C C . GLU A 1 343 ? -31.753 -19.489 26.058 1.00 93.06 343 GLU A C 1
ATOM 2720 O O . GLU A 1 343 ? -31.440 -19.550 24.865 1.00 93.06 343 GLU A O 1
ATOM 2725 N N . TRP A 1 344 ? -32.339 -18.413 26.577 1.00 94.06 344 TRP A N 1
ATOM 2726 C CA . TRP A 1 344 ? -32.582 -17.189 25.823 1.00 94.06 344 TRP A CA 1
ATOM 2727 C C . TRP A 1 344 ? -31.441 -16.199 26.035 1.00 94.06 344 TRP A C 1
ATOM 2729 O O . TRP A 1 344 ? -31.280 -15.661 27.128 1.00 94.06 344 TRP A O 1
ATOM 2739 N N . ARG A 1 345 ? -30.685 -15.909 24.974 1.00 93.69 345 ARG A N 1
ATOM 2740 C CA . ARG A 1 345 ? -29.618 -14.900 24.997 1.00 93.69 345 ARG A CA 1
ATOM 2741 C C . ARG A 1 345 ? -30.097 -13.600 24.375 1.00 93.69 345 ARG A C 1
ATOM 2743 O O . ARG A 1 345 ? -30.796 -13.618 23.363 1.00 93.69 345 ARG A O 1
ATOM 2750 N N . TRP A 1 346 ? -29.734 -12.471 24.979 1.00 94.81 346 TRP A N 1
ATOM 2751 C CA . TRP A 1 346 ? -30.085 -11.158 24.441 1.00 94.81 346 TRP A CA 1
ATOM 2752 C C . TRP A 1 346 ? -29.091 -10.771 23.358 1.00 94.81 346 TRP A C 1
ATOM 2754 O O . TRP A 1 346 ? -27.901 -10.645 23.625 1.00 94.81 346 TRP A O 1
ATOM 2764 N N . ILE A 1 347 ? -29.591 -10.554 22.148 1.00 94.88 347 ILE A N 1
ATOM 2765 C CA . ILE A 1 347 ? -28.793 -10.189 20.988 1.00 94.88 347 ILE A CA 1
ATOM 2766 C C . ILE A 1 347 ? -29.240 -8.819 20.489 1.00 94.88 347 ILE A C 1
ATOM 2768 O O . ILE A 1 347 ? -30.419 -8.579 20.212 1.00 94.88 347 ILE A O 1
ATOM 2772 N N . LEU A 1 348 ? -28.278 -7.916 20.336 1.00 94.62 348 LEU A N 1
ATOM 2773 C CA . LEU A 1 348 ? -28.454 -6.681 19.591 1.00 94.62 348 LEU A CA 1
ATOM 2774 C C . LEU A 1 348 ? -28.152 -6.966 18.127 1.00 94.62 348 LEU A C 1
ATOM 2776 O O . LEU A 1 348 ? -27.038 -7.341 17.771 1.00 94.62 348 LEU A O 1
ATOM 2780 N N . THR A 1 349 ? -29.139 -6.750 17.270 1.00 93.62 349 THR A N 1
ATOM 2781 C CA . THR A 1 349 ? -28.944 -6.798 15.824 1.00 93.62 349 THR A CA 1
ATOM 2782 C C . THR A 1 349 ? -28.964 -5.395 15.266 1.00 93.62 349 THR A C 1
ATOM 2784 O O . THR A 1 349 ? -29.891 -4.636 15.546 1.00 93.62 349 THR A O 1
ATOM 2787 N N . SER A 1 350 ? -27.947 -5.062 14.481 1.00 93.75 350 SER A N 1
ATOM 2788 C CA . SER A 1 350 ? -27.858 -3.800 13.755 1.00 93.75 350 SER A CA 1
ATOM 2789 C C . SER A 1 350 ? -27.542 -4.076 12.292 1.00 93.75 350 SER A C 1
ATOM 2791 O O . SER A 1 350 ? -26.744 -4.966 12.015 1.00 93.75 350 SER A O 1
ATOM 2793 N N . GLY A 1 351 ? -28.135 -3.347 11.355 1.00 91.94 351 GLY A N 1
ATOM 2794 C CA . GLY A 1 351 ? -27.886 -3.529 9.928 1.00 91.94 351 GLY A CA 1
ATOM 2795 C C . GLY A 1 351 ? -28.197 -2.289 9.106 1.00 91.94 351 GLY A C 1
ATOM 2796 O O . GLY A 1 351 ? -28.934 -1.404 9.543 1.00 91.94 351 GLY A O 1
ATOM 2797 N N . HIS A 1 352 ? -27.616 -2.241 7.912 1.00 91.69 352 HIS A N 1
ATOM 2798 C CA . HIS A 1 352 ? -27.867 -1.199 6.926 1.00 91.69 352 HIS A CA 1
ATOM 2799 C C . HIS A 1 352 ? -28.002 -1.812 5.533 1.00 91.69 352 HIS A C 1
ATOM 2801 O O . HIS A 1 352 ? -27.365 -2.824 5.224 1.00 91.69 352 HIS A O 1
ATOM 2807 N N . VAL A 1 353 ? -28.827 -1.196 4.689 1.00 91.06 353 VAL A N 1
ATOM 2808 C CA . VAL A 1 353 ? -28.915 -1.558 3.272 1.00 91.06 353 VAL A CA 1
ATOM 2809 C C . VAL A 1 353 ? -27.574 -1.259 2.600 1.00 91.06 353 VAL A C 1
ATOM 2811 O O . VAL A 1 353 ? -27.133 -0.110 2.569 1.00 91.06 353 VAL A O 1
ATOM 2814 N N . SER A 1 354 ? -26.932 -2.300 2.080 1.00 87.62 354 SER A N 1
ATOM 2815 C CA . SER A 1 354 ? -25.615 -2.260 1.438 1.00 87.62 354 SER A CA 1
ATOM 2816 C C . SER A 1 354 ? -25.701 -2.249 -0.092 1.00 87.62 354 SER A C 1
ATOM 2818 O O . SER A 1 354 ? -24.730 -1.886 -0.755 1.00 87.62 354 SER A O 1
ATOM 2820 N N . GLY A 1 355 ? -26.867 -2.575 -0.663 1.00 86.94 355 GLY A N 1
ATOM 2821 C CA . GLY A 1 355 ? -27.104 -2.567 -2.107 1.00 86.94 355 GLY A CA 1
ATOM 2822 C C . GLY A 1 355 ? -28.512 -2.108 -2.481 1.00 86.94 355 GLY A C 1
ATOM 2823 O O . GLY A 1 355 ? -29.480 -2.414 -1.782 1.00 86.94 355 GLY A O 1
ATOM 2824 N N . TYR A 1 356 ? -28.615 -1.397 -3.606 1.00 89.06 356 TYR A N 1
ATOM 2825 C CA . TYR A 1 356 ? -29.869 -0.959 -4.223 1.00 89.06 356 TYR A CA 1
ATOM 2826 C C . TYR A 1 356 ? -29.905 -1.375 -5.698 1.00 89.06 356 TYR A C 1
ATOM 2828 O O . TYR A 1 356 ? -28.863 -1.413 -6.358 1.00 89.06 356 TYR A O 1
ATOM 2836 N N . ASP A 1 357 ? -31.095 -1.651 -6.230 1.00 88.69 357 ASP A N 1
ATOM 2837 C CA . ASP A 1 357 ? -31.301 -1.857 -7.664 1.00 88.69 357 ASP A CA 1
ATOM 2838 C C . ASP A 1 357 ? -31.385 -0.524 -8.432 1.00 88.69 357 ASP A C 1
ATOM 2840 O O . ASP A 1 357 ? -31.365 0.571 -7.863 1.00 88.69 357 ASP A O 1
ATOM 2844 N N . ALA A 1 358 ? -31.490 -0.611 -9.761 1.00 85.56 358 ALA A N 1
ATOM 2845 C CA . ALA A 1 358 ? -31.607 0.554 -10.640 1.00 85.56 358 ALA A CA 1
ATOM 2846 C C . ALA A 1 358 ? -32.891 1.379 -10.406 1.00 85.56 358 ALA A C 1
ATOM 2848 O O . ALA A 1 358 ? -32.990 2.506 -10.889 1.00 85.56 358 ALA A O 1
ATOM 2849 N N . GLN A 1 359 ? -33.874 0.830 -9.688 1.00 82.62 359 GLN A N 1
ATOM 2850 C CA . GLN A 1 359 ? -35.132 1.475 -9.319 1.00 82.62 359 GLN A CA 1
ATOM 2851 C C . GLN A 1 359 ? -35.095 2.046 -7.890 1.00 82.62 359 GLN A C 1
ATOM 2853 O O . GLN A 1 359 ? -36.092 2.605 -7.432 1.00 82.62 359 GLN A O 1
ATOM 2858 N N . GLY A 1 360 ? -33.955 1.946 -7.194 1.00 80.62 360 GLY A N 1
ATOM 2859 C CA . GLY A 1 360 ? -33.772 2.437 -5.830 1.00 80.62 360 GLY A CA 1
ATOM 2860 C C . GLY A 1 360 ? -34.367 1.528 -4.752 1.00 80.62 360 GLY A C 1
ATOM 2861 O O . GLY A 1 360 ? -34.510 1.961 -3.609 1.00 80.62 360 GLY A O 1
ATOM 2862 N N . LYS A 1 361 ? -34.721 0.280 -5.078 1.00 85.94 361 LYS A N 1
ATOM 2863 C CA . LYS A 1 361 ? -35.200 -0.705 -4.106 1.00 85.94 361 LYS A CA 1
ATOM 2864 C C . LYS A 1 361 ? -34.009 -1.427 -3.455 1.00 85.94 361 LYS A C 1
ATOM 2866 O O . LYS A 1 361 ? -33.069 -1.787 -4.163 1.00 85.94 361 LYS A O 1
ATOM 2871 N N . PRO A 1 362 ? -34.033 -1.679 -2.135 1.00 88.88 362 PRO A N 1
ATOM 2872 C CA . PRO A 1 362 ? -32.991 -2.446 -1.456 1.00 88.88 362 PRO A CA 1
ATOM 2873 C C . PRO A 1 362 ? -32.824 -3.852 -2.048 1.00 88.88 362 PRO A C 1
ATOM 2875 O O . PRO A 1 362 ? -33.801 -4.597 -2.157 1.00 88.88 362 PRO A O 1
ATOM 2878 N N . THR A 1 363 ? -31.593 -4.233 -2.383 1.00 91.38 363 THR A N 1
ATOM 2879 C CA . THR A 1 363 ? -31.237 -5.580 -2.869 1.00 91.38 363 THR A CA 1
ATOM 2880 C C . THR A 1 363 ? -30.434 -6.372 -1.854 1.00 91.38 363 THR A C 1
ATOM 2882 O O . THR A 1 363 ? -30.537 -7.595 -1.821 1.00 91.38 363 THR A O 1
ATOM 2885 N N . GLN A 1 364 ? -29.661 -5.692 -1.010 1.00 92.12 364 GLN A N 1
ATOM 2886 C CA . GLN A 1 364 ? -28.785 -6.331 -0.038 1.00 92.12 364 GLN A CA 1
ATOM 2887 C C . GLN A 1 364 ? -28.778 -5.546 1.266 1.00 92.12 364 GLN A C 1
ATOM 2889 O O . GLN A 1 364 ? -28.807 -4.314 1.268 1.00 92.12 364 GLN A O 1
ATOM 2894 N N . ILE A 1 365 ? -28.762 -6.266 2.381 1.00 92.88 365 ILE A N 1
ATOM 2895 C CA . ILE A 1 365 ? -28.680 -5.691 3.718 1.00 92.88 365 ILE A CA 1
ATOM 2896 C C . ILE A 1 365 ? -27.670 -6.485 4.533 1.00 92.88 365 ILE A C 1
ATOM 2898 O O . ILE A 1 365 ? -27.758 -7.708 4.639 1.00 92.88 365 ILE A O 1
ATOM 2902 N N . SER A 1 366 ? -26.722 -5.771 5.128 1.00 92.62 366 SER A N 1
ATOM 2903 C CA . SER A 1 366 ? -25.632 -6.376 5.883 1.00 92.62 366 SER A CA 1
ATOM 2904 C C . SER A 1 366 ? -25.534 -5.728 7.258 1.00 92.62 366 SER A C 1
ATOM 2906 O O . SER A 1 366 ? -25.816 -4.537 7.449 1.00 92.62 366 SER A O 1
ATOM 2908 N N . GLY A 1 367 ? -25.141 -6.517 8.247 1.00 92.31 367 GLY A N 1
ATOM 2909 C CA . GLY A 1 367 ? -25.173 -6.076 9.626 1.00 92.31 367 GLY A CA 1
ATOM 2910 C C . GLY A 1 367 ? -24.377 -6.947 10.575 1.00 92.31 367 GLY A C 1
ATOM 2911 O O . GLY A 1 367 ? -23.654 -7.861 10.178 1.00 92.31 367 GLY A O 1
ATOM 2912 N N . ILE A 1 368 ? -24.527 -6.633 11.856 1.00 92.69 368 ILE A N 1
ATOM 2913 C CA . ILE A 1 368 ? -23.889 -7.325 12.965 1.00 92.69 368 ILE A CA 1
ATOM 2914 C C . ILE A 1 368 ? -24.909 -7.824 13.990 1.00 92.69 368 ILE A C 1
ATOM 2916 O O . ILE A 1 368 ? -25.995 -7.260 14.152 1.00 92.69 368 ILE A O 1
ATOM 2920 N N . HIS A 1 369 ? -24.509 -8.869 14.702 1.00 93.00 369 HIS A N 1
ATOM 2921 C CA . HIS A 1 369 ? -25.117 -9.391 15.913 1.00 93.00 369 HIS A CA 1
ATOM 2922 C C . HIS A 1 369 ? -24.108 -9.248 17.054 1.00 93.00 369 HIS A C 1
ATOM 2924 O O . HIS A 1 369 ? -22.979 -9.732 16.954 1.00 93.00 369 HIS A O 1
ATOM 2930 N N . ALA A 1 370 ? -24.516 -8.602 18.138 1.00 92.81 370 ALA A N 1
ATOM 2931 C CA . ALA A 1 370 ? -23.745 -8.502 19.366 1.00 92.81 370 ALA A CA 1
ATOM 2932 C C . ALA A 1 370 ? -24.480 -9.239 20.486 1.00 92.81 370 ALA A C 1
ATOM 2934 O O . ALA A 1 370 ? -25.670 -8.996 20.694 1.00 92.81 370 ALA A O 1
ATOM 2935 N N . ASP A 1 371 ? -23.782 -10.124 21.198 1.00 92.50 371 ASP A N 1
ATOM 2936 C CA . ASP A 1 371 ? -24.307 -10.701 22.435 1.00 92.50 371 ASP A CA 1
ATOM 2937 C C . ASP A 1 371 ? -24.253 -9.632 23.532 1.00 92.50 371 ASP A C 1
ATOM 2939 O O . ASP A 1 371 ? -23.181 -9.161 23.906 1.00 92.50 371 ASP A O 1
ATOM 2943 N N . ILE A 1 372 ? -25.429 -9.213 23.995 1.00 93.44 372 ILE A N 1
ATOM 2944 C CA . ILE A 1 372 ? -25.612 -8.220 25.058 1.00 93.44 372 ILE A CA 1
ATOM 2945 C C . ILE A 1 372 ? -26.234 -8.865 26.304 1.00 93.44 372 ILE A C 1
ATOM 2947 O O . ILE A 1 372 ? -26.806 -8.171 27.144 1.00 93.44 372 ILE A O 1
ATOM 2951 N N . HIS A 1 373 ? -26.167 -10.195 26.428 1.00 92.12 373 HIS A N 1
ATOM 2952 C CA . HIS A 1 373 ? -26.783 -10.925 27.530 1.00 92.12 373 HIS A CA 1
ATOM 2953 C C . HIS A 1 373 ? -26.202 -10.534 28.889 1.00 92.12 373 HIS A C 1
ATOM 2955 O O . HIS A 1 373 ? -26.969 -10.175 29.778 1.00 92.12 373 HIS A O 1
ATOM 2961 N N . GLU A 1 374 ? -24.875 -10.497 29.029 1.00 90.44 374 GLU A N 1
ATOM 2962 C CA . GLU A 1 374 ? -24.216 -10.046 30.265 1.00 90.44 374 GLU A CA 1
ATOM 2963 C C . GLU A 1 374 ? -24.555 -8.586 30.590 1.00 90.44 374 GLU A C 1
ATOM 2965 O O . GLU A 1 374 ? -24.828 -8.251 31.739 1.00 90.44 374 GLU A O 1
ATOM 2970 N N . GLN A 1 375 ? -24.628 -7.720 29.572 1.00 92.25 375 GLN A N 1
ATOM 2971 C CA . GLN A 1 375 ? -25.026 -6.324 29.756 1.00 92.25 375 GLN A CA 1
ATOM 2972 C C . GLN A 1 375 ? -26.462 -6.217 30.290 1.00 92.25 375 GLN A C 1
ATOM 2974 O O . GLN A 1 375 ? -26.719 -5.430 31.198 1.00 92.25 375 GLN A O 1
ATOM 2979 N N . LYS A 1 376 ? -27.399 -7.007 29.752 1.00 91.88 376 LYS A N 1
ATOM 2980 C CA . LYS A 1 376 ? -28.797 -7.022 30.207 1.00 91.88 376 LYS A CA 1
ATOM 2981 C C . LYS A 1 376 ? -28.961 -7.633 31.596 1.00 91.88 376 LYS A C 1
ATOM 2983 O O . LYS A 1 376 ? -29.800 -7.154 32.353 1.00 91.88 376 LYS A O 1
ATOM 2988 N N . GLN A 1 377 ? -28.168 -8.647 31.940 1.00 89.88 377 GLN A N 1
ATOM 2989 C CA . GLN A 1 377 ? -28.124 -9.190 33.300 1.00 89.88 377 GLN A CA 1
ATOM 2990 C C . GLN A 1 377 ? -27.619 -8.134 34.288 1.00 89.88 377 GLN A C 1
ATOM 2992 O O . GLN A 1 377 ? -28.299 -7.850 35.267 1.00 89.88 377 GLN A O 1
ATOM 2997 N N . ALA A 1 378 ? -26.508 -7.462 33.975 1.00 90.69 378 ALA A N 1
ATOM 2998 C CA . ALA A 1 378 ? -25.970 -6.395 34.815 1.00 90.69 378 ALA A CA 1
ATOM 2999 C C . ALA A 1 378 ? -26.948 -5.213 34.973 1.00 90.69 378 ALA A C 1
ATOM 3001 O O . ALA A 1 378 ? -27.076 -4.658 36.063 1.00 90.69 378 ALA A O 1
ATOM 3002 N N . GLU A 1 379 ? -27.663 -4.835 33.906 1.00 92.44 379 GLU A N 1
ATOM 3003 C CA . GLU A 1 379 ? -28.714 -3.807 33.954 1.00 92.44 379 GLU A CA 1
ATOM 3004 C C . GLU A 1 379 ? -29.867 -4.222 34.886 1.00 92.44 379 GLU A C 1
ATOM 3006 O O . GLU A 1 379 ? -30.330 -3.418 35.698 1.00 92.44 379 GLU A O 1
ATOM 3011 N N . ALA A 1 380 ? -30.302 -5.484 34.813 1.00 91.06 380 ALA A N 1
ATOM 3012 C CA . ALA A 1 380 ? -31.352 -6.023 35.674 1.00 91.06 380 ALA A CA 1
ATOM 3013 C C . ALA A 1 380 ? -30.918 -6.106 37.149 1.00 91.06 380 ALA A C 1
ATOM 3015 O O . ALA A 1 380 ? -31.684 -5.705 38.029 1.00 91.06 380 ALA A O 1
ATOM 3016 N N . ASP A 1 381 ? -29.692 -6.559 37.419 1.00 91.50 381 ASP A N 1
ATOM 3017 C CA . ASP A 1 381 ? -29.128 -6.652 38.770 1.00 91.50 381 ASP A CA 1
ATOM 3018 C C . ASP A 1 381 ? -28.983 -5.268 39.412 1.00 91.50 381 ASP A C 1
ATOM 3020 O O . ASP A 1 381 ? -29.343 -5.069 40.575 1.00 91.50 381 ASP A O 1
ATOM 3024 N N . LEU A 1 382 ? -28.516 -4.279 38.640 1.00 93.12 382 LEU A N 1
ATOM 3025 C CA . LEU A 1 382 ? -28.415 -2.896 39.101 1.00 93.12 382 LEU A CA 1
ATOM 3026 C C . LEU A 1 382 ? -29.792 -2.336 39.473 1.00 93.12 382 LEU A C 1
ATOM 3028 O O . LEU A 1 382 ? -29.941 -1.718 40.528 1.00 93.12 382 LEU A O 1
ATOM 3032 N N . LEU A 1 383 ? -30.804 -2.568 38.634 1.00 93.69 383 LEU A N 1
ATOM 3033 C CA . LEU A 1 383 ? -32.168 -2.119 38.904 1.00 93.69 383 LEU A CA 1
ATOM 3034 C C . LEU A 1 383 ? -32.747 -2.791 40.159 1.00 93.69 383 LEU A C 1
ATOM 3036 O O . LEU A 1 383 ? -33.370 -2.117 40.981 1.00 93.69 383 LEU A O 1
ATOM 3040 N N . ALA A 1 384 ? -32.517 -4.094 40.335 1.00 92.06 384 ALA A N 1
ATOM 3041 C CA . ALA A 1 384 ? -32.941 -4.825 41.527 1.00 92.06 384 ALA A CA 1
ATOM 3042 C C . ALA A 1 384 ? -32.275 -4.266 42.796 1.00 92.06 384 ALA A C 1
ATOM 3044 O O . ALA A 1 384 ? -32.960 -3.988 43.782 1.00 92.06 384 ALA A O 1
ATOM 3045 N N . SER A 1 385 ? -30.964 -4.010 42.742 1.00 91.56 385 SER A N 1
ATOM 3046 C CA . SER A 1 385 ? -30.207 -3.406 43.843 1.00 91.56 385 SER A CA 1
ATOM 3047 C C . SER A 1 385 ? -30.710 -1.999 44.195 1.00 91.56 385 SER A C 1
ATOM 3049 O O . SER A 1 385 ? -30.903 -1.678 45.368 1.00 91.56 385 SER A O 1
ATOM 3051 N N . GLN A 1 386 ? -31.007 -1.163 43.193 1.00 94.06 386 GLN A N 1
ATOM 3052 C CA . GLN A 1 386 ? -31.582 0.170 43.411 1.00 94.06 386 GLN A CA 1
ATOM 3053 C C . GLN A 1 386 ? -32.953 0.107 44.093 1.00 94.06 386 GLN A C 1
ATOM 3055 O O . GLN A 1 386 ? -33.221 0.885 45.010 1.00 94.06 386 GLN A O 1
ATOM 3060 N N . GLN A 1 387 ? -33.816 -0.825 43.682 1.00 94.31 387 GLN A N 1
ATOM 3061 C CA . GLN A 1 387 ? -35.125 -1.019 44.309 1.00 94.31 387 GLN A CA 1
ATOM 3062 C C . GLN A 1 387 ? -35.003 -1.503 45.759 1.00 94.31 387 GLN A C 1
ATOM 3064 O O . GLN A 1 387 ? -35.769 -1.068 46.620 1.00 94.31 387 GLN A O 1
ATOM 3069 N N . GLU A 1 388 ? -34.043 -2.382 46.051 1.00 94.00 388 GLU A N 1
ATOM 3070 C CA . GLU A 1 388 ? -33.768 -2.837 47.415 1.00 94.00 388 GLU A CA 1
ATOM 3071 C C . GLU A 1 388 ? -33.286 -1.687 48.309 1.00 94.00 388 GLU A C 1
ATOM 3073 O O . GLU A 1 388 ? -33.831 -1.488 49.397 1.00 94.00 388 GLU A O 1
ATOM 3078 N N . LEU A 1 389 ? -32.349 -0.868 47.822 1.00 94.62 389 LEU A N 1
ATOM 3079 C CA . LEU A 1 389 ? -31.873 0.319 48.537 1.00 94.62 389 LEU A CA 1
ATOM 3080 C C . LEU A 1 389 ? -33.000 1.319 48.813 1.00 94.62 389 LEU A C 1
ATOM 3082 O O . LEU A 1 389 ? -33.103 1.836 49.924 1.00 94.62 389 LEU A O 1
ATOM 3086 N N . GLN A 1 390 ? -33.882 1.563 47.840 1.00 94.44 390 GLN A N 1
ATOM 3087 C CA . GLN A 1 390 ? -35.046 2.433 48.035 1.00 94.44 390 GLN A CA 1
ATOM 3088 C C . GLN A 1 390 ? -35.981 1.904 49.129 1.00 94.44 390 GLN A C 1
ATOM 3090 O O . GLN A 1 390 ? -36.433 2.675 49.977 1.00 94.44 390 GLN A O 1
ATOM 3095 N N . ARG A 1 391 ? -36.241 0.590 49.157 1.00 94.62 391 ARG A N 1
ATOM 3096 C CA . ARG A 1 391 ? -37.055 -0.035 50.213 1.00 94.62 391 ARG A CA 1
ATOM 3097 C C . ARG A 1 391 ? -36.398 0.080 51.586 1.00 94.62 391 ARG A C 1
ATOM 3099 O O . ARG A 1 391 ? -37.093 0.341 52.567 1.00 94.62 391 ARG A O 1
ATOM 3106 N N . LEU A 1 392 ? -35.081 -0.111 51.665 1.00 95.25 392 LEU A N 1
ATOM 3107 C CA . LEU A 1 392 ? -34.347 -0.018 52.924 1.00 95.25 392 LEU A CA 1
ATOM 3108 C C . LEU A 1 392 ? -34.334 1.417 53.467 1.00 95.25 392 LEU A C 1
ATOM 3110 O O . LEU A 1 392 ? -34.591 1.606 54.653 1.00 95.25 392 LEU A O 1
ATOM 3114 N N . ASN A 1 393 ? -34.123 2.415 52.605 1.00 95.19 393 ASN A N 1
ATOM 3115 C CA . ASN A 1 393 ? -34.179 3.828 52.987 1.00 95.19 393 ASN A CA 1
ATOM 3116 C C . ASN A 1 393 ? -35.564 4.225 53.511 1.00 95.19 393 ASN A C 1
ATOM 3118 O O . ASN A 1 393 ? -35.650 4.813 54.583 1.00 95.19 393 ASN A O 1
ATOM 3122 N N . ALA A 1 394 ? -36.645 3.825 52.832 1.00 94.31 394 ALA A N 1
ATOM 3123 C CA . ALA A 1 394 ? -38.004 4.100 53.308 1.00 94.31 394 ALA A CA 1
ATOM 3124 C C . ALA A 1 394 ? -38.267 3.488 54.700 1.00 94.31 394 ALA A C 1
ATOM 3126 O O . ALA A 1 394 ? -38.887 4.110 55.563 1.00 94.31 394 ALA A O 1
ATOM 3127 N N . ARG A 1 395 ? -37.750 2.278 54.957 1.00 94.94 395 ARG A N 1
ATOM 3128 C CA . ARG A 1 395 ? -37.849 1.633 56.275 1.00 94.94 395 ARG A CA 1
ATOM 3129 C C . ARG A 1 395 ? -37.012 2.344 57.339 1.00 94.94 395 ARG A C 1
ATOM 3131 O O . ARG A 1 395 ? -37.436 2.426 58.493 1.00 94.94 395 ARG A O 1
ATOM 3138 N N . LEU A 1 396 ? -35.831 2.830 56.966 1.00 95.50 396 LEU A N 1
ATOM 3139 C CA . LEU A 1 396 ? -34.963 3.585 57.861 1.00 95.50 396 LEU A CA 1
ATOM 3140 C C . LEU A 1 396 ? -35.631 4.899 58.281 1.00 95.50 396 LEU A C 1
ATOM 3142 O O . LEU A 1 396 ? -35.701 5.175 59.474 1.00 95.50 396 LEU A O 1
ATOM 3146 N N . GLU A 1 397 ? -36.185 5.652 57.329 1.00 94.44 397 GLU A N 1
ATOM 3147 C CA . GLU A 1 397 ? -36.927 6.893 57.596 1.00 94.44 397 GLU A CA 1
ATOM 3148 C C . GLU A 1 397 ? -38.106 6.660 58.547 1.00 94.44 397 GLU A C 1
ATOM 3150 O O . GLU A 1 397 ? -38.276 7.402 59.514 1.00 94.44 397 GLU A O 1
ATOM 3155 N N . GLN A 1 398 ? -38.876 5.588 58.336 1.00 94.50 398 GLN A N 1
ATOM 3156 C CA . GLN A 1 398 ? -39.972 5.231 59.236 1.00 94.50 398 GLN A CA 1
ATOM 3157 C C . GLN A 1 398 ? -39.474 4.920 60.657 1.00 94.50 398 GLN A C 1
ATOM 3159 O O . GLN A 1 398 ? -40.040 5.405 61.633 1.00 94.50 398 GLN A O 1
ATOM 3164 N N . THR A 1 399 ? -38.397 4.141 60.779 1.00 94.56 399 THR A N 1
ATOM 3165 C CA . THR A 1 399 ? -37.833 3.765 62.086 1.00 94.56 399 THR A CA 1
ATOM 3166 C C . THR A 1 399 ? -37.294 4.986 62.836 1.00 94.56 399 THR A C 1
ATOM 3168 O O . THR A 1 399 ? -37.464 5.088 64.050 1.00 94.56 399 THR A O 1
ATOM 3171 N N . LEU A 1 400 ? -36.664 5.927 62.124 1.00 94.44 400 LEU A N 1
ATOM 3172 C CA . LEU A 1 400 ? -36.195 7.186 62.704 1.00 94.44 400 LEU A CA 1
ATOM 3173 C C . LEU A 1 400 ? -37.363 8.020 63.230 1.00 94.44 400 LEU A C 1
ATOM 3175 O O . LEU A 1 400 ? -37.315 8.471 64.372 1.00 94.44 400 LEU A O 1
ATOM 3179 N N . LEU A 1 401 ? -38.436 8.154 62.446 1.00 94.81 401 LEU A N 1
ATOM 3180 C CA . LEU A 1 401 ? -39.625 8.893 62.865 1.00 94.81 401 LEU A CA 1
ATOM 3181 C C . LEU A 1 401 ? -40.268 8.279 64.120 1.00 94.81 401 LEU A C 1
ATOM 3183 O O . LEU A 1 401 ? -40.630 9.003 65.047 1.00 94.81 401 LEU A O 1
ATOM 3187 N N . GLU A 1 402 ? -40.385 6.950 64.179 1.00 94.00 402 GLU A N 1
ATOM 3188 C CA . GLU A 1 402 ? -40.912 6.237 65.351 1.00 94.00 402 GLU A CA 1
ATOM 3189 C C . GLU A 1 402 ? -40.031 6.454 66.595 1.00 94.00 402 GLU A C 1
ATOM 3191 O O . GLU A 1 402 ? -40.546 6.715 67.686 1.00 94.00 402 GLU A O 1
ATOM 3196 N N . ALA A 1 403 ? -38.704 6.403 66.439 1.00 92.12 403 ALA A N 1
ATOM 3197 C CA . ALA A 1 403 ? -37.762 6.648 67.527 1.00 92.12 403 ALA A CA 1
ATOM 3198 C C . ALA A 1 403 ? -37.827 8.098 68.042 1.00 92.12 403 ALA A C 1
ATOM 3200 O O . ALA A 1 403 ? -37.827 8.325 69.254 1.00 92.12 403 ALA A O 1
ATOM 3201 N N . GLU A 1 404 ? -37.931 9.081 67.144 1.00 89.81 404 GLU A N 1
ATOM 3202 C CA . GLU A 1 404 ? -38.090 10.493 67.508 1.00 89.81 404 GLU A CA 1
ATOM 3203 C C . GLU A 1 404 ? -39.397 10.740 68.264 1.00 89.81 404 GLU A C 1
ATOM 3205 O O . GLU A 1 404 ? -39.392 11.398 69.308 1.00 89.81 404 GLU A O 1
ATOM 3210 N N . GLN A 1 405 ? -40.509 10.172 67.791 1.00 90.88 405 GLN A N 1
ATOM 3211 C CA . GLN A 1 405 ? -41.805 10.271 68.466 1.00 90.88 405 GLN A CA 1
ATOM 3212 C C . GLN A 1 405 ? -41.769 9.638 69.859 1.00 90.88 405 GLN A C 1
ATOM 3214 O O . GLN A 1 405 ? -42.263 10.235 70.818 1.00 90.88 405 GLN A O 1
ATOM 3219 N N . ALA A 1 406 ? -41.148 8.464 69.997 1.00 89.69 406 ALA A N 1
ATOM 3220 C CA . ALA A 1 406 ? -40.978 7.812 71.290 1.00 89.69 406 ALA A CA 1
ATOM 3221 C C . ALA A 1 406 ? -40.149 8.674 72.257 1.00 89.69 406 ALA A C 1
ATOM 3223 O O . ALA A 1 406 ? -40.506 8.801 73.431 1.00 89.69 406 ALA A O 1
ATOM 3224 N N . ASN A 1 407 ? -39.084 9.315 71.766 1.00 86.19 407 ASN A N 1
ATOM 3225 C CA . ASN A 1 407 ? -38.253 10.197 72.581 1.00 86.19 407 ASN A CA 1
ATOM 3226 C C . ASN A 1 407 ? -39.018 11.459 73.021 1.00 86.19 407 ASN A C 1
ATOM 3228 O O . ASN A 1 407 ? -39.015 11.816 74.198 1.00 86.19 407 ASN A O 1
ATOM 3232 N N . GLN A 1 408 ? -39.763 12.094 72.110 1.00 85.75 408 GLN A N 1
ATOM 3233 C CA . GLN A 1 408 ? -40.610 13.245 72.444 1.00 85.75 408 GLN A CA 1
ATOM 3234 C C . GLN A 1 408 ? -41.700 12.884 73.463 1.00 85.75 408 GLN A C 1
ATOM 3236 O O . GLN A 1 408 ? -41.922 13.632 74.419 1.00 85.75 408 GLN A O 1
ATOM 3241 N N . ALA A 1 409 ? -42.348 11.726 73.302 1.00 87.75 409 ALA A N 1
ATOM 3242 C CA . ALA A 1 409 ? -43.344 11.229 74.246 1.00 87.75 409 ALA A CA 1
ATOM 3243 C C . ALA A 1 409 ? -42.733 10.969 75.633 1.00 87.75 409 ALA A C 1
ATOM 3245 O O . ALA A 1 409 ? -43.325 11.375 76.634 1.00 87.75 409 ALA A O 1
ATOM 3246 N N . LYS A 1 410 ? -41.528 10.375 75.702 1.00 87.19 410 LYS A N 1
ATOM 3247 C CA . LYS A 1 410 ? -40.762 10.191 76.950 1.00 87.19 410 LYS A CA 1
ATOM 3248 C C . LYS A 1 410 ? -40.533 11.533 77.652 1.00 87.19 410 LYS A C 1
ATOM 3250 O O . LYS A 1 410 ? -40.867 11.662 78.828 1.00 87.19 410 LYS A O 1
ATOM 3255 N N . SER A 1 411 ? -40.024 12.542 76.940 1.00 85.25 411 SER A N 1
ATOM 3256 C CA . SER A 1 411 ? -39.769 13.867 77.525 1.00 85.25 411 SER A CA 1
ATOM 3257 C C . SER A 1 411 ? -41.051 14.556 78.000 1.00 85.25 411 SER A C 1
ATOM 3259 O O . SER A 1 411 ? -41.076 15.117 79.095 1.00 85.25 411 SER A O 1
ATOM 3261 N N . SER A 1 412 ? -42.129 14.497 77.209 1.00 86.06 412 SER A N 1
ATOM 3262 C CA . SER A 1 412 ? -43.418 15.082 77.596 1.00 86.06 412 SER A CA 1
ATOM 3263 C C . SER A 1 412 ? -43.997 14.398 78.832 1.00 86.06 412 SER A C 1
ATOM 3265 O O . SER A 1 412 ? -44.480 15.077 79.733 1.00 86.06 412 SER A O 1
ATOM 3267 N N . PHE A 1 413 ? -43.936 13.066 78.891 1.00 88.38 413 PHE A N 1
ATOM 3268 C CA . PHE A 1 413 ? -44.418 12.292 80.030 1.00 88.38 413 PHE A CA 1
ATOM 3269 C C . PHE A 1 413 ? -43.685 12.673 81.318 1.00 88.38 413 PHE A C 1
ATOM 3271 O O . PHE A 1 413 ? -44.332 12.929 82.332 1.00 88.38 413 PHE A O 1
ATOM 3278 N N . LEU A 1 414 ? -42.351 12.762 81.271 1.00 86.38 414 LEU A N 1
ATOM 3279 C CA . LEU A 1 414 ? -41.542 13.155 82.426 1.00 86.38 414 LEU A CA 1
ATOM 3280 C C . LEU A 1 414 ? -41.885 14.569 82.909 1.00 86.38 414 LEU A C 1
ATOM 3282 O O . LEU A 1 414 ? -42.102 14.766 84.105 1.00 86.38 414 LEU A O 1
ATOM 3286 N N . ALA A 1 415 ? -42.013 15.530 81.989 1.00 85.88 415 ALA A N 1
ATOM 3287 C CA . ALA A 1 415 ? -42.395 16.901 82.319 1.00 85.88 415 ALA A CA 1
ATOM 3288 C C . ALA A 1 415 ? -43.773 16.972 83.002 1.00 85.88 415 ALA A C 1
ATOM 3290 O O . ALA A 1 415 ? -43.910 17.595 84.056 1.00 85.88 415 ALA A O 1
ATOM 3291 N N . THR A 1 416 ? -44.783 16.298 82.442 1.00 87.06 416 THR A N 1
ATOM 3292 C CA . THR A 1 416 ? -46.131 16.252 83.027 1.00 87.06 416 THR A CA 1
ATOM 3293 C C . THR A 1 416 ? -46.129 15.575 84.396 1.00 87.06 416 THR A C 1
ATOM 3295 O O . THR A 1 416 ? -46.662 16.138 85.349 1.00 87.06 416 THR A O 1
ATOM 3298 N N . MET A 1 417 ? -45.492 14.407 84.530 1.00 88.06 417 MET A N 1
ATOM 3299 C CA . MET A 1 417 ? -45.462 13.665 85.795 1.00 88.06 417 MET A CA 1
ATOM 3300 C C . MET A 1 417 ? -44.764 14.437 86.911 1.00 88.06 417 MET A C 1
ATOM 3302 O O . MET A 1 417 ? -45.215 14.404 88.054 1.00 88.06 417 MET A O 1
ATOM 3306 N N . SER A 1 418 ? -43.705 15.181 86.592 1.00 89.06 418 SER A N 1
ATOM 3307 C CA . SER A 1 418 ? -43.053 16.035 87.581 1.00 89.06 418 SER A CA 1
ATOM 3308 C C . SER A 1 418 ? -43.988 17.122 88.118 1.00 89.06 418 SER A C 1
ATOM 3310 O O . SER A 1 418 ? -44.085 17.304 89.332 1.00 89.06 418 SER A O 1
ATOM 3312 N N . HIS A 1 419 ? -44.745 17.799 87.246 1.00 88.94 419 HIS A N 1
ATOM 3313 C CA . HIS A 1 419 ? -45.731 18.795 87.677 1.00 88.94 419 HIS A CA 1
ATOM 3314 C C . HIS A 1 419 ? -46.840 18.187 88.555 1.00 88.94 419 HIS A C 1
ATOM 3316 O O . HIS A 1 419 ? -47.192 18.760 89.595 1.00 88.94 419 HIS A O 1
ATOM 3322 N N . GLU A 1 420 ? -47.352 17.017 88.164 1.00 89.25 420 GLU A N 1
ATOM 3323 C CA . GLU A 1 420 ? -48.414 16.294 88.877 1.00 89.25 420 GLU A CA 1
ATOM 3324 C C . GLU A 1 420 ? -47.963 15.753 90.240 1.00 89.25 420 GLU A C 1
ATOM 3326 O O . GLU A 1 420 ? -48.778 15.660 91.152 1.00 89.25 420 GLU A O 1
ATOM 3331 N N . ILE A 1 421 ? -46.675 15.439 90.425 1.00 89.25 421 ILE A N 1
ATOM 3332 C CA . ILE A 1 421 ? -46.139 15.028 91.732 1.00 89.25 421 ILE A CA 1
ATOM 3333 C C . ILE A 1 421 ? -45.769 16.246 92.585 1.00 89.25 421 ILE A C 1
ATOM 3335 O O . ILE A 1 421 ? -46.062 16.271 93.781 1.00 89.25 421 ILE A O 1
ATOM 3339 N N . ARG A 1 422 ? -45.185 17.296 91.993 1.00 87.25 422 ARG A N 1
ATOM 3340 C CA . ARG A 1 422 ? -44.777 18.506 92.726 1.00 87.25 422 ARG A CA 1
ATOM 3341 C C . ARG A 1 422 ? -45.947 19.158 93.459 1.00 87.25 422 ARG A C 1
ATOM 3343 O O . ARG A 1 422 ? -45.809 19.582 94.603 1.00 87.25 422 ARG A O 1
ATOM 3350 N N . THR A 1 423 ? -47.105 19.221 92.812 1.00 89.12 423 THR A N 1
ATOM 3351 C CA . THR A 1 423 ? -48.289 19.915 93.337 1.00 89.12 423 THR A CA 1
ATOM 3352 C C . THR A 1 423 ? -48.811 19.316 94.657 1.00 89.12 423 THR A C 1
ATOM 3354 O O . THR A 1 423 ? -48.879 20.052 95.646 1.00 89.12 423 THR A O 1
ATOM 3357 N N . PRO A 1 424 ? -49.141 18.011 94.751 1.00 90.38 424 PRO A N 1
ATOM 3358 C CA . PRO A 1 424 ? -49.552 17.404 96.014 1.00 90.38 424 PRO A CA 1
ATOM 3359 C C . PRO A 1 424 ? -48.417 17.373 97.042 1.00 90.38 424 PRO A C 1
ATOM 3361 O O . PRO A 1 424 ? -48.684 17.580 98.225 1.00 90.38 424 PRO A O 1
ATOM 3364 N N . MET A 1 425 ? -47.161 17.180 96.623 1.00 90.06 425 MET A N 1
ATOM 3365 C CA . MET A 1 425 ? -46.021 17.153 97.545 1.00 90.06 425 MET A CA 1
ATOM 3366 C C . MET A 1 425 ? -45.795 18.496 98.240 1.00 90.06 425 MET A C 1
ATOM 3368 O O . MET A 1 425 ? -45.615 18.522 99.456 1.00 90.06 425 MET A O 1
ATOM 3372 N N . ASN A 1 426 ? -45.905 19.612 97.516 1.00 87.88 426 ASN A N 1
ATOM 3373 C CA . ASN A 1 426 ? -45.852 20.948 98.114 1.00 87.88 426 ASN A CA 1
ATOM 3374 C C . ASN A 1 426 ? -47.010 21.180 99.095 1.00 87.88 426 ASN A C 1
ATOM 3376 O O . ASN A 1 426 ? -46.822 21.811 100.132 1.00 87.88 426 ASN A O 1
ATOM 3380 N N . GLY A 1 427 ? -48.194 20.627 98.811 1.00 89.62 427 GLY A N 1
ATOM 3381 C CA . GLY A 1 427 ? -49.321 20.639 99.746 1.00 89.62 427 GLY A CA 1
ATOM 3382 C C . GLY A 1 427 ? -49.041 19.846 101.028 1.00 89.62 427 GLY A C 1
ATOM 3383 O O . GLY A 1 427 ? -49.324 20.330 102.124 1.00 89.62 427 GLY A O 1
ATOM 3384 N N . VAL A 1 428 ? -48.447 18.652 100.907 1.00 89.81 428 VAL A N 1
ATOM 3385 C CA . VAL A 1 428 ? -48.031 17.822 102.052 1.00 89.81 428 VAL A CA 1
ATOM 3386 C C . VAL A 1 428 ? -46.965 18.538 102.878 1.00 89.81 428 VAL A C 1
ATOM 3388 O O . VAL A 1 428 ? -47.115 18.629 104.093 1.00 89.81 428 VAL A O 1
ATOM 3391 N N . ILE A 1 429 ? -45.932 19.092 102.239 1.00 90.62 429 ILE A N 1
ATOM 3392 C CA . ILE A 1 429 ? -44.867 19.850 102.912 1.00 90.62 429 ILE A CA 1
ATOM 3393 C C . ILE A 1 429 ? -45.451 21.061 103.640 1.00 90.62 429 ILE A C 1
ATOM 3395 O O . ILE A 1 429 ? -45.200 21.215 104.831 1.00 90.62 429 ILE A O 1
ATOM 3399 N N . GLY A 1 430 ? -46.301 21.858 102.985 1.00 89.38 430 GLY A N 1
ATOM 3400 C CA . GLY A 1 430 ? -46.949 23.007 103.621 1.00 89.38 430 GLY A CA 1
ATOM 3401 C C . GLY A 1 430 ? -47.816 22.613 104.823 1.00 89.38 430 GLY A C 1
ATOM 3402 O O . GLY A 1 430 ? -47.779 23.267 105.863 1.00 89.38 430 GLY A O 1
ATOM 3403 N N . MET A 1 431 ? -48.553 21.498 104.738 1.00 90.12 431 MET A N 1
ATOM 3404 C CA . MET A 1 431 ? -49.321 20.980 105.877 1.00 90.12 431 MET A CA 1
ATOM 3405 C C . MET A 1 431 ? -48.405 20.513 107.019 1.00 90.12 431 MET A C 1
ATOM 3407 O O . MET A 1 431 ? -48.707 20.760 108.186 1.00 90.12 431 MET A O 1
ATOM 3411 N N . LEU A 1 432 ? -47.279 19.865 106.701 1.00 90.50 432 LEU A N 1
ATOM 3412 C CA . LEU A 1 432 ? -46.272 19.456 107.685 1.00 90.50 432 LEU A CA 1
ATOM 3413 C C . LEU A 1 432 ? -45.610 20.667 108.354 1.00 90.50 432 LEU A C 1
ATOM 3415 O O . LEU A 1 432 ? -45.372 20.626 109.557 1.00 90.50 432 LEU A O 1
ATOM 3419 N N . GLU A 1 433 ? -45.364 21.754 107.619 1.00 86.50 433 GLU A N 1
ATOM 3420 C CA . GLU A 1 433 ? -44.838 23.012 108.162 1.00 86.50 433 GLU A CA 1
ATOM 3421 C C . GLU A 1 433 ? -45.815 23.675 109.135 1.00 86.50 433 GLU A C 1
ATOM 3423 O O . GLU A 1 433 ? -45.403 24.122 110.206 1.00 86.50 433 GLU A O 1
ATOM 3428 N N . VAL A 1 434 ? -47.113 23.687 108.814 1.00 90.25 434 VAL A N 1
ATOM 3429 C CA . VAL A 1 434 ? -48.154 24.178 109.731 1.00 90.25 434 VAL A CA 1
ATOM 3430 C C . VAL A 1 434 ? -48.264 23.276 110.963 1.00 90.25 434 VAL A C 1
ATOM 3432 O O . VAL A 1 434 ? -48.292 23.775 112.087 1.00 90.25 434 VAL A O 1
ATOM 3435 N N . LEU A 1 435 ? -48.276 21.949 110.781 1.00 90.62 435 LEU A N 1
ATOM 3436 C CA . LEU A 1 435 ? -48.293 20.977 111.881 1.00 90.62 435 LEU A CA 1
ATOM 3437 C C . LEU A 1 435 ? -47.085 21.147 112.806 1.00 90.62 435 LEU A C 1
ATOM 3439 O O . LEU A 1 435 ? -47.249 21.112 114.025 1.00 90.62 435 LEU A O 1
ATOM 3443 N N . ALA A 1 436 ? -45.897 21.391 112.252 1.00 86.56 436 ALA A N 1
ATOM 3444 C CA . ALA A 1 436 ? -44.672 21.612 113.017 1.00 86.56 436 ALA A CA 1
ATOM 3445 C C . ALA A 1 436 ? -44.729 22.864 113.915 1.00 86.56 436 ALA A C 1
ATOM 3447 O O . ALA A 1 436 ? -44.010 22.925 114.910 1.00 86.56 436 ALA A O 1
ATOM 3448 N N . GLN A 1 437 ? -45.594 23.838 113.607 1.00 87.69 437 GLN A N 1
ATOM 3449 C CA . GLN A 1 437 ? -45.811 25.040 114.425 1.00 87.69 437 GLN A CA 1
ATOM 3450 C C . GLN A 1 437 ? -46.832 24.834 115.560 1.00 87.69 437 GLN A C 1
ATOM 3452 O O . GLN A 1 437 ? -47.041 25.731 116.378 1.00 87.69 437 GLN A O 1
ATOM 3457 N N . THR A 1 438 ? -47.473 23.664 115.638 1.00 89.25 438 THR A N 1
ATOM 3458 C CA . THR A 1 438 ? -48.401 23.311 116.725 1.00 89.25 438 THR A CA 1
ATOM 3459 C C . THR A 1 438 ? -47.670 22.619 117.889 1.00 89.25 438 THR A C 1
ATOM 3461 O O . THR A 1 438 ? -46.577 22.081 117.699 1.00 89.25 438 THR A O 1
ATOM 3464 N N . PRO A 1 439 ? -48.226 22.608 119.119 1.00 88.06 439 PRO A N 1
ATOM 3465 C CA . PRO A 1 439 ? -47.610 21.910 120.247 1.00 88.06 439 PRO A CA 1
ATOM 3466 C C . PRO A 1 439 ? -47.693 20.384 120.066 1.00 88.06 439 PRO A C 1
ATOM 3468 O O . PRO A 1 439 ? -48.668 19.740 120.455 1.00 88.06 439 PRO A O 1
ATOM 3471 N N . LEU A 1 440 ? -46.649 19.809 119.470 1.00 89.94 440 LEU A N 1
ATOM 3472 C CA . LEU A 1 440 ? -46.482 18.375 119.234 1.00 89.94 440 LEU A CA 1
ATOM 3473 C C . LEU A 1 440 ? -45.657 17.712 120.349 1.00 89.94 440 LEU A C 1
ATOM 3475 O O . LEU A 1 440 ? -44.776 18.332 120.944 1.00 89.94 440 LEU A O 1
ATOM 3479 N N . LYS A 1 441 ? -45.907 16.424 120.624 1.00 92.06 441 LYS A N 1
ATOM 3480 C CA . LYS A 1 441 ? -45.018 15.618 121.483 1.00 92.06 441 LYS A CA 1
ATOM 3481 C C . LYS A 1 441 ? -43.679 15.369 120.765 1.00 92.06 441 LYS A C 1
ATOM 3483 O O . LYS A 1 441 ? -43.701 15.264 119.540 1.00 92.06 441 LYS A O 1
ATOM 3488 N N . PRO A 1 442 ? -42.561 15.141 121.482 1.00 86.06 442 PRO A N 1
ATOM 3489 C CA . PRO A 1 442 ? -41.246 14.917 120.862 1.00 86.06 442 PRO A CA 1
ATOM 3490 C C . PRO A 1 442 ? -41.254 13.852 119.749 1.00 86.06 442 PRO A C 1
ATOM 3492 O O . PRO A 1 442 ? -40.883 14.131 118.619 1.00 86.06 442 PRO A O 1
ATOM 3495 N N . GLN A 1 443 ? -41.852 12.681 120.001 1.00 84.31 443 GLN A N 1
ATOM 3496 C CA . GLN A 1 443 ? -41.976 11.608 118.997 1.00 84.31 443 GLN A CA 1
ATOM 3497 C C . GLN A 1 443 ? -42.783 12.004 117.744 1.00 84.31 443 GLN A C 1
ATOM 3499 O O . GLN A 1 443 ? -42.574 11.458 116.665 1.00 84.31 443 GLN A O 1
ATOM 3504 N N . GLN A 1 444 ? -43.746 12.923 117.876 1.00 90.00 444 GLN A N 1
ATOM 3505 C CA . GLN A 1 444 ? -44.530 13.422 116.741 1.00 90.00 444 GLN A CA 1
ATOM 3506 C C . GLN A 1 444 ? -43.736 14.455 115.934 1.00 90.00 444 GLN A C 1
ATOM 3508 O O . GLN A 1 444 ? -43.892 14.501 114.718 1.00 90.00 444 GLN A O 1
ATOM 3513 N N . GLN A 1 445 ? -42.881 15.248 116.590 1.00 86.25 445 GLN A N 1
ATOM 3514 C CA . GLN A 1 445 ? -41.969 16.179 115.920 1.00 86.25 445 GLN A CA 1
ATOM 3515 C C . GLN A 1 445 ? -40.953 15.422 115.061 1.00 86.25 445 GLN A C 1
ATOM 3517 O O . GLN A 1 445 ? -40.801 15.758 113.888 1.00 86.25 445 GLN A O 1
ATOM 3522 N N . ASP A 1 446 ? -40.361 14.349 115.595 1.00 84.50 446 ASP A N 1
ATOM 3523 C CA . ASP A 1 446 ? -39.425 13.495 114.851 1.00 84.50 446 ASP A CA 1
ATOM 3524 C C . ASP A 1 446 ? -40.089 12.878 113.611 1.00 84.50 446 ASP A C 1
ATOM 3526 O O . ASP A 1 446 ? -39.533 12.893 112.513 1.00 84.50 446 ASP A O 1
ATOM 3530 N N . MET A 1 447 ? -41.325 12.388 113.754 1.00 85.50 447 MET A N 1
ATOM 3531 C CA . MET A 1 447 ? -42.066 11.779 112.648 1.00 85.50 447 MET A CA 1
ATOM 3532 C C . MET A 1 447 ? -42.464 12.798 111.569 1.00 85.50 447 MET A C 1
ATOM 3534 O O . MET A 1 447 ? -42.366 12.496 110.382 1.00 85.50 447 MET A O 1
ATOM 3538 N N . VAL A 1 448 ? -42.868 14.016 111.950 1.00 90.06 448 VAL A N 1
ATOM 3539 C CA . VAL A 1 448 ? -43.112 15.118 110.998 1.00 90.06 448 VAL A CA 1
ATOM 3540 C C . VAL A 1 448 ? -41.820 15.506 110.276 1.00 90.06 448 VAL A C 1
ATOM 3542 O O . VAL A 1 448 ? -41.844 15.701 109.060 1.00 90.06 448 VAL A O 1
ATOM 3545 N N . GLY A 1 449 ? -40.694 15.562 110.995 1.00 86.31 449 GLY A N 1
ATOM 3546 C CA . GLY A 1 449 ? -39.369 15.803 110.427 1.00 86.31 449 GLY A CA 1
ATOM 3547 C C . GLY A 1 449 ? -38.993 14.766 109.370 1.00 86.31 449 GLY A C 1
ATOM 3548 O O . GLY A 1 449 ? -38.665 15.142 108.247 1.00 86.31 449 GLY A O 1
ATOM 3549 N N . LEU A 1 450 ? -39.151 13.479 109.690 1.00 85.44 450 LEU A N 1
ATOM 3550 C CA . LEU A 1 450 ? -38.833 12.371 108.788 1.00 85.44 450 LEU A CA 1
ATOM 3551 C C . LEU A 1 450 ? -39.708 12.364 107.524 1.00 85.44 450 LEU A C 1
ATOM 3553 O O . LEU A 1 450 ? -39.204 12.150 106.420 1.00 85.44 450 LEU A O 1
ATOM 3557 N N . ILE A 1 451 ? -41.018 12.617 107.657 1.00 89.50 451 ILE A N 1
ATOM 3558 C CA . ILE A 1 451 ? -41.927 12.701 106.499 1.00 89.50 451 ILE A CA 1
ATOM 3559 C C . ILE A 1 451 ? -41.547 13.898 105.623 1.00 89.50 451 ILE A C 1
ATOM 3561 O O . ILE A 1 451 ? -41.533 13.777 104.399 1.00 89.50 451 ILE A O 1
ATOM 3565 N N . ARG A 1 452 ? -41.209 15.042 106.229 1.00 88.38 452 ARG A N 1
ATOM 3566 C CA . ARG A 1 452 ? -40.796 16.241 105.491 1.00 88.38 452 ARG A CA 1
ATOM 3567 C C . ARG A 1 452 ? -39.485 16.019 104.741 1.00 88.38 452 ARG A C 1
ATOM 3569 O O . ARG A 1 452 ? -39.396 16.381 103.574 1.00 88.38 452 ARG A O 1
ATOM 3576 N N . GLU A 1 453 ? -38.490 15.416 105.382 1.00 87.25 453 GLU A N 1
ATOM 3577 C CA . GLU A 1 453 ? -37.210 15.089 104.747 1.00 87.25 453 GLU A CA 1
ATOM 3578 C C . GLU A 1 453 ? -37.400 14.109 103.584 1.00 87.25 453 GLU A C 1
ATOM 3580 O O . GLU A 1 453 ? -36.906 14.346 102.484 1.00 87.25 453 GLU A O 1
ATOM 3585 N N . SER A 1 454 ? -38.220 13.073 103.781 1.00 87.88 454 SER A N 1
ATOM 3586 C CA . SER A 1 454 ? -38.569 12.118 102.721 1.00 87.88 454 SER A CA 1
ATOM 3587 C C . SER A 1 454 ? -39.298 12.796 101.552 1.00 87.88 454 SER A C 1
ATOM 3589 O O . SER A 1 454 ? -39.031 12.494 100.390 1.00 87.88 454 SER A O 1
ATOM 3591 N N . ALA A 1 455 ? -40.202 13.736 101.845 1.00 89.25 455 ALA A N 1
ATOM 3592 C CA . ALA A 1 455 ? -40.935 14.508 100.847 1.00 89.25 455 ALA A CA 1
ATOM 3593 C C . ALA A 1 455 ? -40.019 15.423 100.016 1.00 89.25 455 ALA A C 1
ATOM 3595 O O . ALA A 1 455 ? -40.143 15.463 98.792 1.00 89.25 455 ALA A O 1
ATOM 3596 N N . LEU A 1 456 ? -39.091 16.126 100.671 1.00 88.25 456 LEU A N 1
ATOM 3597 C CA . LEU A 1 456 ? -38.103 16.985 100.013 1.00 88.25 456 LEU A CA 1
ATOM 3598 C C . LEU A 1 456 ? -37.105 16.167 99.184 1.00 88.25 456 LEU A C 1
ATOM 3600 O O . LEU A 1 456 ? -36.797 16.545 98.057 1.00 88.25 456 LEU A O 1
ATOM 3604 N N . SER A 1 457 ? -36.658 15.018 99.696 1.00 88.00 457 SER A N 1
ATOM 3605 C CA . SER A 1 457 ? -35.778 14.104 98.960 1.00 88.00 457 SER A CA 1
ATOM 3606 C C . SER A 1 457 ? -36.443 13.572 97.685 1.00 88.00 457 SER A C 1
ATOM 3608 O O . SER A 1 457 ? -35.818 13.560 96.625 1.00 88.00 457 SER A O 1
ATOM 3610 N N . LEU A 1 458 ? -37.728 13.201 97.747 1.00 88.88 458 LEU A N 1
ATOM 3611 C CA . LEU A 1 458 ? -38.473 12.746 96.572 1.00 88.88 458 LEU A CA 1
ATOM 3612 C C . LEU A 1 458 ? -38.619 13.848 95.512 1.00 88.88 458 LEU A C 1
ATOM 3614 O O . LEU A 1 458 ? -38.497 13.561 94.322 1.00 88.88 458 LEU A O 1
ATOM 3618 N N . LEU A 1 459 ? -38.860 15.096 95.928 1.00 88.94 459 LEU A N 1
ATOM 3619 C CA . LEU A 1 459 ? -38.895 16.235 95.008 1.00 88.94 459 LEU A CA 1
ATOM 3620 C C . LEU A 1 459 ? -37.540 16.452 94.326 1.00 88.94 459 LEU A C 1
ATOM 3622 O O . LEU A 1 459 ? -37.518 16.608 93.109 1.00 88.94 459 LEU A O 1
ATOM 3626 N N . GLY A 1 460 ? -36.438 16.373 95.079 1.00 87.38 460 GLY A N 1
ATOM 3627 C CA . GLY A 1 460 ? -35.084 16.475 94.529 1.00 87.38 460 GLY A CA 1
ATOM 3628 C C . GLY A 1 460 ? -34.795 15.406 93.472 1.00 87.38 460 GLY A C 1
ATOM 3629 O O . GLY A 1 460 ? -34.402 15.734 92.361 1.00 87.38 460 GLY A O 1
ATOM 3630 N N . ILE A 1 461 ? -35.111 14.134 93.751 1.00 88.56 461 ILE A N 1
ATOM 3631 C CA . ILE A 1 461 ? -34.919 13.037 92.780 1.00 88.56 461 ILE A CA 1
ATOM 3632 C C . ILE A 1 461 ? -35.735 13.267 91.499 1.00 88.56 461 ILE A C 1
ATOM 3634 O O . ILE A 1 461 ? -35.283 12.959 90.396 1.00 88.56 461 ILE A O 1
ATOM 3638 N N . ILE A 1 462 ? -36.957 13.784 91.622 1.00 88.31 462 ILE A N 1
ATOM 3639 C CA . ILE A 1 462 ? -37.804 14.077 90.461 1.00 88.31 462 ILE A CA 1
ATOM 3640 C C . ILE A 1 462 ? -37.225 15.233 89.637 1.00 88.31 462 ILE A C 1
ATOM 3642 O O . ILE A 1 462 ? -37.297 15.193 88.407 1.00 88.31 462 ILE A O 1
ATOM 3646 N N . GLU A 1 463 ? -36.660 16.248 90.289 1.00 85.25 463 GLU A N 1
ATOM 3647 C CA . GLU A 1 463 ? -35.968 17.352 89.618 1.00 85.25 463 GLU A CA 1
ATOM 3648 C C . GLU A 1 463 ? -34.700 16.870 88.909 1.00 85.25 463 GLU A C 1
ATOM 3650 O O . GLU A 1 463 ? -34.539 17.154 87.723 1.00 85.25 463 GLU A O 1
ATOM 3655 N N . ASP A 1 464 ? -33.905 16.012 89.547 1.00 88.31 464 ASP A N 1
ATOM 3656 C CA . ASP A 1 464 ? -32.720 15.404 88.936 1.00 88.31 464 ASP A CA 1
ATOM 3657 C C . ASP A 1 464 ? -33.076 14.570 87.690 1.00 88.31 464 ASP A C 1
ATOM 3659 O O . ASP A 1 464 ? -32.412 14.660 86.655 1.00 88.31 464 ASP A O 1
ATOM 3663 N N . ILE A 1 465 ? -34.155 13.775 87.744 1.00 87.00 465 ILE A N 1
ATOM 3664 C CA . ILE A 1 465 ? -34.634 12.986 86.593 1.00 87.00 465 ILE A CA 1
ATOM 3665 C C . ILE A 1 465 ? -35.083 13.900 85.447 1.00 87.00 465 ILE A C 1
ATOM 3667 O O . ILE A 1 465 ? -34.839 13.596 84.272 1.00 87.00 465 ILE A O 1
ATOM 3671 N N . LEU A 1 466 ? -35.747 15.014 85.762 1.00 85.50 466 LEU A N 1
ATOM 3672 C CA . LEU A 1 466 ? -36.124 15.998 84.753 1.00 85.50 466 LEU A CA 1
ATOM 3673 C C . LEU A 1 466 ? -34.906 16.650 84.113 1.00 85.50 466 LEU A C 1
ATOM 3675 O O . LEU A 1 466 ? -34.864 16.770 82.888 1.00 85.50 466 LEU A O 1
ATOM 3679 N N . ASP A 1 467 ? -33.940 17.082 84.914 1.00 85.31 467 ASP A N 1
ATOM 3680 C CA . ASP A 1 467 ? -32.751 17.758 84.411 1.00 85.31 467 ASP A CA 1
ATOM 3681 C C . ASP A 1 467 ? -31.902 16.805 83.572 1.00 85.31 467 ASP A C 1
ATOM 3683 O O . ASP A 1 467 ? -31.489 17.169 82.469 1.00 85.31 467 ASP A O 1
ATOM 3687 N N . PHE A 1 468 ? -31.788 15.537 83.977 1.00 85.56 468 PHE A N 1
ATOM 3688 C CA . PHE A 1 468 ? -31.193 14.493 83.147 1.00 85.56 468 PHE A CA 1
ATOM 3689 C C . PHE A 1 468 ? -31.922 14.334 81.802 1.00 85.56 468 PHE A C 1
ATOM 3691 O O . PHE A 1 468 ? -31.287 14.289 80.747 1.00 85.56 468 PHE A O 1
ATOM 3698 N N . SER A 1 469 ? -33.260 14.332 81.797 1.00 84.88 469 SER A N 1
ATOM 3699 C CA . SER A 1 469 ? -34.027 14.264 80.547 1.00 84.88 469 SER A CA 1
ATOM 3700 C C . SER A 1 469 ? -33.868 15.511 79.668 1.00 84.88 469 SER A C 1
ATOM 3702 O O . SER A 1 469 ? -33.939 15.385 78.443 1.00 84.88 469 SER A O 1
ATOM 3704 N N . LYS A 1 470 ? -33.677 16.706 80.243 1.00 81.94 470 LYS A N 1
ATOM 3705 C CA . LYS A 1 470 ? -33.384 17.928 79.471 1.00 81.94 470 LYS A CA 1
ATOM 3706 C C . LYS A 1 470 ? -31.991 17.867 78.852 1.00 81.94 470 LYS A C 1
ATOM 3708 O O . LYS A 1 470 ? -31.830 18.313 77.718 1.00 81.94 470 LYS A O 1
ATOM 3713 N N . ILE A 1 471 ? -31.018 17.290 79.561 1.00 85.06 471 ILE A N 1
ATOM 3714 C CA . ILE A 1 471 ? -29.656 17.067 79.063 1.00 85.06 471 ILE A CA 1
ATOM 3715 C C . ILE A 1 471 ? -29.670 16.088 77.884 1.00 85.06 471 ILE A C 1
ATOM 3717 O O . ILE A 1 471 ? -29.138 16.426 76.829 1.00 85.06 471 ILE A O 1
ATOM 3721 N N . GLU A 1 472 ? -30.337 14.931 78.007 1.00 80.00 472 GLU A N 1
ATOM 3722 C CA . GLU A 1 472 ? -30.491 13.968 76.895 1.00 80.00 472 GLU A CA 1
ATOM 3723 C C . GLU A 1 472 ? -31.136 14.611 75.654 1.00 80.00 472 GLU A C 1
ATOM 3725 O O . GLU A 1 472 ? -30.794 14.270 74.522 1.00 80.00 472 GLU A O 1
ATOM 3730 N N . ALA A 1 473 ? -32.058 15.556 75.858 1.00 77.44 473 ALA A N 1
ATOM 3731 C CA . ALA A 1 473 ? -32.743 16.275 74.787 1.00 77.44 473 ALA A CA 1
ATOM 3732 C C . ALA A 1 473 ? -31.993 17.524 74.279 1.00 77.44 473 ALA A C 1
ATOM 3734 O O . ALA A 1 473 ? -32.501 18.196 73.381 1.00 77.44 473 ALA A O 1
ATOM 3735 N N . GLY A 1 474 ? -30.832 17.868 74.854 1.00 79.25 474 GLY A N 1
ATOM 3736 C CA . GLY A 1 474 ? -30.056 19.061 74.496 1.00 79.25 474 GLY A CA 1
ATOM 3737 C C . GLY A 1 474 ? -30.738 20.397 74.827 1.00 79.25 474 GLY A C 1
ATOM 3738 O O . GLY A 1 474 ? -30.461 21.398 74.176 1.00 79.25 474 GLY A O 1
ATOM 3739 N N . LYS A 1 475 ? -31.655 20.419 75.802 1.00 78.31 475 LYS A N 1
ATOM 3740 C CA . LYS A 1 475 ? -32.475 21.587 76.188 1.00 78.31 475 LYS A CA 1
ATOM 3741 C C . LYS A 1 475 ? -32.053 22.231 77.517 1.00 78.31 475 LYS A C 1
ATOM 3743 O O . LYS A 1 475 ? -32.826 22.998 78.085 1.00 78.31 475 LYS A O 1
ATOM 3748 N N . LEU A 1 476 ? -30.885 21.878 78.058 1.00 81.88 476 LEU A N 1
ATOM 3749 C CA . LEU A 1 476 ? -30.353 22.521 79.261 1.00 81.88 476 LEU A CA 1
ATOM 3750 C C . LEU A 1 476 ? -29.743 23.875 78.875 1.00 81.88 476 LEU A C 1
ATOM 3752 O O . LEU A 1 476 ? -28.764 23.920 78.133 1.00 81.88 476 LEU A O 1
ATOM 3756 N N . GLU A 1 477 ? -30.325 24.963 79.370 1.00 76.88 477 GLU A N 1
ATOM 3757 C CA . GLU A 1 477 ? -29.772 26.308 79.212 1.00 76.88 477 GLU A CA 1
ATOM 3758 C C . GLU A 1 477 ? -28.765 26.574 80.336 1.00 76.88 477 GLU A C 1
ATOM 3760 O O . GLU A 1 477 ? -29.064 26.357 81.510 1.00 76.88 477 GLU A O 1
ATOM 3765 N N . LEU A 1 478 ? -27.557 27.003 79.970 1.00 83.56 478 LEU A N 1
ATOM 3766 C CA . LEU A 1 478 ? -26.505 27.386 80.909 1.00 83.56 478 LEU A CA 1
ATOM 3767 C C . LEU A 1 478 ? -26.452 28.912 80.985 1.00 83.56 478 LEU A C 1
ATOM 3769 O O . LEU A 1 478 ? -26.375 29.577 79.952 1.00 83.56 478 LEU A O 1
ATOM 3773 N N . GLU A 1 479 ? -26.482 29.456 82.198 1.00 86.00 479 GLU A N 1
ATOM 3774 C CA . GLU A 1 479 ? -26.300 30.886 82.444 1.00 86.00 479 GLU A CA 1
ATOM 3775 C C . GLU A 1 479 ? -24.854 31.151 82.883 1.00 86.00 479 GLU A C 1
ATOM 3777 O O . GLU A 1 479 ? -24.353 30.524 83.817 1.00 86.00 479 GLU A O 1
ATOM 3782 N N . GLU A 1 480 ? -24.175 32.078 82.207 1.00 82.38 480 GLU A N 1
ATOM 3783 C CA . GLU A 1 480 ? -22.822 32.508 82.567 1.00 82.38 480 GLU A CA 1
ATOM 3784 C C . GLU A 1 480 ? -22.886 33.792 83.403 1.00 82.38 480 GLU A C 1
ATOM 3786 O O . GLU A 1 480 ? -23.360 34.827 82.935 1.00 82.38 480 GLU A O 1
ATOM 3791 N N . VAL A 1 481 ? -22.387 33.731 84.641 1.00 91.06 481 VAL A N 1
ATOM 3792 C CA . VAL A 1 481 ? -22.378 34.858 85.586 1.00 91.06 481 VAL A CA 1
ATOM 3793 C C . VAL A 1 481 ? -20.974 35.042 86.164 1.00 91.06 481 VAL A C 1
ATOM 3795 O O . VAL A 1 481 ? -20.327 34.071 86.560 1.00 91.06 481 VAL A O 1
ATOM 3798 N N . GLU A 1 482 ? -20.499 36.290 86.245 1.00 84.19 482 GLU A N 1
ATOM 3799 C CA . GLU A 1 482 ? -19.258 36.619 86.958 1.00 84.19 482 GLU A CA 1
ATOM 3800 C C . GLU A 1 482 ? -19.455 36.444 88.471 1.00 84.19 482 GLU A C 1
ATOM 3802 O O . GLU A 1 482 ? -20.298 37.102 89.081 1.00 84.19 482 GLU A O 1
ATOM 3807 N N . MET A 1 483 ? -18.667 35.559 89.088 1.00 87.31 483 MET A N 1
ATOM 3808 C CA . MET A 1 483 ? -18.735 35.268 90.522 1.00 87.31 483 MET A CA 1
ATOM 3809 C C . MET A 1 483 ? -17.352 35.217 91.175 1.00 87.31 483 MET A C 1
ATOM 3811 O O . MET A 1 483 ? -16.369 34.794 90.565 1.00 87.31 483 MET A O 1
ATOM 3815 N N . CYS A 1 484 ? -17.277 35.612 92.448 1.00 89.75 484 CYS A N 1
ATOM 3816 C CA . CYS A 1 484 ? -16.081 35.450 93.267 1.00 89.75 484 CYS A CA 1
ATOM 3817 C C . CYS A 1 484 ? -16.099 34.071 93.942 1.00 89.75 484 CYS A C 1
ATOM 3819 O O . CYS A 1 484 ? -16.857 33.840 94.883 1.00 89.75 484 CYS A O 1
ATOM 3821 N N . CYS A 1 485 ? -15.239 33.151 93.492 1.00 88.25 485 CYS A N 1
ATOM 3822 C CA . CYS A 1 485 ? -15.179 31.797 94.056 1.00 88.25 485 CYS A CA 1
ATOM 3823 C C . CYS A 1 485 ? -14.890 31.787 95.565 1.00 88.25 485 CYS A C 1
ATOM 3825 O O . CYS A 1 485 ? -15.360 30.893 96.262 1.00 88.25 485 CYS A O 1
ATOM 3827 N N . ALA A 1 486 ? -14.130 32.765 96.071 1.00 89.94 486 ALA A N 1
ATOM 3828 C CA . ALA A 1 486 ? -13.825 32.866 97.496 1.00 89.94 486 ALA A CA 1
ATOM 3829 C C . ALA A 1 486 ? -15.082 33.191 98.321 1.00 89.94 486 ALA A C 1
ATOM 3831 O O . ALA A 1 486 ? -15.360 32.489 99.287 1.00 89.94 486 ALA A O 1
ATOM 3832 N N . GLU A 1 487 ? -15.878 34.176 97.892 1.00 88.62 487 GLU A N 1
ATOM 3833 C CA . GLU A 1 487 ? -17.137 34.543 98.560 1.00 88.62 487 GLU A CA 1
ATOM 3834 C C . GLU A 1 487 ? -18.181 33.423 98.482 1.00 88.62 487 GLU A C 1
ATOM 3836 O O . GLU A 1 487 ? -18.939 33.217 99.430 1.00 88.62 487 GLU A O 1
ATOM 3841 N N . LEU A 1 488 ? -18.216 32.680 97.369 1.00 89.56 488 LEU A N 1
ATOM 3842 C CA . LEU A 1 488 ? -19.098 31.524 97.214 1.00 89.56 488 LEU A CA 1
ATOM 3843 C C . LEU A 1 488 ? -18.704 30.394 98.173 1.00 89.56 488 LEU A C 1
ATOM 3845 O O . LEU A 1 488 ? -19.560 29.854 98.868 1.00 89.56 488 LEU A O 1
ATOM 3849 N N . LEU A 1 489 ? -17.416 30.041 98.226 1.00 91.38 489 LEU A N 1
ATOM 3850 C CA . LEU A 1 489 ? -16.916 29.000 99.127 1.00 91.38 489 LEU A CA 1
ATOM 3851 C C . LEU A 1 489 ? -17.127 29.379 100.593 1.00 91.38 489 LEU A C 1
ATOM 3853 O O . LEU A 1 489 ? -17.523 28.528 101.379 1.00 91.38 489 LEU A O 1
ATOM 3857 N N . GLU A 1 490 ? -16.916 30.644 100.955 1.00 91.62 490 GLU A N 1
ATOM 3858 C CA . GLU A 1 490 ? -17.145 31.131 102.317 1.00 91.62 490 GLU A CA 1
ATOM 3859 C C . GLU A 1 490 ? -18.633 31.053 102.701 1.00 91.62 490 GLU A C 1
ATOM 3861 O O . GLU A 1 490 ? -18.960 30.562 103.782 1.00 91.62 490 GLU A O 1
ATOM 3866 N N . HIS A 1 491 ? -19.545 31.410 101.786 1.00 85.88 491 HIS A N 1
ATOM 3867 C CA . HIS A 1 491 ? -20.985 31.201 101.976 1.00 85.88 491 HIS A CA 1
ATOM 3868 C C . HIS A 1 491 ? -21.360 29.723 102.120 1.00 85.88 491 HIS A C 1
ATOM 3870 O O . HIS A 1 491 ? -22.169 29.382 102.982 1.00 85.88 491 HIS A O 1
ATOM 3876 N N . VAL A 1 492 ? -20.792 28.838 101.294 1.00 89.62 492 VAL A N 1
ATOM 3877 C CA . VAL A 1 492 ? -21.071 27.395 101.362 1.00 89.62 492 VAL A CA 1
ATOM 3878 C C . VAL A 1 492 ? -20.560 26.808 102.676 1.00 89.62 492 VAL A C 1
ATOM 3880 O O . VAL A 1 492 ? -21.311 26.103 103.345 1.00 89.62 492 VAL A O 1
ATOM 3883 N N . CYS A 1 493 ? -19.330 27.130 103.082 1.00 89.62 493 CYS A N 1
ATOM 3884 C CA . CYS A 1 493 ? -18.773 26.697 104.364 1.00 89.62 493 CYS A CA 1
ATOM 3885 C C . CYS A 1 493 ? -19.621 27.203 105.535 1.00 89.62 493 CYS A C 1
ATOM 3887 O O . CYS A 1 493 ? -20.021 26.404 106.370 1.00 89.62 493 CYS A O 1
ATOM 3889 N N . SER A 1 494 ? -19.997 28.487 105.542 1.00 86.38 494 SER A N 1
ATOM 3890 C CA . SER A 1 494 ? -20.866 29.049 106.584 1.00 86.38 494 SER A CA 1
ATOM 3891 C C . SER A 1 494 ? -22.231 28.352 106.655 1.00 86.38 494 SER A C 1
ATOM 3893 O O . SER A 1 494 ? -22.758 28.130 107.745 1.00 86.38 494 SER A O 1
ATOM 3895 N N . MET A 1 495 ? -22.806 27.977 105.509 1.00 81.56 495 MET A N 1
ATOM 3896 C CA . MET A 1 495 ? -24.071 27.242 105.448 1.00 81.56 495 MET A CA 1
ATOM 3897 C C . MET A 1 495 ? -23.936 25.812 105.991 1.00 81.56 495 MET A C 1
ATOM 3899 O O . MET A 1 495 ? -24.823 25.343 106.705 1.00 81.56 495 MET A O 1
ATOM 3903 N N . LEU A 1 496 ? -22.835 25.129 105.665 1.00 85.25 496 LEU A N 1
ATOM 3904 C CA . LEU A 1 496 ? -22.535 23.781 106.152 1.00 85.25 496 LEU A CA 1
ATOM 3905 C C . LEU A 1 496 ? -22.232 23.770 107.653 1.00 85.25 496 LEU A C 1
ATOM 3907 O O . LEU A 1 496 ? -22.759 22.907 108.349 1.00 85.25 496 LEU A O 1
ATOM 3911 N N . ASP A 1 497 ? -21.477 24.748 108.159 1.00 82.62 497 ASP A N 1
ATOM 3912 C CA . ASP A 1 497 ? -21.213 24.918 109.594 1.00 82.62 497 ASP A CA 1
ATOM 3913 C C . ASP A 1 497 ? -22.533 25.084 110.367 1.00 82.62 497 ASP A C 1
ATOM 3915 O O . ASP A 1 497 ? -22.778 24.405 111.363 1.00 82.62 497 ASP A O 1
ATOM 3919 N N . HIS A 1 498 ? -23.457 25.897 109.842 1.00 74.88 498 HIS A N 1
ATOM 3920 C CA . HIS A 1 498 ? -24.790 26.065 110.429 1.00 74.88 498 HIS A CA 1
ATOM 3921 C C . HIS A 1 498 ? -25.653 24.791 110.414 1.00 74.88 498 HIS A C 1
ATOM 3923 O O . HIS A 1 498 ? -26.527 24.629 111.273 1.00 74.88 498 HIS A O 1
ATOM 3929 N N . LEU A 1 499 ? -25.466 23.909 109.427 1.00 73.38 499 LEU A N 1
ATOM 3930 C CA . LEU A 1 499 ? -26.156 22.619 109.351 1.00 73.38 499 LEU A CA 1
ATOM 3931 C C . LEU A 1 499 ? -25.539 21.588 110.302 1.00 73.38 499 LEU A C 1
ATOM 3933 O O . LEU A 1 499 ? -26.290 20.835 110.921 1.00 73.38 499 LEU A O 1
ATOM 3937 N N . ALA A 1 500 ? -24.212 21.590 110.454 1.00 74.19 500 ALA A N 1
ATOM 3938 C CA . ALA A 1 500 ? -23.496 20.747 111.408 1.00 74.19 500 ALA A CA 1
ATOM 3939 C C . ALA A 1 500 ? -23.923 21.060 112.853 1.00 74.19 500 ALA A C 1
ATOM 3941 O O . ALA A 1 500 ? -24.353 20.156 113.570 1.00 74.19 500 ALA A O 1
ATOM 3942 N N . ASP A 1 501 ? -23.984 22.347 113.216 1.00 74.81 501 ASP A N 1
ATOM 3943 C CA . ASP A 1 501 ? -24.451 22.806 114.534 1.00 74.81 501 ASP A CA 1
ATOM 3944 C C . ASP A 1 501 ? -25.895 22.364 114.863 1.00 74.81 501 ASP A C 1
ATOM 3946 O O . ASP A 1 501 ? -26.252 22.196 116.029 1.00 74.81 501 ASP A O 1
ATOM 3950 N N . ARG A 1 502 ? -26.763 22.173 113.856 1.00 63.56 502 ARG A N 1
ATOM 3951 C CA . ARG A 1 502 ? -28.145 21.680 114.054 1.00 63.56 502 ARG A CA 1
ATOM 3952 C C . ARG A 1 502 ? -28.252 20.158 114.146 1.00 63.56 502 ARG A C 1
ATOM 3954 O O . ARG A 1 502 ? -29.278 19.679 114.627 1.00 63.56 502 ARG A O 1
ATOM 3961 N N . ALA A 1 503 ? -27.260 19.420 113.655 1.00 62.62 503 ALA A N 1
ATOM 3962 C CA . ALA A 1 503 ? -27.244 17.958 113.644 1.00 62.62 503 ALA A CA 1
ATOM 3963 C C . ALA A 1 503 ? -26.589 17.345 114.899 1.00 62.62 503 ALA A C 1
ATOM 3965 O O . ALA A 1 503 ? -26.623 16.125 115.045 1.00 62.62 503 ALA A O 1
ATOM 3966 N N . ASP A 1 504 ? -26.044 18.177 115.799 1.00 55.59 504 ASP A N 1
ATOM 3967 C CA . ASP A 1 504 ? -25.305 17.772 117.009 1.00 55.59 504 ASP A CA 1
ATOM 3968 C C . ASP A 1 504 ? -24.125 16.821 116.680 1.00 55.59 504 ASP A C 1
ATOM 3970 O O . ASP A 1 504 ? -23.880 15.830 117.375 1.00 55.59 504 ASP A O 1
ATOM 3974 N N . ILE A 1 505 ? -23.423 17.111 115.570 1.00 50.81 505 ILE A N 1
ATOM 3975 C CA . ILE A 1 505 ? -22.179 16.448 115.125 1.00 50.81 505 ILE A CA 1
ATOM 3976 C C . ILE A 1 505 ? -20.994 17.382 115.343 1.00 50.81 505 ILE A C 1
ATOM 3978 O O . ILE A 1 505 ? -21.092 18.547 114.900 1.00 50.81 505 ILE A O 1
#